Protein 7LFD (pdb70)

InterPro domains:
  IPR008405 Apolipoprotein L [PF05461] (88-386)
  IPR008405 Apolipoprotein L [PTHR14096] (65-396)

Secondary structure (DSSP, 8-state):
-HHHHHHHHHHHTPPP-/--EEEE---EEE-TT--EEEEEEEESS-GGGSEEEEEEE-TTS--EEEEEE-TTT--EEE-GGGTTTEEEEEEGGGTEEEEEE-S--GGG-EEEEEEEEEE-SS-EEEEEE---EEEEE-SSPPBPPEEEEE---GGGEETTEEEEEEEEEEEBSS--EEEEGGGTB-TTEEEPPPEE-TTS-EEEEEEEEEEGGGBTTB--EEEEEEGGGTEEEEEE------/---EEEE-SEEEEETT--EEEEEEESS--TT-EEEEEE-TTS--EEEEETTTEEPTT--TTEEEEEETTEEEEEESS--GGG-EEEEEEE-SSSS-PBP--EEEEEE---BPPEEEEEPPPHHHHTTTEEEEEEEEEEEBSS--EEEEEETTEEP-SSEEEEEPPPPTTT--EEEEEEEEEEHHHHHT--EEEEEEE-TT-SS-EEEEEETTT-

Organism: Homo sapiens (NCBI:txid9606)

Foldseek 3Di:
DVVVVVVVCVVVVHDDD/DWAWAKDAAAEAAAQAKDKIKTQIDDDQLQQWKKWKWWAAPPGDIDTAWIARSNPRDIDGDPVRPPQWDWGDDNVRSMIMIMGGRDDQVRFTKMKMFIWDDPPDDIDRPGIYPTYGYGYDPDAWDAWDKDWQAWEPVQDDVFKGKIWIKTDFTDDDDKDKDKPVPPDDPQKDWDDWDQDPVRGTITMIMGMDTPVCAPPDWIWMWMADVNVRDTDTDIHHHDYD/DKAKAKDDAEEEEAFFDKDKIKIFIPAFLPQQKWKWWAAPPDDTDTAAGSQFHGDPPHDPQWGWDDDGRMIMIMGNGDALLSFTKMWMWRRRDPPGDIHPIYGYAYDDDWFFWDKDKDWADPVVLVVFKTKIKIKTPFGPDPDKDKWKAFVHRTDDDFKDKDKDQQDSHRRGIMMMIIGMDTSVVVVVTFKIWMWMDDPNDPDIDIDIGTPVVD

Structure (mmCIF, N/CA/C/O backbone):
data_7LFD
#
_entry.id   7LFD
#
_cell.length_a   129.947
_cell.length_b   129.947
_cell.length_c   90.817
_cell.angle_alpha   90.000
_cell.angle_beta   90.000
_cell.angle_gamma   120.000
#
_symmetry.space_group_name_H-M   'P 31 2 1'
#
loop_
_entity.id
_entity.type
_entity.pdbx_description
1 polymer 'Apolipoprotein L1 BH3 like peptide'
2 polymer 'Fab 7D6 heavy chain'
3 polymer 'Fab 7D6 light chain'
4 non-polymer 'CITRATE ANION'
5 non-polymer ETHANOL
6 non-polymer GLYCEROL
7 non-polymer 'AMMONIUM ION'
8 water water
#
loop_
_atom_site.group_PDB
_atom_site.id
_atom_site.type_symbol
_atom_site.label_atom_id
_atom_site.label_alt_id
_atom_site.label_comp_id
_atom_site.label_asym_id
_atom_site.label_entity_id
_atom_site.label_seq_id
_atom_site.pdbx_PDB_ins_code
_atom_site.Cartn_x
_atom_site.Cartn_y
_atom_site.Cartn_z
_atom_site.occupancy
_atom_site.B_iso_or_equiv
_atom_site.auth_seq_id
_atom_site.auth_comp_id
_atom_site.auth_asym_id
_atom_site.auth_atom_id
_atom_site.pdbx_PDB_model_num
ATOM 1 N N . GLU A 1 1 ? 101.140 61.385 -20.482 1.00 79.95 152 GLU A N 1
ATOM 2 C CA . GLU A 1 1 ? 101.166 61.188 -19.037 1.00 77.73 152 GLU A CA 1
ATOM 3 C C . GLU A 1 1 ? 100.194 62.124 -18.323 1.00 76.68 152 GLU A C 1
ATOM 4 O O . GLU A 1 1 ? 99.951 61.984 -17.120 1.00 61.36 152 GLU A O 1
ATOM 10 N N . ASP A 1 2 ? 99.636 63.077 -19.068 1.00 84.27 153 ASP A N 1
ATOM 11 C CA . ASP A 1 2 ? 98.620 63.974 -18.521 1.00 87.24 153 ASP A CA 1
ATOM 12 C C . ASP A 1 2 ? 97.433 63.162 -18.013 1.00 70.81 153 ASP A C 1
ATOM 13 O O . ASP A 1 2 ? 96.699 63.593 -17.124 1.00 60.90 153 ASP A O 1
ATOM 18 N N . ASN A 1 3 ? 97.269 61.979 -18.593 1.00 66.51 154 ASN A N 1
ATOM 19 C CA . ASN A 1 3 ? 96.248 61.027 -18.188 1.00 62.47 154 ASN A CA 1
ATOM 20 C C . ASN A 1 3 ? 96.309 60.703 -16.697 1.00 55.12 154 ASN A C 1
ATOM 21 O O . ASN A 1 3 ? 95.354 60.934 -15.950 1.00 50.90 154 ASN A O 1
ATOM 26 N N . ILE A 1 4 ? 97.449 60.177 -16.267 1.00 48.51 155 ILE A N 1
ATOM 27 C CA . ILE A 1 4 ? 97.658 59.838 -14.866 1.00 41.29 155 ILE A CA 1
ATOM 28 C C . ILE A 1 4 ? 97.652 61.070 -13.954 1.00 41.22 155 ILE A C 1
ATOM 29 O O . ILE A 1 4 ? 97.080 61.045 -12.872 1.00 38.93 155 ILE A O 1
ATOM 34 N N . ARG A 1 5 ? 98.312 62.140 -14.382 1.00 42.87 156 ARG A N 1
ATOM 35 C CA . ARG A 1 5 ? 98.354 63.349 -13.573 1.00 47.26 156 ARG A CA 1
ATOM 36 C C . ARG A 1 5 ? 96.945 63.844 -13.260 1.00 38.59 156 ARG A C 1
ATOM 37 O O . ARG A 1 5 ? 96.644 64.183 -12.118 1.00 43.42 156 ARG A O 1
ATOM 45 N N . ARG A 1 6 ? 96.083 63.862 -14.271 1.00 39.02 157 ARG A N 1
ATOM 46 C CA . ARG A 1 6 ? 94.721 64.355 -14.103 1.00 45.58 157 ARG A CA 1
ATOM 47 C C . ARG A 1 6 ? 93.892 63.446 -13.200 1.00 42.36 157 ARG A C 1
ATOM 48 O O . ARG A 1 6 ? 93.043 63.918 -12.439 1.00 47.65 157 ARG A O 1
ATOM 56 N N . LEU A 1 7 ? 94.153 62.144 -13.282 1.00 45.08 158 LEU A N 1
ATOM 57 C CA . LEU A 1 7 ? 93.476 61.163 -12.440 1.00 48.65 158 LEU A CA 1
ATOM 58 C C . LEU A 1 7 ? 93.879 61.341 -10.985 1.00 53.38 158 LEU A C 1
ATOM 59 O O . LEU A 1 7 ? 93.025 61.405 -10.092 1.00 45.15 158 LEU A O 1
ATOM 64 N N 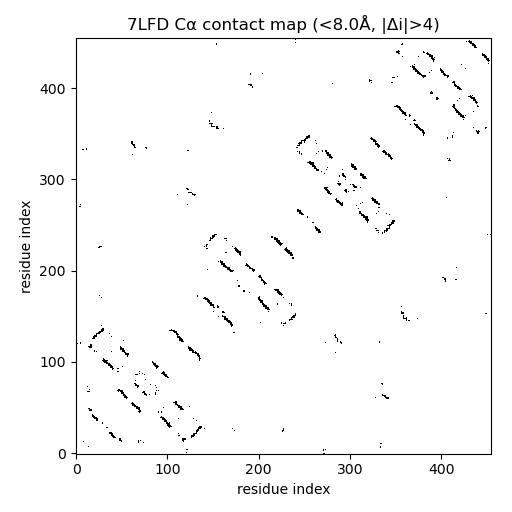. ARG A 1 8 ? 95.185 61.417 -10.748 1.00 38.14 159 ARG A N 1
ATOM 65 C CA . ARG A 1 8 ? 95.692 61.644 -9.394 1.00 51.03 159 ARG A CA 1
ATOM 66 C C . ARG A 1 8 ? 95.132 62.913 -8.758 1.00 44.37 159 ARG A C 1
ATOM 67 O O . ARG A 1 8 ? 94.781 62.921 -7.575 1.00 50.02 159 ARG A O 1
ATOM 75 N N . ALA A 1 9 ? 95.065 63.985 -9.542 1.00 43.48 160 ALA A N 1
ATOM 76 C CA . ALA A 1 9 ? 94.529 65.247 -9.048 1.00 43.18 160 ALA A CA 1
ATOM 77 C C . ALA A 1 9 ? 93.051 65.089 -8.739 1.00 37.42 160 ALA A C 1
ATOM 78 O O . ALA A 1 9 ? 92.567 65.573 -7.721 1.00 42.37 160 ALA A O 1
ATOM 80 N N . LEU A 1 10 ? 92.339 64.417 -9.635 1.00 47.73 161 LEU A N 1
ATOM 81 C CA . LEU A 1 10 ? 90.928 64.133 -9.426 1.00 52.36 161 LEU A CA 1
ATOM 82 C C . LEU A 1 10 ? 90.735 63.348 -8.129 1.00 50.75 161 LEU A C 1
ATOM 83 O O . LEU A 1 10 ? 89.900 63.692 -7.293 1.00 49.12 161 LEU A O 1
ATOM 88 N N . ALA A 1 11 ? 91.541 62.306 -7.962 1.00 54.65 162 ALA A N 1
ATOM 89 C CA . ALA A 1 11 ? 91.460 61.435 -6.794 1.00 54.33 162 ALA A CA 1
ATOM 90 C C . ALA A 1 11 ? 91.652 62.192 -5.484 1.00 60.21 162 ALA A C 1
ATOM 91 O O . ALA A 1 11 ? 91.084 61.825 -4.453 1.00 61.61 162 ALA A O 1
ATOM 93 N N . ASP A 1 12 ? 92.464 63.242 -5.531 1.00 42.26 163 ASP A N 1
ATOM 94 C CA . ASP A 1 12 ? 92.793 64.014 -4.339 1.00 37.39 163 ASP A CA 1
ATOM 95 C C . ASP A 1 12 ? 91.816 65.158 -4.032 1.00 55.21 163 ASP A C 1
ATOM 96 O O . ASP A 1 12 ? 91.847 65.707 -2.923 1.00 45.85 163 ASP A O 1
ATOM 101 N N . GLY A 1 13 ? 90.970 65.523 -5.001 1.00 36.83 164 GLY A N 1
ATOM 102 C CA . GLY A 1 13 ? 89.977 66.569 -4.788 1.00 39.44 164 GLY A CA 1
ATOM 103 C C . GLY A 1 13 ? 90.509 67.982 -5.007 1.00 46.13 164 GLY A C 1
ATOM 104 O O . GLY A 1 13 ? 89.885 68.972 -4.614 1.00 38.52 164 GLY A O 1
ATOM 105 N N . VAL A 1 14 ? 91.660 68.072 -5.658 1.00 34.93 165 VAL A N 1
ATOM 106 C CA . VAL A 1 14 ? 92.312 69.345 -5.947 1.00 40.53 165 VAL A CA 1
ATOM 107 C C . VAL A 1 14 ? 91.450 70.293 -6.780 1.00 41.33 165 VAL A C 1
ATOM 108 O O . VAL A 1 14 ? 90.797 69.880 -7.731 1.00 39.26 165 VAL A O 1
ATOM 112 N N . GLN A 1 15 ? 91.463 71.574 -6.435 1.00 48.00 166 GLN A N 1
ATOM 113 C CA . GLN A 1 15 ? 90.678 72.547 -7.185 1.00 45.32 166 GLN A CA 1
ATOM 114 C C . GLN A 1 15 ? 91.360 72.971 -8.479 1.00 50.91 166 GLN A C 1
ATOM 115 O O . GLN A 1 15 ? 92.476 73.502 -8.460 1.00 50.52 166 GLN A O 1
ATOM 121 N N . LYS A 1 16 ? 90.681 72.740 -9.601 1.00 51.60 167 LYS A N 1
ATOM 122 C CA . LYS A 1 16 ? 91.200 73.128 -10.912 1.00 46.88 167 LYS A CA 1
ATOM 123 C C . LYS A 1 16 ? 90.723 74.524 -11.275 1.00 51.52 167 LYS A C 1
ATOM 124 O O . LYS A 1 16 ? 89.545 74.839 -11.122 1.00 53.83 167 LYS A O 1
ATOM 130 N N . VAL A 1 17 ? 91.635 75.363 -11.752 1.00 49.92 168 VAL A N 1
ATOM 131 C CA . VAL A 1 17 ? 91.261 76.705 -12.174 1.00 64.91 168 VAL A CA 1
ATOM 132 C C . VAL A 1 17 ? 91.258 76.798 -13.701 1.00 84.97 168 VAL A C 1
ATOM 133 O O . VAL A 1 17 ? 92.226 76.410 -14.363 1.00 79.25 168 VAL A O 1
ATOM 138 N N . GLN B 2 1 ? 97.314 92.962 -6.103 1.00 69.73 1 GLN H N 1
ATOM 139 C CA . GLN B 2 1 ? 98.433 92.051 -5.870 1.00 71.17 1 GLN H CA 1
ATOM 140 C C . GLN B 2 1 ? 98.032 90.862 -5.002 1.00 60.90 1 GLN H C 1
ATOM 141 O O . GLN B 2 1 ? 97.350 91.024 -3.987 1.00 59.80 1 GLN H O 1
ATOM 147 N N . ILE B 2 2 ? 98.466 89.668 -5.398 1.00 54.83 2 ILE H N 1
ATOM 148 C CA . ILE B 2 2 ? 98.227 88.475 -4.594 1.00 51.89 2 ILE H CA 1
ATOM 149 C C . ILE B 2 2 ? 99.069 88.500 -3.329 1.00 47.39 2 ILE H C 1
ATOM 150 O O . ILE B 2 2 ? 100.285 88.673 -3.387 1.00 58.08 2 ILE H O 1
ATOM 155 N N . GLN B 2 3 ? 98.422 88.329 -2.184 1.00 48.63 3 GLN H N 1
ATOM 156 C CA . GLN B 2 3 ? 99.137 88.313 -0.917 1.00 48.56 3 GLN H CA 1
ATOM 157 C C . GLN B 2 3 ? 98.551 87.296 0.035 1.00 48.28 3 GLN H C 1
ATOM 158 O O . GLN B 2 3 ? 97.332 87.102 0.093 1.00 44.40 3 GLN H O 1
ATOM 164 N N . LEU B 2 4 ? 99.439 86.645 0.771 1.00 38.09 4 LEU H N 1
ATOM 165 C CA . LEU B 2 4 ? 99.052 85.792 1.879 1.00 44.92 4 LEU H CA 1
ATOM 166 C C . LEU B 2 4 ? 99.775 86.332 3.101 1.00 46.99 4 LEU H C 1
ATOM 167 O O . LEU B 2 4 ? 100.999 86.286 3.177 1.00 48.21 4 LEU H O 1
ATOM 172 N N . VAL B 2 5 ? 99.021 86.874 4.046 1.00 38.62 5 VAL H N 1
ATOM 173 C CA . VAL B 2 5 ? 99.628 87.462 5.223 1.00 38.25 5 VAL H CA 1
ATOM 174 C C . VAL B 2 5 ? 99.280 86.619 6.433 1.00 38.70 5 VAL H C 1
ATOM 175 O O . VAL B 2 5 ? 98.107 86.467 6.778 1.00 38.25 5 VAL H O 1
ATOM 179 N N . GLN B 2 6 ? 100.309 86.070 7.068 1.00 32.78 6 GLN H N 1
ATOM 180 C CA . GLN B 2 6 ? 100.133 85.231 8.243 1.00 37.55 6 GLN H CA 1
ATOM 181 C C . GLN B 2 6 ? 100.177 86.034 9.539 1.00 42.39 6 GLN H C 1
ATOM 182 O O . GLN B 2 6 ? 100.750 87.121 9.587 1.00 32.35 6 GLN H O 1
ATOM 188 N N . SER B 2 7 ? 99.569 85.481 10.583 1.00 35.69 7 SER H N 1
ATOM 189 C CA . SER B 2 7 ? 99.621 86.051 11.920 1.00 41.98 7 SER H CA 1
ATOM 190 C C . SER B 2 7 ? 101.049 86.002 12.463 1.00 40.05 7 SER H C 1
ATOM 191 O O . SER B 2 7 ? 101.886 85.250 11.971 1.00 31.25 7 SER H O 1
ATOM 194 N N . GLY B 2 8 ? 101.320 86.806 13.486 1.00 32.83 8 GLY H N 1
ATOM 195 C CA . GLY B 2 8 ? 102.678 86.976 13.968 1.00 30.57 8 GLY H CA 1
ATOM 196 C C . GLY B 2 8 ? 103.219 85.798 14.748 1.00 41.59 8 GLY H C 1
ATOM 197 O O . GLY B 2 8 ? 102.525 84.802 14.962 1.00 37.82 8 GLY H O 1
ATOM 198 N N . PRO B 2 9 ? 104.477 85.904 15.181 1.00 41.35 9 PRO H N 1
ATOM 199 C CA . PRO B 2 9 ? 105.122 84.829 15.935 1.00 41.26 9 PRO H CA 1
ATOM 200 C C . PRO B 2 9 ? 104.477 84.645 17.307 1.00 38.22 9 PRO H C 1
ATOM 201 O O . PRO B 2 9 ? 103.840 85.568 17.817 1.00 44.83 9 PRO H O 1
ATOM 205 N N . ASP B 2 10 ? 104.637 83.464 17.894 1.00 42.39 10 ASP H N 1
ATOM 206 C CA . ASP B 2 10 ? 103.978 83.163 19.156 1.00 47.58 10 ASP H CA 1
ATOM 207 C C . ASP B 2 10 ? 104.805 82.196 19.997 1.00 46.89 10 ASP H C 1
ATOM 208 O O . ASP B 2 10 ? 105.548 81.360 19.473 1.00 43.21 10 ASP H O 1
ATOM 213 N N . LEU B 2 11 ? 104.679 82.347 21.311 1.00 40.48 11 LEU H N 1
ATOM 214 C CA . LEU B 2 11 ? 105.297 81.454 22.276 1.00 36.97 11 LEU H CA 1
ATOM 215 C C . LEU B 2 11 ? 104.197 80.725 23.026 1.00 38.33 11 LEU H C 1
ATOM 216 O O . LEU B 2 11 ? 103.294 81.355 23.564 1.00 44.41 11 LEU H O 1
ATOM 221 N N . LYS B 2 12 ? 104.260 79.403 23.053 1.00 37.27 12 LYS H N 1
ATOM 222 C CA . LYS B 2 12 ? 103.239 78.625 23.729 1.00 34.40 12 LYS H CA 1
ATOM 223 C C . LYS B 2 12 ? 103.866 77.609 24.676 1.00 41.63 12 LYS H C 1
ATOM 224 O O . LYS B 2 12 ? 105.004 77.185 24.488 1.00 37.19 12 LYS H O 1
ATOM 230 N N . LYS B 2 13 ? 103.118 77.235 25.704 1.00 34.52 13 LYS H N 1
ATOM 231 C CA . LYS B 2 13 ? 103.549 76.188 26.609 1.00 39.62 13 LYS H CA 1
ATOM 232 C C . LYS B 2 13 ? 103.114 74.856 26.039 1.00 43.32 13 LYS H C 1
ATOM 233 O O . LYS B 2 13 ? 102.142 74.797 25.291 1.00 46.05 13 LYS H O 1
ATOM 239 N N . PRO B 2 14 ? 103.841 73.785 26.378 1.00 39.62 14 PRO H N 1
ATOM 240 C CA . PRO B 2 14 ? 103.436 72.438 25.965 1.00 43.96 14 PRO H CA 1
ATOM 241 C C . PRO B 2 14 ? 101.996 72.143 26.396 1.00 53.21 14 PRO H C 1
ATOM 242 O O . PRO B 2 14 ? 101.576 72.632 27.449 1.00 51.03 14 PRO H O 1
ATOM 246 N N . GLY B 2 15 ? 101.260 71.381 25.587 1.00 40.35 15 GLY H N 1
ATOM 247 C CA . GLY B 2 15 ? 99.897 70.995 25.912 1.00 39.46 15 GLY H CA 1
ATOM 248 C C . GLY B 2 15 ? 98.869 72.049 25.538 1.00 51.17 15 GLY H C 1
ATOM 249 O O . GLY B 2 15 ? 97.667 71.807 25.607 1.00 51.90 15 GLY H O 1
ATOM 250 N N . GLU B 2 16 ? 99.331 73.230 25.142 1.00 47.04 16 GLU H N 1
ATOM 251 C CA . GLU B 2 16 ? 98.402 74.288 24.766 1.00 42.04 16 GLU H CA 1
ATOM 252 C C . GLU B 2 16 ? 98.033 74.206 23.287 1.00 44.99 16 GLU H C 1
ATOM 253 O O . GLU B 2 16 ? 98.506 73.334 22.557 1.00 44.34 16 GLU H O 1
ATOM 259 N N . THR B 2 17 ? 97.188 75.133 22.855 1.00 46.31 17 THR H N 1
ATOM 260 C CA . THR B 2 17 ? 96.704 75.161 21.485 1.00 36.40 17 THR H CA 1
ATOM 261 C C . THR B 2 17 ? 97.073 76.474 20.810 1.00 43.23 17 THR H C 1
ATOM 262 O O . THR B 2 17 ? 97.009 77.535 21.429 1.00 39.38 17 THR H O 1
ATOM 266 N N . VAL B 2 18 ? 97.473 76.408 19.547 1.00 37.12 18 VAL H N 1
ATOM 267 C CA . VAL B 2 18 ? 97.731 77.634 18.812 1.00 42.79 18 VAL H CA 1
ATOM 268 C C . VAL B 2 18 ? 96.971 77.636 17.496 1.00 43.35 18 VAL H C 1
ATOM 269 O O . VAL B 2 18 ? 96.807 76.595 16.862 1.00 38.52 18 VAL H O 1
ATOM 273 N N . LYS B 2 19 ? 96.491 78.814 17.110 1.00 38.15 19 LYS H N 1
ATOM 274 C CA . LYS B 2 19 ? 95.799 78.991 15.844 1.00 34.60 19 LYS H CA 1
ATOM 275 C C . LYS B 2 19 ? 96.556 80.008 15.004 1.00 39.53 19 LYS H C 1
ATOM 276 O O . LYS B 2 19 ? 96.651 81.184 15.361 1.00 42.13 19 LYS H O 1
ATOM 282 N N . ILE B 2 20 ? 97.110 79.541 13.894 1.00 45.89 20 ILE H N 1
ATOM 283 C CA . ILE B 2 20 ? 97.838 80.402 12.976 1.00 38.59 20 ILE H CA 1
ATOM 284 C C . ILE B 2 20 ? 96.943 80.756 11.800 1.00 44.53 20 ILE H C 1
ATOM 285 O O . ILE B 2 20 ? 96.282 79.882 11.228 1.00 41.83 20 ILE H O 1
ATOM 290 N N . SER B 2 21 ? 96.906 82.036 11.443 1.00 43.43 21 SER H N 1
ATOM 291 C CA . SER B 2 21 ? 96.009 82.480 10.381 1.00 39.22 21 SER H CA 1
ATOM 292 C C . SER B 2 21 ? 96.768 82.867 9.123 1.00 45.97 21 SER H C 1
ATOM 293 O O . SER B 2 21 ? 97.933 83.260 9.167 1.00 47.78 21 SER H O 1
ATOM 296 N N . CYS B 2 22 ? 96.086 82.741 7.996 1.00 43.07 22 CYS H N 1
ATOM 297 C CA . CYS B 2 22 ? 96.644 83.092 6.707 1.00 36.82 22 CYS H CA 1
ATOM 298 C C . CYS B 2 22 ? 95.606 83.927 5.978 1.00 35.78 22 CYS H C 1
ATOM 299 O O . CYS B 2 22 ? 94.636 83.392 5.451 1.00 41.11 22 CYS H O 1
ATOM 302 N N . ARG B 2 23 ? 95.792 85.243 5.980 1.00 41.10 23 ARG H N 1
ATOM 303 C CA . ARG B 2 23 ? 94.822 86.146 5.380 1.00 44.49 23 ARG H CA 1
ATOM 304 C C . ARG B 2 23 ? 95.211 86.397 3.932 1.00 46.96 23 ARG H C 1
ATOM 305 O O . ARG B 2 23 ? 96.279 86.953 3.655 1.00 48.33 23 ARG H O 1
ATOM 313 N N . THR B 2 24 ? 94.363 85.974 3.000 1.00 41.55 24 THR H N 1
ATOM 314 C CA . THR B 2 24 ? 94.715 86.104 1.588 1.00 46.51 24 THR H CA 1
ATOM 315 C C . THR B 2 24 ? 93.981 87.254 0.924 1.00 44.00 24 THR H C 1
ATOM 316 O O . THR B 2 24 ? 92.920 87.682 1.384 1.00 47.33 24 THR H O 1
ATOM 320 N N . SER B 2 25 ? 94.552 87.751 -0.167 1.00 49.52 25 SER H N 1
ATOM 321 C CA . SER B 2 25 ? 93.911 88.807 -0.939 1.00 44.32 25 SER H CA 1
ATOM 322 C C . SER B 2 25 ? 94.440 88.846 -2.368 1.00 46.41 25 SER H C 1
ATOM 323 O O . SER B 2 25 ? 95.493 88.282 -2.673 1.00 45.47 25 SER H O 1
ATOM 326 N N . GLY B 2 26 ? 93.703 89.512 -3.248 1.00 52.09 26 GLY H N 1
ATOM 327 C CA . GLY B 2 26 ? 94.168 89.715 -4.606 1.00 59.30 26 GLY H CA 1
ATOM 328 C C . GLY B 2 26 ? 93.749 88.636 -5.584 1.00 58.63 26 GLY H C 1
ATOM 329 O O . GLY B 2 26 ? 94.144 88.670 -6.755 1.00 54.50 26 GLY H O 1
ATOM 330 N N . TYR B 2 27 ? 92.956 87.676 -5.112 1.00 42.50 27 TYR H N 1
ATOM 331 C CA . TYR B 2 27 ? 92.440 86.633 -5.991 1.00 41.89 27 TYR H CA 1
ATOM 332 C C . TYR B 2 27 ? 91.164 85.992 -5.431 1.00 47.67 27 TYR H C 1
ATOM 333 O O . TYR B 2 27 ? 90.795 86.225 -4.282 1.00 47.99 27 TYR H O 1
ATOM 342 N N . ALA B 2 28 ? 90.488 85.195 -6.256 1.00 51.66 28 ALA H N 1
ATOM 343 C CA . ALA B 2 28 ? 89.274 84.506 -5.827 1.00 50.97 28 ALA H CA 1
ATOM 344 C C . ALA B 2 28 ? 89.616 83.350 -4.894 1.00 53.15 28 ALA H C 1
ATOM 345 O O . ALA B 2 28 ? 89.931 82.249 -5.342 1.00 49.90 28 ALA H O 1
ATOM 347 N N . PHE B 2 29 ? 89.539 83.621 -3.596 1.00 48.51 29 PHE H N 1
ATOM 348 C CA . PHE B 2 29 ? 89.933 82.687 -2.546 1.00 51.10 29 PHE H CA 1
ATOM 349 C C . PHE B 2 29 ? 89.480 81.241 -2.750 1.00 52.52 29 PHE H C 1
ATOM 350 O O . PHE B 2 29 ? 90.248 80.312 -2.517 1.00 46.39 29 PHE H O 1
ATOM 358 N N . THR B 2 30 ? 88.237 81.056 -3.184 1.00 40.05 30 THR H N 1
ATOM 359 C CA . THR B 2 30 ? 87.639 79.724 -3.229 1.00 48.17 30 THR H CA 1
ATOM 360 C C . THR B 2 30 ? 87.895 78.992 -4.551 1.00 47.59 30 THR H C 1
ATOM 361 O O . THR B 2 30 ? 87.348 77.916 -4.781 1.00 43.02 30 THR H O 1
ATOM 365 N N . ASN B 2 31 ? 88.719 79.572 -5.420 1.00 44.16 31 ASN H N 1
ATOM 366 C CA . ASN B 2 31 ? 89.127 78.881 -6.641 1.00 50.60 31 ASN H CA 1
ATOM 367 C C . ASN B 2 31 ? 90.474 78.190 -6.498 1.00 44.78 31 ASN H C 1
ATOM 368 O O . ASN B 2 31 ? 90.888 77.446 -7.381 1.00 48.71 31 ASN H O 1
ATOM 373 N N . TYR B 2 32 ? 91.152 78.440 -5.381 1.00 42.14 32 TYR H N 1
ATOM 374 C CA . TYR B 2 32 ? 92.484 77.890 -5.145 1.00 36.59 32 TYR H CA 1
ATOM 375 C C . TYR B 2 32 ? 92.577 77.202 -3.792 1.00 42.60 32 TYR H C 1
ATOM 376 O O . TYR B 2 32 ? 91.994 77.659 -2.809 1.00 47.61 32 TYR H O 1
ATOM 385 N N . GLY B 2 33 ? 93.325 76.105 -3.739 1.00 51.72 33 GLY H N 1
ATOM 386 C CA . GLY B 2 33 ? 93.550 75.420 -2.484 1.00 31.69 33 GLY H CA 1
ATOM 387 C C . GLY B 2 33 ? 94.464 76.240 -1.595 1.00 41.19 33 GLY H C 1
ATOM 388 O O . GLY B 2 33 ? 95.025 77.255 -2.016 1.00 38.02 33 GLY H O 1
ATOM 389 N N . VAL B 2 34 ? 94.594 75.809 -0.347 1.00 39.91 34 VAL H N 1
ATOM 390 C CA . VAL B 2 34 ? 95.619 76.325 0.546 1.00 40.56 34 VAL H CA 1
ATOM 391 C C . VAL B 2 34 ? 96.324 75.150 1.185 1.00 35.57 34 VAL H C 1
ATOM 392 O O . VAL B 2 34 ? 95.666 74.238 1.686 1.00 41.45 34 VAL H O 1
ATOM 396 N N . ASN B 2 35 ? 97.652 75.140 1.172 1.00 33.72 35 ASN H N 1
ATOM 397 C CA . ASN B 2 35 ? 98.344 74.084 1.911 1.00 38.27 35 ASN H CA 1
ATOM 398 C C . ASN B 2 35 ? 99.433 74.645 2.818 1.00 27.78 35 ASN H C 1
ATOM 399 O O . ASN B 2 35 ? 99.872 75.780 2.642 1.00 33.64 35 ASN H O 1
ATOM 404 N N . TRP B 2 36 ? 99.797 73.869 3.838 1.00 31.38 36 TRP H N 1
ATOM 405 C CA . TRP B 2 36 ? 100.695 74.335 4.898 1.00 30.10 36 TRP H CA 1
ATOM 406 C C . TRP B 2 36 ? 101.983 73.545 4.916 1.00 32.56 36 TRP H C 1
ATOM 407 O O . TRP B 2 36 ? 101.978 72.326 4.726 1.00 32.34 36 TRP H O 1
ATOM 418 N N . VAL B 2 37 ? 103.077 74.254 5.162 1.00 28.96 37 VAL H N 1
ATOM 419 C CA . VAL B 2 37 ? 104.413 73.670 5.162 1.00 23.90 37 VAL H CA 1
ATOM 420 C C . VAL B 2 37 ? 105.130 74.031 6.456 1.00 31.59 37 VAL H C 1
ATOM 421 O O . VAL B 2 37 ? 105.100 75.183 6.910 1.00 32.03 37 VAL H O 1
ATOM 425 N N . LYS B 2 38 ? 105.764 73.037 7.056 1.00 27.53 38 LYS H N 1
ATOM 426 C CA . LYS B 2 38 ? 106.493 73.234 8.294 1.00 30.03 38 LYS H CA 1
ATOM 427 C C . LYS B 2 38 ? 107.981 73.248 8.032 1.00 40.52 38 LYS H C 1
ATOM 428 O O . LYS B 2 38 ? 108.495 72.423 7.279 1.00 38.85 38 LYS H O 1
ATOM 434 N N . GLN B 2 39 ? 108.677 74.198 8.638 1.00 34.37 39 GLN H N 1
ATOM 435 C CA . GLN B 2 39 ? 110.126 74.146 8.632 1.00 35.16 39 GLN H CA 1
ATOM 436 C C . GLN B 2 39 ? 110.711 74.305 10.031 1.00 31.87 39 GLN H C 1
ATOM 437 O O . GLN B 2 39 ? 110.748 75.403 10.572 1.00 36.12 39 GLN H O 1
ATOM 443 N N . ALA B 2 40 ? 111.157 73.198 10.611 1.00 35.89 40 ALA H N 1
ATOM 444 C CA . ALA B 2 40 ? 111.823 73.235 11.903 1.00 42.21 40 ALA H CA 1
ATOM 445 C C . ALA B 2 40 ? 113.232 73.769 11.696 1.00 58.91 40 ALA H C 1
ATOM 446 O O . ALA B 2 40 ? 113.766 73.683 10.591 1.00 40.85 40 ALA H O 1
ATOM 448 N N . PRO B 2 41 ? 113.830 74.344 12.752 1.00 76.78 41 PRO H N 1
ATOM 449 C CA . PRO B 2 41 ? 115.163 74.942 12.628 1.00 63.63 41 PRO H CA 1
ATOM 450 C C . PRO B 2 41 ? 116.200 73.910 12.192 1.00 61.12 41 PRO H C 1
ATOM 451 O O . PRO B 2 41 ? 116.239 72.798 12.730 1.00 54.05 41 PRO H O 1
ATOM 455 N N . GLY B 2 42 ? 117.012 74.274 11.204 1.00 59.69 42 GLY H N 1
ATOM 456 C CA . GLY B 2 42 ? 118.047 73.386 10.708 1.00 65.48 42 GLY H CA 1
ATOM 457 C C . GLY B 2 42 ? 117.504 72.130 10.054 1.00 69.67 42 GLY H C 1
ATOM 458 O O . GLY B 2 42 ? 118.200 71.118 9.956 1.00 73.49 42 GLY H O 1
ATOM 459 N N . LYS B 2 43 ? 116.253 72.189 9.612 1.00 63.80 43 LYS H N 1
ATOM 460 C CA . LYS B 2 43 ? 115.668 71.098 8.842 1.00 59.47 43 LYS H CA 1
ATOM 461 C C . LYS B 2 43 ? 115.014 71.636 7.567 1.00 55.57 43 LYS H C 1
ATOM 462 O O . LYS B 2 43 ? 114.876 72.853 7.386 1.00 53.14 43 LYS H O 1
ATOM 468 N N . GLY B 2 44 ? 114.631 70.734 6.673 1.00 38.50 44 GLY H N 1
ATOM 469 C CA . GLY B 2 44 ? 114.067 71.150 5.402 1.00 40.30 44 GLY H CA 1
ATOM 470 C C . GLY B 2 44 ? 112.600 71.520 5.498 1.00 38.82 44 GLY H C 1
ATOM 471 O O . GLY B 2 44 ? 112.057 71.704 6.585 1.00 47.38 44 GLY H O 1
ATOM 472 N N . LEU B 2 45 ? 111.963 71.636 4.343 1.00 44.06 45 LEU H N 1
ATOM 473 C CA . LEU B 2 45 ? 110.528 71.849 4.264 1.00 30.05 45 LEU H CA 1
ATOM 474 C C . LEU B 2 45 ? 109.790 70.528 4.449 1.00 34.28 45 LEU H C 1
ATOM 475 O O . LEU B 2 45 ? 110.183 69.499 3.898 1.00 39.24 45 LEU H O 1
ATOM 480 N N . LYS B 2 46 ? 108.710 70.558 5.215 1.00 27.29 46 LYS H N 1
ATOM 481 C CA . LYS B 2 46 ? 107.899 69.369 5.409 1.00 31.19 46 LYS H CA 1
ATOM 482 C C . LYS B 2 46 ? 106.450 69.725 5.072 1.00 35.72 46 LYS H C 1
ATOM 483 O O . LYS B 2 46 ? 105.884 70.645 5.662 1.00 35.91 46 LYS H O 1
ATOM 489 N N . TRP B 2 47 ? 105.868 69.023 4.100 1.00 29.63 47 TRP H N 1
ATOM 490 C CA . TRP B 2 47 ? 104.498 69.291 3.681 1.00 36.54 47 TRP H CA 1
ATOM 491 C C . TRP B 2 47 ? 103.571 68.782 4.764 1.00 37.38 47 TRP H C 1
ATOM 492 O O . TRP B 2 47 ? 103.712 67.650 5.203 1.00 32.40 47 TRP H O 1
ATOM 503 N N . MET B 2 48 ? 102.633 69.613 5.207 1.00 30.79 48 MET H N 1
ATOM 504 C CA . MET B 2 48 ? 101.766 69.220 6.315 1.00 26.29 48 MET H CA 1
ATOM 505 C C . MET B 2 48 ? 100.370 68.797 5.883 1.00 28.12 48 MET H C 1
ATOM 506 O O . MET B 2 48 ? 99.864 67.781 6.338 1.00 38.72 48 MET H O 1
ATOM 511 N N . GLY B 2 49 ? 99.731 69.594 5.038 1.00 31.58 49 GLY H N 1
ATOM 512 C CA . GLY B 2 49 ? 98.370 69.292 4.649 1.00 34.58 49 GLY H CA 1
ATOM 513 C C . GLY B 2 49 ? 97.741 70.332 3.749 1.00 41.88 49 GLY H C 1
ATOM 514 O O . GLY B 2 49 ? 98.341 71.365 3.454 1.00 35.22 49 GLY H O 1
ATOM 515 N N . TRP B 2 50 ? 96.516 70.050 3.324 1.00 32.09 50 TRP H N 1
ATOM 516 C CA . TRP B 2 50 ? 95.830 70.872 2.342 1.00 29.14 50 TRP H CA 1
ATOM 517 C C . TRP B 2 50 ? 94.349 70.972 2.680 1.00 32.53 50 TRP H C 1
ATOM 518 O O . TRP B 2 50 ? 93.783 70.067 3.290 1.00 34.40 50 TRP H O 1
ATOM 529 N N . ILE B 2 51 ? 93.734 72.088 2.307 1.00 32.41 51 ILE H N 1
ATOM 530 C CA . ILE B 2 51 ? 92.291 72.212 2.389 1.00 31.42 51 ILE H CA 1
ATOM 531 C C . ILE B 2 51 ? 91.737 72.717 1.055 1.00 49.33 51 ILE H C 1
ATOM 532 O O . ILE B 2 51 ? 92.325 73.596 0.410 1.00 42.94 51 ILE H O 1
ATOM 537 N N . ASN B 2 52 ? 90.623 72.127 0.636 1.00 34.99 52 ASN H N 1
ATOM 538 C CA . ASN B 2 52 ? 89.861 72.621 -0.502 1.00 43.17 52 ASN H CA 1
ATOM 539 C C . ASN B 2 52 ? 89.030 73.821 -0.046 1.00 39.79 52 ASN H C 1
ATOM 540 O O . ASN B 2 52 ? 88.150 73.679 0.790 1.00 39.64 52 ASN H O 1
ATOM 545 N N . THR B 2 53 ? 89.329 75.003 -0.573 1.00 38.35 53 THR H N 1
ATOM 546 C CA . THR B 2 53 ? 88.687 76.229 -0.100 1.00 46.25 53 THR H CA 1
ATOM 547 C C . THR B 2 53 ? 87.257 76.333 -0.598 1.00 43.75 53 THR H C 1
ATOM 548 O O . THR B 2 53 ? 86.545 77.273 -0.270 1.00 54.57 53 THR H O 1
ATOM 552 N N . ASN B 2 54 ? 86.852 75.371 -1.413 1.00 42.66 54 ASN H N 1
ATOM 553 C CA . ASN B 2 54 ? 85.501 75.339 -1.946 1.00 45.63 54 ASN H CA 1
ATOM 554 C C . ASN B 2 54 ? 84.647 74.331 -1.189 1.00 52.07 54 ASN H C 1
ATOM 555 O O . ASN B 2 54 ? 83.562 74.659 -0.725 1.00 50.59 54 ASN H O 1
ATOM 560 N N . THR B 2 55 ? 85.154 73.110 -1.049 1.00 52.55 55 THR H N 1
ATOM 561 C CA . THR B 2 55 ? 84.382 72.010 -0.474 1.00 43.32 55 THR H CA 1
ATOM 562 C C . THR B 2 55 ? 84.666 71.821 1.004 1.00 42.78 55 THR H C 1
ATOM 563 O O . THR B 2 55 ? 83.885 71.197 1.716 1.00 51.21 55 THR H O 1
ATOM 567 N N . GLY B 2 56 ? 85.807 72.331 1.453 1.00 44.48 56 GLY H N 1
ATOM 568 C CA . GLY B 2 56 ? 86.235 72.160 2.830 1.00 36.67 56 GLY H CA 1
ATOM 569 C C . GLY B 2 56 ? 86.941 70.841 3.110 1.00 37.84 56 GLY H C 1
ATOM 570 O O . GLY B 2 56 ? 87.388 70.596 4.231 1.00 51.90 56 GLY H O 1
ATOM 571 N N . GLN B 2 57 ? 87.030 69.978 2.102 1.00 41.34 57 GLN H N 1
ATOM 572 C CA . GLN B 2 57 ? 87.809 68.745 2.225 1.00 38.72 57 GLN H CA 1
ATOM 573 C C . GLN B 2 57 ? 89.249 69.038 2.656 1.00 48.31 57 GLN H C 1
ATOM 574 O O . GLN B 2 57 ? 89.872 69.983 2.156 1.00 39.29 57 GLN H O 1
ATOM 580 N N . THR B 2 58 ? 89.766 68.239 3.588 1.00 43.62 58 THR H N 1
ATOM 581 C CA . THR B 2 58 ? 91.157 68.365 4.040 1.00 42.13 58 THR H CA 1
ATOM 582 C C . THR B 2 58 ? 91.923 67.057 3.857 1.00 44.35 58 THR H C 1
ATOM 583 O O . THR B 2 58 ? 91.331 65.977 3.804 1.00 44.38 58 THR H O 1
ATOM 587 N N . THR B 2 59 ? 93.242 67.164 3.757 1.00 39.50 59 THR H N 1
ATOM 588 C CA . THR B 2 59 ? 94.119 66.002 3.688 1.00 41.96 59 THR H CA 1
ATOM 589 C C . THR B 2 59 ? 95.436 66.353 4.381 1.00 38.51 59 THR H C 1
ATOM 590 O O . THR B 2 59 ? 95.987 67.424 4.154 1.00 35.89 59 THR H O 1
ATOM 594 N N . TYR B 2 60 ? 95.929 65.450 5.224 1.00 40.40 60 TYR H N 1
ATOM 595 C CA . TYR B 2 60 ? 97.171 65.663 5.970 1.00 34.59 60 TYR H CA 1
ATOM 596 C C . TYR B 2 60 ? 98.216 64.592 5.693 1.00 41.16 60 TYR H C 1
ATOM 597 O O . TYR B 2 60 ? 97.881 63.438 5.441 1.00 37.66 60 TYR H O 1
ATOM 606 N N . ALA B 2 61 ? 99.485 64.971 5.755 1.00 37.46 61 ALA H N 1
ATOM 607 C CA . ALA B 2 61 ? 100.555 63.990 5.825 1.00 37.87 61 ALA H CA 1
ATOM 608 C C . ALA B 2 61 ? 100.369 63.166 7.101 1.00 43.08 61 ALA H C 1
ATOM 609 O O . ALA B 2 61 ? 99.822 63.666 8.082 1.00 50.29 61 ALA H O 1
ATOM 611 N N . GLU B 2 62 ? 100.820 61.915 7.085 1.00 46.41 62 GLU H N 1
ATOM 612 C CA . GLU B 2 62 ? 100.656 61.004 8.218 1.00 44.45 62 GLU H CA 1
ATOM 613 C C . GLU B 2 62 ? 101.087 61.614 9.546 1.00 47.70 62 GLU H C 1
ATOM 614 O O . GLU B 2 62 ? 100.381 61.493 10.552 1.00 48.20 62 GLU H O 1
ATOM 620 N N . GLU B 2 63 ? 102.245 62.268 9.545 1.00 47.33 63 GLU H N 1
ATOM 621 C CA . GLU B 2 63 ? 102.818 62.822 10.771 1.00 43.82 63 GLU H CA 1
ATOM 622 C C . GLU B 2 63 ? 101.900 63.840 11.456 1.00 52.67 63 GLU H C 1
ATOM 623 O O . GLU B 2 63 ? 101.944 64.002 12.675 1.00 64.52 63 GLU H O 1
ATOM 629 N N . PHE B 2 64 ? 101.055 64.508 10.676 1.00 51.45 64 PHE H N 1
ATOM 630 C CA . PHE B 2 64 ? 100.255 65.613 11.197 1.00 49.46 64 PHE H CA 1
ATOM 631 C C . PHE B 2 64 ? 98.762 65.338 11.310 1.00 51.52 64 PHE H C 1
ATOM 632 O O . PHE B 2 64 ? 97.981 66.274 11.457 1.00 65.71 64 PHE H O 1
ATOM 640 N N . ARG B 2 65 ? 98.356 64.076 11.248 1.00 63.15 65 ARG H N 1
ATOM 641 C CA . ARG B 2 65 ? 96.933 63.774 11.151 1.00 76.15 65 ARG H CA 1
ATOM 642 C C . ARG B 2 65 ? 96.199 63.990 12.472 1.00 73.86 65 ARG H C 1
ATOM 643 O O . ARG B 2 65 ? 95.014 64.330 12.480 1.00 95.00 65 ARG H O 1
ATOM 651 N N . GLY B 2 66 ? 96.905 63.816 13.584 1.00 48.96 66 GLY H N 1
ATOM 652 C CA . GLY B 2 66 ? 96.271 63.851 14.894 1.00 56.50 66 GLY H CA 1
ATOM 653 C C . GLY B 2 66 ? 95.940 65.209 15.497 1.00 60.78 66 GLY H C 1
ATOM 654 O O . GLY B 2 66 ? 94.779 65.502 15.773 1.00 71.83 66 GLY H O 1
ATOM 655 N N . ARG B 2 67 ? 96.961 66.031 15.717 1.00 59.39 67 ARG H N 1
ATOM 656 C CA . ARG B 2 67 ? 96.817 67.265 16.494 1.00 48.90 67 ARG H CA 1
ATOM 657 C C . ARG B 2 67 ? 96.650 68.513 15.636 1.00 48.34 67 ARG H C 1
ATOM 658 O O . ARG B 2 67 ? 96.662 69.636 16.153 1.00 46.34 67 ARG H O 1
ATOM 666 N N . PHE B 2 68 ? 96.501 68.315 14.330 1.00 40.24 68 PHE H N 1
ATOM 667 C CA . PHE B 2 68 ? 96.549 69.419 13.381 1.00 37.47 68 PHE H CA 1
ATOM 668 C C . PHE B 2 68 ? 95.256 69.551 12.598 1.00 39.97 68 PHE H C 1
ATOM 669 O O . PHE B 2 68 ? 94.735 68.570 12.074 1.00 49.23 68 PHE H O 1
ATOM 677 N N . ALA B 2 69 ? 94.752 70.775 12.505 1.00 40.40 69 ALA H N 1
ATOM 678 C CA . ALA B 2 69 ? 93.507 71.030 11.800 1.00 48.19 69 ALA H CA 1
ATOM 679 C C . ALA B 2 69 ? 93.591 72.287 10.946 1.00 42.83 69 ALA H C 1
ATOM 680 O O . ALA B 2 69 ? 93.907 73.375 11.438 1.00 41.16 69 ALA H O 1
ATOM 682 N N . ILE B 2 70 ? 93.298 72.124 9.661 1.00 33.18 70 ILE H N 1
ATOM 683 C CA . ILE B 2 70 ? 93.157 73.249 8.753 1.00 36.38 70 ILE H CA 1
ATOM 684 C C . ILE B 2 70 ? 91.689 73.608 8.603 1.00 37.22 70 ILE H C 1
ATOM 685 O O . ILE B 2 70 ? 90.851 72.736 8.363 1.00 46.20 70 ILE H O 1
ATOM 690 N N . SER B 2 71 ? 91.381 74.891 8.745 1.00 45.64 71 SER H N 1
ATOM 691 C CA . SER B 2 71 ? 90.003 75.361 8.666 1.00 43.09 71 SER H CA 1
ATOM 692 C C . SER B 2 71 ? 89.925 76.675 7.909 1.00 47.48 71 SER H C 1
ATOM 693 O O . SER B 2 71 ? 90.950 77.252 7.541 1.00 50.06 71 SER H O 1
ATOM 696 N N . LEU B 2 72 ? 88.701 77.151 7.702 1.00 53.72 72 LEU H N 1
ATOM 697 C CA . LEU B 2 72 ? 88.458 78.329 6.882 1.00 53.67 72 LEU H CA 1
ATOM 698 C C . LEU B 2 72 ? 87.571 79.356 7.560 1.00 52.66 72 LEU H C 1
ATOM 699 O O . LEU B 2 72 ? 86.753 79.032 8.419 1.00 63.49 72 LEU H O 1
ATOM 704 N N . GLU B 2 73 ? 87.753 80.603 7.157 1.00 57.11 73 GLU H N 1
ATOM 705 C CA . GLU B 2 73 ? 86.744 81.634 7.328 1.00 58.61 73 GLU H CA 1
ATOM 706 C C . GLU B 2 73 ? 86.595 82.248 5.946 1.00 55.97 73 GLU H C 1
ATOM 707 O O . GLU B 2 73 ? 87.328 83.168 5.575 1.00 60.10 73 GLU H O 1
ATOM 713 N N . THR B 2 74 ? 85.671 81.692 5.172 1.00 45.83 74 THR H N 1
ATOM 714 C CA . THR B 2 74 ? 85.559 81.995 3.750 1.00 56.18 74 THR H CA 1
ATOM 715 C C . THR B 2 74 ? 85.220 83.460 3.487 1.00 61.48 74 THR H C 1
ATOM 716 O O . THR B 2 74 ? 85.770 84.076 2.570 1.00 61.50 74 THR H O 1
ATOM 720 N N . SER B 2 75 ? 84.328 84.013 4.303 1.00 57.76 75 SER H N 1
ATOM 721 C CA . SER B 2 75 ? 83.909 85.404 4.161 1.00 59.51 75 SER H CA 1
ATOM 722 C C . SER B 2 75 ? 85.088 86.365 4.290 1.00 61.75 75 SER H C 1
ATOM 723 O O . SER B 2 75 ? 85.043 87.486 3.782 1.00 62.47 75 SER H O 1
ATOM 726 N N . ALA B 2 76 ? 86.145 85.919 4.961 1.00 52.45 76 ALA H N 1
ATOM 727 C CA . ALA B 2 76 ? 87.322 86.753 5.177 1.00 50.97 76 ALA H CA 1
ATOM 728 C C . ALA B 2 76 ? 88.530 86.290 4.358 1.00 52.70 76 ALA H C 1
ATOM 729 O O . ALA B 2 76 ? 89.655 86.736 4.601 1.00 53.60 76 ALA H O 1
ATOM 731 N N . SER B 2 77 ? 88.288 85.407 3.390 1.00 55.19 77 SER H N 1
ATOM 732 C CA . SER B 2 77 ? 89.347 84.814 2.569 1.00 50.95 77 SER H CA 1
ATOM 733 C C . SER B 2 77 ? 90.543 84.349 3.404 1.00 45.86 77 SER H C 1
ATOM 734 O O . SER B 2 77 ? 91.699 84.549 3.020 1.00 44.56 77 SER H O 1
ATOM 737 N N . THR B 2 78 ? 90.264 83.732 4.547 1.00 47.51 78 THR H N 1
ATOM 738 C CA . THR B 2 78 ? 91.324 83.354 5.477 1.00 44.86 78 THR H CA 1
ATOM 739 C C . THR B 2 78 ? 91.320 81.857 5.744 1.00 47.43 78 THR H C 1
ATOM 740 O O . THR B 2 78 ? 90.261 81.235 5.817 1.00 45.37 78 THR H O 1
ATOM 744 N N . ALA B 2 79 ? 92.509 81.282 5.888 1.00 38.56 79 ALA H N 1
ATOM 745 C CA . ALA B 2 79 ? 92.636 79.887 6.290 1.00 39.59 79 ALA H CA 1
ATOM 746 C C . ALA B 2 79 ? 93.398 79.820 7.600 1.00 46.40 79 ALA H C 1
ATOM 747 O O . ALA B 2 79 ? 94.226 80.690 7.889 1.00 43.88 79 ALA H O 1
ATOM 749 N N . PHE B 2 80 ? 93.117 78.795 8.398 1.00 36.09 80 PHE H N 1
ATOM 750 C CA . PHE B 2 80 ? 93.771 78.654 9.693 1.00 34.99 80 PHE H CA 1
ATOM 751 C C . PHE B 2 80 ? 94.458 77.318 9.836 1.00 37.86 80 PHE H C 1
ATOM 752 O O . PHE B 2 80 ? 93.970 76.300 9.336 1.00 42.90 80 PHE H O 1
ATOM 760 N N . LEU B 2 81 ? 95.595 77.332 10.525 1.00 31.93 81 LEU H N 1
ATOM 761 C CA . LEU B 2 81 ? 96.208 76.106 11.015 1.00 34.26 81 LEU H CA 1
ATOM 762 C C . LEU B 2 81 ? 96.089 76.097 12.526 1.00 38.06 81 LEU H C 1
ATOM 763 O O . LEU B 2 81 ? 96.572 77.015 13.197 1.00 37.84 81 LEU H O 1
ATOM 768 N N . THR B 2 82 ? 95.426 75.075 13.054 1.00 39.17 82 THR H N 1
ATOM 769 C CA . THR B 2 82 ? 95.269 74.924 14.491 1.00 40.00 82 THR H CA 1
ATOM 770 C C . THR B 2 82 ? 96.056 73.712 14.949 1.00 38.68 82 THR H C 1
ATOM 771 O O . THR B 2 82 ? 95.892 72.626 14.404 1.00 39.13 82 THR H O 1
ATOM 775 N N . ILE B 2 83 ? 96.931 73.905 15.930 1.00 42.69 83 ILE H N 1
ATOM 776 C CA . ILE B 2 83 ? 97.709 72.798 16.474 1.00 37.40 83 ILE H CA 1
ATOM 777 C C . ILE B 2 83 ? 97.346 72.590 17.932 1.00 45.10 83 ILE H C 1
ATOM 778 O O . ILE B 2 83 ? 97.489 73.503 18.747 1.00 43.30 83 ILE H O 1
ATOM 783 N N . SER B 2 84 ? 96.855 71.394 18.246 1.00 48.79 84 SER H N 1
ATOM 784 C CA . SER B 2 84 ? 96.423 71.056 19.599 1.00 43.95 84 SER H CA 1
ATOM 785 C C . SER B 2 84 ? 97.511 70.327 20.372 1.00 42.12 84 SER H C 1
ATOM 786 O O . SER B 2 84 ? 98.417 69.730 19.777 1.00 38.26 84 SER H O 1
ATOM 789 N N . ASN B 2 85 ? 97.397 70.361 21.699 1.00 46.94 85 ASN H N 1
ATOM 790 C CA . ASN B 2 85 ? 98.290 69.618 22.576 1.00 47.03 85 ASN H CA 1
ATOM 791 C C . ASN B 2 85 ? 99.751 69.788 22.156 1.00 48.12 85 ASN H C 1
ATOM 792 O O . ASN B 2 85 ? 100.437 68.818 21.837 1.00 48.49 85 ASN H O 1
ATOM 797 N N . LEU B 2 86 ? 100.214 71.036 22.149 1.00 44.09 86 LEU H N 1
ATOM 798 C CA . LEU B 2 86 ? 101.511 71.374 21.575 1.00 44.83 86 LEU H CA 1
ATOM 799 C C . LEU B 2 86 ? 102.669 70.638 22.238 1.00 44.99 86 LEU H C 1
ATOM 800 O O . LEU B 2 86 ? 102.677 70.420 23.443 1.00 48.53 86 LEU H O 1
ATOM 805 N N . LYS B 2 87 ? 103.643 70.255 21.428 1.00 44.87 87 LYS H N 1
ATOM 806 C CA . LYS B 2 87 ? 104.832 69.586 21.920 1.00 42.65 87 LYS H CA 1
ATOM 807 C C . LYS B 2 87 ? 106.033 70.429 21.552 1.00 40.14 87 LYS H C 1
ATOM 808 O O . LYS B 2 87 ? 105.923 71.319 20.715 1.00 51.12 87 LYS H O 1
ATOM 814 N N . ASN B 2 88 ? 107.176 70.161 22.174 1.00 55.45 88 ASN H N 1
ATOM 815 C CA . ASN B 2 88 ? 108.380 70.947 21.922 1.00 53.60 88 ASN H CA 1
ATOM 816 C C . ASN B 2 88 ? 108.820 70.825 20.473 1.00 43.62 88 ASN H C 1
ATOM 817 O O . ASN B 2 88 ? 109.377 71.757 19.903 1.00 49.61 88 ASN H O 1
ATOM 822 N N . GLU B 2 89 ? 108.520 69.676 19.878 1.00 46.12 89 GLU H N 1
ATOM 823 C CA . GLU B 2 89 ? 108.855 69.374 18.485 1.00 44.99 89 GLU H CA 1
ATOM 824 C C . GLU B 2 89 ? 108.078 70.222 17.471 1.00 38.91 89 GLU H C 1
ATOM 825 O O . GLU B 2 89 ? 108.457 70.3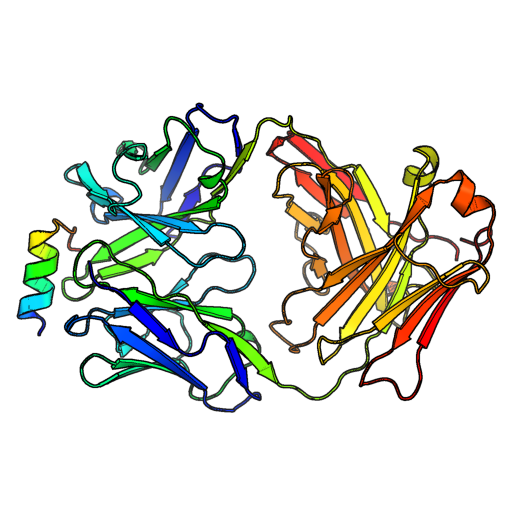02 16.306 1.00 40.18 89 GLU H O 1
ATOM 831 N N . ASP B 2 90 ? 106.990 70.843 17.916 1.00 39.55 90 ASP H N 1
ATOM 832 C CA . ASP B 2 90 ? 106.201 71.725 17.061 1.00 35.62 90 ASP H CA 1
ATOM 833 C C . ASP B 2 90 ? 106.843 73.108 16.874 1.00 40.19 90 ASP H C 1
ATOM 834 O O . ASP B 2 90 ? 106.342 73.921 16.091 1.00 37.92 90 ASP H O 1
ATOM 839 N N . SER B 2 91 ? 107.936 73.389 17.587 1.00 37.83 91 SER H N 1
ATOM 840 C CA . SER B 2 91 ? 108.631 74.673 17.401 1.00 39.83 91 SER H CA 1
ATOM 841 C C . SER B 2 91 ? 109.178 74.710 15.986 1.00 38.06 91 SER H C 1
ATOM 842 O O . SER B 2 91 ? 109.953 73.853 15.584 1.00 37.71 91 SER H O 1
ATOM 845 N N . ALA B 2 92 ? 108.744 75.693 15.219 1.00 35.83 92 ALA H N 1
ATOM 846 C CA . ALA B 2 92 ? 109.088 75.729 13.815 1.00 32.89 92 ALA H CA 1
ATOM 847 C C . ALA B 2 92 ? 108.503 76.963 13.190 1.00 33.72 92 ALA H C 1
ATOM 848 O O . ALA B 2 92 ? 107.733 77.688 13.822 1.00 39.89 92 ALA H O 1
ATOM 850 N N . THR B 2 93 ? 108.867 77.200 11.938 1.00 27.66 93 THR H N 1
ATOM 851 C CA . THR B 2 93 ? 108.221 78.236 11.164 1.00 31.94 93 THR H CA 1
ATOM 852 C C . THR B 2 93 ? 107.220 77.549 10.242 1.00 28.83 93 THR H C 1
ATOM 853 O O . THR B 2 93 ? 107.563 76.576 9.583 1.00 33.51 93 THR H O 1
ATOM 857 N N . TYR B 2 94 ? 105.977 78.022 10.245 1.00 31.31 94 TYR H N 1
ATOM 858 C CA . TYR B 2 94 ? 104.921 77.450 9.412 1.00 27.48 94 TYR H CA 1
ATOM 859 C C . TYR B 2 94 ? 104.563 78.398 8.279 1.00 31.76 94 TYR H C 1
ATOM 860 O O . TYR B 2 94 ? 104.360 79.595 8.509 1.00 31.65 94 TYR H O 1
ATOM 869 N N . PHE B 2 95 ? 104.494 77.870 7.058 1.00 30.44 95 PHE H N 1
ATOM 870 C CA . PHE B 2 95 ? 104.070 78.667 5.908 1.00 24.79 95 PHE H CA 1
ATOM 871 C C . PHE B 2 95 ? 102.734 78.171 5.415 1.00 30.30 95 PHE H C 1
ATOM 872 O O . PHE B 2 95 ? 102.488 76.970 5.428 1.00 31.70 95 PHE H O 1
ATOM 880 N N . CYS B 2 96 ? 101.868 79.083 4.979 1.00 30.47 96 CYS H N 1
ATOM 881 C CA . CYS B 2 96 ? 100.773 78.684 4.101 1.00 35.06 96 CYS H CA 1
ATOM 882 C C . CYS B 2 96 ? 101.127 79.103 2.677 1.00 40.99 96 CYS H C 1
ATOM 883 O O . CYS B 2 96 ? 101.798 80.118 2.454 1.00 32.62 96 CYS H O 1
ATOM 886 N N . ALA B 2 97 ? 100.691 78.307 1.711 1.00 36.49 97 ALA H N 1
ATOM 887 C CA . ALA B 2 97 ? 100.869 78.665 0.319 1.00 35.52 97 ALA H CA 1
ATOM 888 C C . ALA B 2 97 ? 99.586 78.418 -0.437 1.00 33.66 97 ALA H C 1
ATOM 889 O O . ALA B 2 97 ? 98.837 77.491 -0.119 1.00 36.89 97 ALA H O 1
ATOM 891 N N . ARG B 2 98 ? 99.332 79.245 -1.442 1.00 27.79 98 ARG H N 1
ATOM 892 C CA . ARG B 2 98 ? 98.237 78.980 -2.360 1.00 31.20 98 ARG H CA 1
ATOM 893 C C . ARG B 2 98 ? 98.549 77.761 -3.233 1.00 36.73 98 ARG H C 1
ATOM 894 O O . ARG B 2 98 ? 99.642 77.643 -3.789 1.00 37.46 98 ARG H O 1
ATOM 902 N N . LEU B 2 99 ? 97.589 76.852 -3.347 1.00 34.04 99 LEU H N 1
ATOM 903 C CA . LEU B 2 99 ? 97.759 75.684 -4.203 1.00 29.54 99 LEU H CA 1
ATOM 904 C C . LEU B 2 99 ? 96.996 75.877 -5.508 1.00 34.27 99 LEU H C 1
ATOM 905 O O . LEU B 2 99 ? 95.762 75.938 -5.519 1.00 32.55 99 LEU H O 1
ATOM 910 N N . ILE B 2 100 ? 97.726 75.986 -6.610 1.00 38.58 100 ILE H N 1
ATOM 911 C CA . ILE B 2 100 ? 97.086 76.169 -7.908 1.00 41.56 100 ILE H CA 1
ATOM 912 C C . ILE B 2 100 ? 97.161 74.901 -8.754 1.00 37.47 100 ILE H C 1
ATOM 913 O O . ILE B 2 100 ? 98.157 74.182 -8.743 1.00 41.83 100 ILE H O 1
ATOM 918 N N . TYR B 2 101 ? 96.089 74.624 -9.475 1.00 38.48 101 TYR H N 1
ATOM 919 C CA . TYR B 2 101 ? 96.052 73.479 -10.370 1.00 41.10 101 TYR H CA 1
ATOM 920 C C . TYR B 2 101 ? 95.456 73.928 -11.686 1.00 38.58 101 TYR H C 1
ATOM 921 O O . TYR B 2 101 ? 94.272 74.236 -11.755 1.00 43.57 101 TYR H O 1
ATOM 930 N N . ASP B 2 102 ? 96.285 73.987 -12.723 1.00 40.02 102 ASP H N 1
ATOM 931 C CA . ASP B 2 102 ? 95.869 74.590 -13.981 1.00 46.42 102 ASP H CA 1
ATOM 932 C C . ASP B 2 102 ? 95.346 73.566 -14.968 1.00 47.99 102 ASP H C 1
ATOM 933 O O . ASP B 2 102 ? 95.234 73.852 -16.156 1.00 51.82 102 ASP H O 1
ATOM 938 N N . GLY B 2 103 ? 95.046 72.367 -14.480 1.00 57.82 103 GLY H N 1
ATOM 939 C CA . GLY B 2 103 ? 94.561 71.297 -15.339 1.00 56.61 103 GLY H CA 1
ATOM 940 C C . GLY B 2 103 ? 95.657 70.349 -15.793 1.00 49.70 103 GLY H C 1
ATOM 941 O O . GLY B 2 103 ? 95.384 69.313 -16.393 1.00 55.93 103 GLY H O 1
ATOM 942 N N . ASP B 2 104 ? 96.902 70.709 -15.509 1.00 42.00 104 ASP H N 1
ATOM 943 C CA . ASP B 2 104 ? 98.036 69.863 -15.842 1.00 54.05 104 ASP H CA 1
ATOM 944 C C . ASP B 2 104 ? 98.946 69.648 -14.641 1.00 48.56 104 ASP H C 1
ATOM 945 O O . ASP B 2 104 ? 99.319 68.521 -14.329 1.00 44.22 104 ASP H O 1
ATOM 950 N N . TYR B 2 105 ? 99.290 70.735 -13.963 1.00 42.12 105 TYR H N 1
ATOM 951 C CA . TYR B 2 105 ? 100.272 70.682 -12.893 1.00 39.19 105 TYR H CA 1
ATOM 952 C C . TYR B 2 105 ? 99.801 71.400 -11.648 1.00 35.51 105 TYR H C 1
ATOM 953 O O . TYR B 2 105 ? 99.036 72.367 -11.710 1.00 41.11 105 TYR H O 1
ATOM 962 N N . ILE B 2 106 ? 100.282 70.911 -10.515 1.00 36.83 106 ILE H N 1
ATOM 963 C CA . ILE B 2 106 ? 99.863 71.383 -9.211 1.00 33.60 106 ILE H CA 1
ATOM 964 C C . ILE B 2 106 ? 101.065 71.958 -8.492 1.00 42.86 106 ILE H C 1
ATOM 965 O O . ILE B 2 106 ? 102.122 71.326 -8.466 1.00 38.03 106 ILE H O 1
ATOM 970 N N . SER B 2 107 ? 100.922 73.144 -7.909 1.00 31.76 107 SER H N 1
ATOM 971 C CA . SER B 2 107 ? 102.046 73.732 -7.200 1.00 41.17 107 SER H CA 1
ATOM 972 C C . SER B 2 107 ? 101.633 74.851 -6.253 1.00 38.57 107 SER H C 1
ATOM 973 O O . SER B 2 107 ? 100.531 75.389 -6.343 1.00 39.83 107 SER H O 1
ATOM 976 N N . SER B 2 108 ? 102.537 75.182 -5.337 1.00 35.28 108 SER H N 1
ATOM 977 C CA . SER B 2 108 ? 102.358 76.301 -4.430 1.00 33.00 108 SER H CA 1
ATOM 978 C C . SER B 2 108 ? 102.981 77.554 -5.036 1.00 35.60 108 SER H C 1
ATOM 979 O O . SER B 2 108 ? 104.186 77.767 -4.910 1.00 39.10 108 SER H O 1
ATOM 982 N N . ASP B 2 109 ? 102.173 78.382 -5.694 1.00 29.04 109 ASP H N 1
ATOM 983 C CA . ASP B 2 109 ? 102.742 79.481 -6.461 1.00 37.38 109 ASP H CA 1
ATOM 984 C C . ASP B 2 109 ? 102.904 80.768 -5.645 1.00 40.20 109 ASP H C 1
ATOM 985 O O . ASP B 2 109 ? 103.738 81.609 -5.972 1.00 42.91 109 ASP H O 1
ATOM 990 N N . PHE B 2 110 ? 102.121 80.922 -4.586 1.00 35.25 110 PHE H N 1
ATOM 991 C CA . PHE B 2 110 ? 102.253 82.096 -3.730 1.00 30.95 110 PHE H CA 1
ATOM 992 C C . PHE B 2 110 ? 102.260 81.696 -2.270 1.00 30.64 110 PHE H C 1
ATOM 993 O O . PHE B 2 110 ? 101.422 80.909 -1.835 1.00 37.18 110 PHE H O 1
ATOM 1001 N N . TRP B 2 111 ? 103.218 82.248 -1.526 1.00 33.47 111 TRP H N 1
ATOM 1002 C CA . TRP B 2 111 ? 103.488 81.857 -0.140 1.00 32.06 111 TRP H CA 1
ATOM 1003 C C . TRP B 2 111 ? 103.284 82.982 0.874 1.00 39.39 111 TRP H C 1
ATOM 1004 O O . TRP B 2 111 ? 103.594 84.136 0.599 1.00 38.45 111 TRP H O 1
ATOM 1015 N N . GLY B 2 112 ? 102.784 82.638 2.057 1.00 40.12 112 GLY H N 1
ATOM 1016 C CA . GLY B 2 112 ? 102.781 83.571 3.170 1.00 33.33 112 GLY H CA 1
ATOM 1017 C C . GLY B 2 112 ? 104.205 83.826 3.649 1.00 37.08 112 GLY H C 1
ATOM 1018 O O . GLY B 2 112 ? 105.148 83.169 3.192 1.00 33.45 112 GLY H O 1
ATOM 1019 N N . GLN B 2 113 ? 104.374 84.766 4.575 1.00 27.30 113 GLN H N 1
ATOM 1020 C CA . GLN B 2 113 ? 105.718 85.170 4.985 1.00 35.41 113 GLN H CA 1
ATOM 1021 C C . GLN B 2 113 ? 106.279 84.243 6.061 1.00 34.48 113 GLN H C 1
ATOM 1022 O O . GLN B 2 113 ? 107.459 84.316 6.396 1.00 37.83 113 GLN H O 1
ATOM 1028 N N . GLY B 2 114 ? 105.436 83.353 6.578 1.00 35.93 114 GLY H N 1
ATOM 1029 C CA . GLY B 2 114 ? 105.850 82.394 7.593 1.00 28.13 114 GLY H CA 1
ATOM 1030 C C . GLY B 2 114 ? 105.460 82.833 9.000 1.00 38.89 114 GLY H C 1
ATOM 1031 O O . GLY B 2 114 ? 105.374 84.029 9.294 1.00 38.48 114 GLY H O 1
ATOM 1032 N N . THR B 2 115 ? 105.206 81.866 9.872 1.00 34.18 115 THR H N 1
ATOM 1033 C CA . THR B 2 115 ? 104.898 82.159 11.265 1.00 27.86 115 THR H CA 1
ATOM 1034 C C . THR B 2 115 ? 105.765 81.308 12.168 1.00 31.98 115 THR H C 1
ATOM 1035 O O . THR B 2 115 ? 105.752 80.081 12.077 1.00 33.67 115 THR H O 1
ATOM 1039 N N . THR B 2 116 ? 106.526 81.962 13.033 1.00 31.90 116 THR H N 1
ATOM 1040 C CA . THR B 2 116 ? 107.454 81.247 13.890 1.00 29.95 116 THR H CA 1
ATOM 1041 C C . THR B 2 116 ? 106.839 80.958 15.250 1.00 28.88 116 THR H C 1
ATOM 1042 O O . THR B 2 116 ? 106.498 81.862 16.012 1.00 36.95 116 THR H O 1
ATOM 1046 N N . LEU B 2 117 ? 106.692 79.671 15.526 1.00 31.75 117 LEU H N 1
ATOM 1047 C CA . LEU B 2 117 ? 106.117 79.194 16.758 1.00 33.86 117 LEU H CA 1
ATOM 1048 C C . LEU B 2 117 ? 107.207 78.589 17.618 1.00 31.79 117 LEU H C 1
ATOM 1049 O O . LEU B 2 117 ? 107.996 77.779 17.145 1.00 30.46 117 LEU H O 1
ATOM 1054 N N . THR B 2 118 ? 107.251 78.994 18.880 1.00 32.48 118 THR H N 1
ATOM 1055 C CA . THR B 2 118 ? 108.112 78.349 19.858 1.00 32.80 118 THR H CA 1
ATOM 1056 C C . THR B 2 118 ? 107.265 77.699 20.934 1.00 33.86 118 THR H C 1
ATOM 1057 O O . THR B 2 118 ? 106.345 78.322 21.473 1.00 40.58 118 THR H O 1
ATOM 1061 N N . VAL B 2 119 ? 107.554 76.438 21.222 1.00 30.55 119 VAL H N 1
ATOM 1062 C CA . VAL B 2 119 ? 106.898 75.745 22.319 1.00 40.72 119 VAL H CA 1
ATOM 1063 C C . VAL B 2 119 ? 107.905 75.575 23.459 1.00 45.34 119 VAL H C 1
ATOM 1064 O O . VAL B 2 119 ? 108.972 74.970 23.294 1.00 42.28 119 VAL H O 1
ATOM 1068 N N . SER B 2 120 ? 107.584 76.164 24.606 1.00 31.07 120 SER H N 1
ATOM 1069 C CA . SER B 2 120 ? 108.520 76.175 25.717 1.00 35.20 120 SER H CA 1
ATOM 1070 C C . SER B 2 120 ? 107.848 76.450 27.049 1.00 46.50 120 SER H C 1
ATOM 1071 O O . SER B 2 120 ? 106.822 77.139 27.129 1.00 43.15 120 SER H O 1
ATOM 1074 N N . SER B 2 121 ? 108.452 75.899 28.094 1.00 43.10 121 SER H N 1
ATOM 1075 C CA . SER B 2 121 ? 108.032 76.141 29.465 1.00 38.50 121 SER H CA 1
ATOM 1076 C C . SER B 2 121 ? 108.473 77.525 29.944 1.00 38.94 121 SER H C 1
ATOM 1077 O O . SER B 2 121 ? 107.888 78.089 30.873 1.00 42.60 121 SER H O 1
ATOM 1080 N N . ALA B 2 122 ? 109.518 78.063 29.315 1.00 33.34 122 ALA H N 1
ATOM 1081 C CA . ALA B 2 122 ? 110.114 79.321 29.759 1.00 31.10 122 ALA H CA 1
ATOM 1082 C C . ALA B 2 122 ? 109.258 80.515 29.359 1.00 37.25 122 ALA H C 1
ATOM 1083 O O . ALA B 2 122 ? 108.575 80.491 28.342 1.00 37.65 122 ALA H O 1
ATOM 1085 N N . SER B 2 123 ? 109.302 81.563 30.167 1.00 46.96 123 SER H N 1
ATOM 1086 C CA . SER B 2 123 ? 108.544 82.765 29.872 1.00 57.10 123 SER H CA 1
ATOM 1087 C C . SER B 2 123 ? 109.340 83.657 28.927 1.00 47.46 123 SER H C 1
ATOM 1088 O O . SER B 2 123 ? 110.566 83.557 28.851 1.00 39.67 123 SER H O 1
ATOM 1091 N N . THR B 2 124 ? 108.646 84.529 28.203 1.00 41.44 124 THR H N 1
ATOM 1092 C CA . THR B 2 124 ? 109.308 85.384 27.224 1.00 36.36 124 THR H CA 1
ATOM 1093 C C . THR B 2 124 ? 110.202 86.409 27.909 1.00 34.83 124 THR H C 1
ATOM 1094 O O . THR B 2 124 ? 109.902 86.851 29.006 1.00 36.69 124 THR H O 1
ATOM 1098 N N . LYS B 2 125 ? 111.306 86.774 27.261 1.00 39.84 125 LYS H N 1
ATOM 1099 C CA . LYS B 2 125 ? 112.150 87.864 27.731 1.00 35.68 125 LYS H CA 1
ATOM 1100 C C . LYS B 2 125 ? 112.453 88.815 26.575 1.00 41.33 125 LYS H C 1
ATOM 1101 O O . LYS B 2 125 ? 112.888 88.382 25.513 1.00 33.35 125 LYS H O 1
ATOM 1107 N N . GLY B 2 126 ? 112.218 90.108 26.779 1.00 35.32 126 GLY H N 1
ATOM 1108 C CA . GLY B 2 126 ? 112.490 91.086 25.741 1.00 30.56 126 GLY H CA 1
ATOM 1109 C C . GLY B 2 126 ? 113.953 91.495 25.708 1.00 39.23 126 GLY H C 1
ATOM 1110 O O . GLY B 2 126 ? 114.626 91.488 26.734 1.00 37.99 126 GLY H O 1
ATOM 1111 N N . PRO B 2 127 ? 114.452 91.876 24.527 1.00 41.44 127 PRO H N 1
ATOM 1112 C CA . PRO B 2 127 ? 115.876 92.179 24.376 1.00 36.04 127 PRO H CA 1
ATOM 1113 C C . PRO B 2 127 ? 116.252 93.511 24.994 1.00 37.25 127 PRO H C 1
ATOM 1114 O O . PRO B 2 127 ? 115.410 94.394 25.135 1.00 38.13 127 PRO H O 1
ATOM 1118 N N . SER B 2 128 ? 117.511 93.647 25.375 1.00 40.10 128 SER H N 1
ATOM 1119 C CA . SER B 2 128 ? 118.065 94.959 25.633 1.00 43.49 128 SER H CA 1
ATOM 1120 C C . SER B 2 128 ? 118.787 95.369 24.360 1.00 42.22 128 SER H C 1
ATOM 1121 O O . SER B 2 128 ? 119.450 94.547 23.730 1.00 39.85 128 SER H O 1
ATOM 1124 N N . VAL B 2 129 ? 118.636 96.631 23.974 1.00 37.07 129 VAL H N 1
ATOM 1125 C CA . VAL B 2 129 ? 119.254 97.139 22.759 1.00 36.19 129 VAL H CA 1
ATOM 1126 C C . VAL B 2 129 ? 120.326 98.157 23.128 1.00 36.44 129 VAL H C 1
ATOM 1127 O O . VAL B 2 129 ? 120.054 99.143 23.818 1.00 42.59 129 VAL H O 1
ATOM 1131 N N . PHE B 2 130 ? 121.552 97.895 22.686 1.00 36.41 130 PHE H N 1
ATOM 1132 C CA . PHE B 2 130 ? 122.677 98.787 22.938 1.00 38.63 130 PHE H CA 1
ATOM 1133 C C . PHE B 2 130 ? 123.326 99.212 21.637 1.00 38.06 130 PHE H C 1
ATOM 1134 O O . PHE B 2 130 ? 123.432 98.428 20.699 1.00 37.48 130 PHE H O 1
ATOM 1142 N N . PRO B 2 131 ? 123.765 100.467 21.579 1.00 34.52 131 PRO H N 1
ATOM 1143 C CA . PRO B 2 131 ? 124.402 100.952 20.359 1.00 32.95 131 PRO H CA 1
ATOM 1144 C C . PRO B 2 131 ? 125.793 100.376 20.188 1.00 31.29 131 PRO H C 1
ATOM 1145 O O . PRO B 2 131 ? 126.500 100.178 21.172 1.00 39.90 131 PRO H O 1
ATOM 1149 N N . LEU B 2 132 ? 126.158 100.099 18.942 1.00 37.51 132 LEU H N 1
ATOM 1150 C CA . LEU B 2 132 ? 127.542 99.902 18.548 1.00 30.02 132 LEU H CA 1
ATOM 1151 C C . LEU B 2 132 ? 127.971 101.182 17.838 1.00 32.75 132 LEU H C 1
ATOM 1152 O O . LEU B 2 132 ? 127.731 101.366 16.642 1.00 35.93 132 LEU H O 1
ATOM 1157 N N . ALA B 2 133 ? 128.583 102.079 18.596 1.00 34.96 133 ALA H N 1
ATOM 1158 C CA . ALA B 2 133 ? 128.857 103.420 18.117 1.00 42.65 133 ALA H CA 1
ATOM 1159 C C . ALA B 2 133 ? 130.026 103.452 17.139 1.00 40.58 133 ALA H C 1
ATOM 1160 O O . ALA B 2 133 ? 131.048 102.800 17.357 1.00 40.92 133 ALA H O 1
ATOM 1162 N N . PRO B 2 134 ? 129.875 104.220 16.051 1.00 37.91 134 PRO H N 1
ATOM 1163 C CA . PRO B 2 134 ? 130.981 104.429 15.117 1.00 39.66 134 PRO H CA 1
ATOM 1164 C C . PRO B 2 134 ? 132.086 105.267 15.763 1.00 39.45 134 PRO H C 1
ATOM 1165 O O . PRO B 2 134 ? 131.808 106.174 16.545 1.00 43.19 134 PRO H O 1
ATOM 1169 N N . SER B 2 135 ? 133.332 104.944 15.447 1.00 38.40 135 SER H N 1
ATOM 1170 C CA . SER B 2 135 ? 134.468 105.677 15.983 1.00 35.18 135 SER H CA 1
ATOM 1171 C C . SER B 2 135 ? 135.637 105.540 15.030 1.00 37.55 135 SER H C 1
ATOM 1172 O O . SER B 2 135 ? 135.501 104.946 13.963 1.00 43.92 135 SER H O 1
ATOM 1175 N N . SER B 2 136 ? 136.794 106.063 15.421 1.00 36.26 136 SER H N 1
ATOM 1176 C CA . SER B 2 136 ? 137.989 105.917 14.599 1.00 40.07 136 SER H CA 1
ATOM 1177 C C . SER B 2 136 ? 138.316 104.432 14.417 1.00 46.41 136 SER H C 1
ATOM 1178 O O . SER B 2 136 ? 138.945 104.038 13.435 1.00 46.87 136 SER H O 1
ATOM 1181 N N . LYS B 2 137 ? 137.857 103.612 15.357 1.00 38.52 137 LYS H N 1
ATOM 1182 C CA . LYS B 2 137 ? 138.147 102.186 15.336 1.00 43.37 137 LYS H CA 1
ATOM 1183 C C . LYS B 2 137 ? 137.132 101.398 14.517 1.00 44.71 137 LYS H C 1
ATOM 1184 O O . LYS B 2 137 ? 137.265 100.187 14.370 1.00 42.03 137 LYS H O 1
ATOM 1190 N N . SER B 2 138 ? 136.120 102.078 13.982 1.00 34.93 138 SER H N 1
ATOM 1191 C CA . SER B 2 138 ? 135.191 101.418 13.065 1.00 35.08 138 SER H CA 1
ATOM 1192 C C . SER B 2 138 ? 135.110 102.169 11.735 1.00 38.74 138 SER H C 1
ATOM 1193 O O . SER B 2 138 ? 134.122 102.071 11.011 1.00 38.69 138 SER H O 1
ATOM 1196 N N . THR B 2 139 ? 136.167 102.910 11.424 1.00 40.15 139 THR H N 1
ATOM 1197 C CA . THR B 2 139 ? 136.232 103.719 10.216 1.00 50.39 139 THR H CA 1
ATOM 1198 C C . THR B 2 139 ? 137.321 103.225 9.267 1.00 54.74 139 THR H C 1
ATOM 1199 O O . THR B 2 139 ? 138.423 102.890 9.692 1.00 62.68 139 THR H O 1
ATOM 1203 N N . SER B 2 140 ? 137.007 103.177 7.981 1.00 53.40 140 SER H N 1
ATOM 1204 C CA . SER B 2 140 ? 138.015 102.882 6.969 1.00 50.34 140 SER H CA 1
ATOM 1205 C C . SER B 2 140 ? 137.903 103.874 5.824 1.00 49.94 140 SER H C 1
ATOM 1206 O O . SER B 2 140 ? 137.073 103.713 4.929 1.00 38.77 140 SER H O 1
ATOM 1209 N N . GLY B 2 141 ? 138.730 104.909 5.863 1.00 58.64 141 GLY H N 1
ATOM 1210 C CA . GLY B 2 141 ? 138.651 105.952 4.862 1.00 54.57 141 GLY H CA 1
ATOM 1211 C C . GLY B 2 141 ? 137.254 106.533 4.811 1.00 46.02 141 GLY H C 1
ATOM 1212 O O . GLY B 2 141 ? 136.793 107.141 5.773 1.00 63.63 141 GLY H O 1
ATOM 1213 N N . GLY B 2 142 ? 136.565 106.322 3.697 1.00 44.20 142 GLY H N 1
ATOM 1214 C CA . GLY B 2 142 ? 135.281 106.959 3.481 1.00 50.39 142 GLY H CA 1
ATOM 1215 C C . GLY B 2 142 ? 134.094 106.186 4.015 1.00 45.50 142 GLY H C 1
ATOM 1216 O O . GLY B 2 142 ? 132.955 106.624 3.882 1.00 58.45 142 GLY H O 1
ATOM 1217 N N . THR B 2 143 ? 134.350 105.032 4.616 1.00 47.43 143 THR H N 1
ATOM 1218 C CA . THR B 2 143 ? 133.265 104.232 5.172 1.00 49.57 143 THR H CA 1
ATOM 1219 C C . THR B 2 143 ? 133.440 104.037 6.675 1.00 46.06 143 THR H C 1
ATOM 1220 O O . THR B 2 143 ? 134.561 103.889 7.178 1.00 40.56 143 THR H O 1
ATOM 1224 N N . ALA B 2 144 ? 132.323 104.059 7.389 1.00 38.80 144 ALA H N 1
ATOM 1225 C CA . ALA B 2 144 ? 132.320 103.737 8.808 1.00 34.31 144 ALA H CA 1
ATOM 1226 C C . ALA B 2 144 ? 131.268 102.685 9.071 1.00 39.36 144 ALA H C 1
ATOM 1227 O O . ALA B 2 144 ? 130.231 102.660 8.406 1.00 40.81 144 ALA H O 1
ATOM 1229 N N . ALA B 2 145 ? 131.542 101.803 10.028 1.00 36.10 145 ALA H N 1
ATOM 1230 C CA . ALA B 2 145 ? 130.558 100.825 10.448 1.00 29.78 145 ALA H CA 1
ATOM 1231 C C . ALA B 2 145 ? 129.956 101.238 11.794 1.00 34.73 145 ALA H C 1
ATOM 1232 O O . ALA B 2 145 ? 130.616 101.851 12.639 1.00 35.23 145 ALA H O 1
ATOM 1234 N N . LEU B 2 146 ? 128.690 100.908 11.975 1.00 26.41 146 LEU H N 1
ATOM 1235 C CA . LEU B 2 146 ? 127.991 101.172 13.219 1.00 31.44 146 LEU H CA 1
ATOM 1236 C C . LEU B 2 146 ? 126.888 100.133 13.344 1.00 34.28 146 LEU H C 1
ATOM 1237 O O . LEU B 2 146 ? 126.567 99.451 12.374 1.00 32.79 146 LEU H O 1
ATOM 1242 N N . GLY B 2 147 ? 126.291 100.006 14.519 1.00 33.14 147 GLY H N 1
ATOM 1243 C CA . GLY B 2 147 ? 125.240 99.016 14.661 1.00 31.27 147 GLY H CA 1
ATOM 1244 C C . GLY B 2 147 ? 124.496 99.020 15.978 1.00 32.81 147 GLY H C 1
ATOM 1245 O O . GLY B 2 147 ? 124.578 99.959 16.784 1.00 31.67 147 GLY H O 1
ATOM 1246 N N . CYS B 2 148 ? 123.758 97.939 16.181 1.00 33.71 148 CYS H N 1
ATOM 1247 C CA . CYS B 2 148 ? 122.978 97.725 17.382 1.00 37.43 148 CYS H CA 1
ATOM 1248 C C . CYS B 2 148 ? 123.268 96.340 17.927 1.00 38.08 148 CYS H C 1
ATOM 1249 O O . CYS B 2 148 ? 123.317 95.369 17.175 1.00 34.88 148 CYS H O 1
ATOM 1252 N N . LEU B 2 149 ? 123.456 96.246 19.233 1.00 32.97 149 LEU H N 1
ATOM 1253 C CA . LEU B 2 149 ? 123.564 94.944 19.873 1.00 35.93 149 LEU H CA 1
ATOM 1254 C C . LEU B 2 149 ? 122.221 94.627 20.515 1.00 36.14 149 LEU H C 1
ATOM 1255 O O . LEU B 2 149 ? 121.721 95.393 21.342 1.00 34.39 149 LEU H O 1
ATOM 1260 N N . VAL B 2 150 ? 121.622 93.518 20.103 1.00 24.50 150 VAL H N 1
ATOM 1261 C CA . VAL B 2 150 ? 120.305 93.121 20.593 1.00 29.61 150 VAL H CA 1
ATOM 1262 C C . VAL B 2 150 ? 120.464 91.902 21.489 1.00 33.81 150 VAL H C 1
ATOM 1263 O O . VAL B 2 150 ? 120.583 90.774 21.015 1.00 27.61 150 VAL H O 1
ATOM 1267 N N . LYS B 2 151 ? 120.473 92.133 22.792 1.00 30.28 151 LYS H N 1
ATOM 1268 C CA . LYS B 2 151 ? 120.981 91.131 23.714 1.00 33.44 151 LYS H CA 1
ATOM 1269 C C . LYS B 2 151 ? 119.932 90.569 24.674 1.00 41.93 151 LYS H C 1
ATOM 1270 O O . LYS B 2 151 ? 119.079 91.302 25.190 1.00 36.21 151 LYS H O 1
ATOM 1276 N N . ASP B 2 152 ? 120.005 89.255 24.888 1.00 31.25 152 ASP H N 1
ATOM 1277 C CA . ASP B 2 152 ? 119.289 88.569 25.973 1.00 34.38 152 ASP H CA 1
ATOM 1278 C C . ASP B 2 152 ? 117.781 88.490 25.765 1.00 31.76 152 ASP H C 1
ATOM 1279 O O . ASP B 2 152 ? 117.022 89.035 26.560 1.00 36.28 152 ASP H O 1
ATOM 1284 N N . TYR B 2 153 ? 117.338 87.805 24.715 1.00 34.73 153 TYR H N 1
ATOM 1285 C CA . TYR B 2 153 ? 115.903 87.660 24.513 1.00 38.15 153 TYR H CA 1
ATOM 1286 C C . TYR B 2 153 ? 115.502 86.214 24.259 1.00 40.09 153 TYR H C 1
ATOM 1287 O O . TYR B 2 153 ? 116.334 85.360 23.917 1.00 30.81 153 TYR H O 1
ATOM 1296 N N . PHE B 2 154 ? 114.210 85.959 24.430 1.00 31.41 154 PHE H N 1
ATOM 1297 C CA . PHE B 2 154 ? 113.623 84.660 24.151 1.00 32.38 154 PHE H CA 1
ATOM 1298 C C . PHE B 2 154 ? 112.111 84.817 24.009 1.00 31.74 154 PHE H C 1
ATOM 1299 O O . PHE B 2 154 ? 111.488 85.519 24.797 1.00 33.76 154 PHE H O 1
ATOM 1307 N N . PRO B 2 155 ? 111.520 84.174 22.995 1.00 30.66 155 PRO H N 1
ATOM 1308 C CA . PRO B 2 155 ? 112.228 83.350 22.013 1.00 30.62 155 PRO H CA 1
ATOM 1309 C C . PRO B 2 155 ? 112.569 84.126 20.757 1.00 31.69 155 PRO H C 1
ATOM 1310 O O . PRO B 2 155 ? 112.467 85.354 20.732 1.00 30.07 155 PRO H O 1
ATOM 1314 N N . GLU B 2 156 ? 112.960 83.398 19.717 1.00 24.25 156 GLU H N 1
ATOM 1315 C CA . GLU B 2 156 ? 112.996 83.948 18.364 1.00 32.93 156 GLU H CA 1
ATOM 1316 C C . GLU B 2 156 ? 111.567 84.199 17.864 1.00 33.89 156 GLU H C 1
ATOM 1317 O O . GLU B 2 156 ? 110.625 83.587 18.359 1.00 35.67 156 GLU H O 1
ATOM 1323 N N . PRO B 2 157 ? 111.395 85.098 16.879 1.00 38.07 157 PRO H N 1
ATOM 1324 C CA . PRO B 2 157 ? 112.404 85.918 16.210 1.00 38.13 157 PRO H CA 1
ATOM 1325 C C . PRO B 2 157 ? 112.451 87.344 16.759 1.00 33.90 157 PRO H C 1
ATOM 1326 O O . PRO B 2 157 ? 111.602 87.747 17.549 1.00 32.32 157 PRO H O 1
ATOM 1330 N N . VAL B 2 158 ? 113.435 88.110 16.318 1.00 40.72 158 VAL H N 1
ATOM 1331 C CA . VAL B 2 158 ? 113.424 89.542 16.547 1.00 41.46 158 VAL H CA 1
ATOM 1332 C C . VAL B 2 158 ? 113.630 90.172 15.180 1.00 42.98 158 VAL H C 1
ATOM 1333 O O . VAL B 2 158 ? 114.389 89.644 14.369 1.00 42.71 158 VAL H O 1
ATOM 1337 N N . THR B 2 159 ? 112.924 91.260 14.892 1.00 38.71 159 THR H N 1
ATOM 1338 C CA . THR B 2 159 ? 113.137 91.938 13.622 1.00 29.85 159 THR H CA 1
ATOM 1339 C C . THR B 2 159 ? 113.934 93.203 13.880 1.00 35.93 159 THR H C 1
ATOM 1340 O O . THR B 2 159 ? 113.686 93.938 14.846 1.00 37.61 159 THR H O 1
ATOM 1344 N N . VAL B 2 160 ? 114.914 93.439 13.025 1.00 37.03 160 VAL H N 1
ATOM 1345 C CA . VAL B 2 160 ? 115.723 94.640 13.115 1.00 37.63 160 VAL H CA 1
ATOM 1346 C C . VAL B 2 160 ? 115.686 95.360 11.786 1.00 36.95 160 VAL H C 1
ATOM 1347 O O . VAL B 2 160 ? 115.860 94.739 10.742 1.00 47.45 160 VAL H O 1
ATOM 1351 N N . SER B 2 161 ? 115.445 96.663 11.825 1.00 37.34 161 SER H N 1
ATOM 1352 C CA . SER B 2 161 ? 115.510 97.480 10.626 1.00 36.49 161 SER H CA 1
ATOM 1353 C C . SER B 2 161 ? 116.217 98.789 10.949 1.00 41.64 161 SER H C 1
ATOM 1354 O O . SER B 2 161 ? 116.352 99.158 12.122 1.00 34.81 161 SER H O 1
ATOM 1357 N N . TRP B 2 162 ? 116.663 99.496 9.914 1.00 40.19 162 TRP H N 1
ATOM 1358 C CA . TRP B 2 162 ? 117.355 100.767 10.119 1.00 35.14 162 TRP H CA 1
ATOM 1359 C C . TRP B 2 162 ? 116.606 101.951 9.522 1.00 39.32 162 TRP H C 1
ATOM 1360 O O . TRP B 2 162 ? 116.198 101.920 8.361 1.00 42.99 162 TRP H O 1
ATOM 1371 N N . ASN B 2 163 ? 116.446 102.999 10.320 1.00 44.50 163 ASN H N 1
ATOM 1372 C CA . ASN B 2 163 ? 115.768 104.203 9.872 1.00 51.58 163 ASN H CA 1
ATOM 1373 C C . ASN B 2 163 ? 114.433 103.838 9.272 1.00 57.03 163 ASN H C 1
ATOM 1374 O O . ASN B 2 163 ? 114.083 104.277 8.177 1.00 59.90 163 ASN H O 1
ATOM 1379 N N . SER B 2 164 ? 113.719 102.989 10.002 1.00 54.64 164 SER H N 1
ATOM 1380 C CA . SER B 2 164 ? 112.385 102.533 9.634 1.00 49.06 164 SER H CA 1
ATOM 1381 C C . SER B 2 164 ? 112.340 101.958 8.228 1.00 53.45 164 SER H C 1
ATOM 1382 O O . SER B 2 164 ? 111.354 102.123 7.516 1.00 63.65 164 SER H O 1
ATOM 1385 N N . GLY B 2 165 ? 113.412 101.280 7.831 1.00 56.93 165 GLY H N 1
ATOM 1386 C CA . GLY B 2 165 ? 113.440 100.600 6.548 1.00 48.81 165 GLY H CA 1
ATOM 1387 C C . GLY B 2 165 ? 114.109 101.390 5.437 1.00 48.21 165 GLY H C 1
ATOM 1388 O O . GLY B 2 165 ? 114.477 100.826 4.405 1.00 56.56 165 GLY H O 1
ATOM 1389 N N . ALA B 2 166 ? 114.280 102.691 5.651 1.00 43.19 166 ALA H N 1
ATOM 1390 C CA . ALA B 2 166 ? 114.875 103.562 4.636 1.00 46.43 166 ALA H CA 1
ATOM 1391 C C . ALA B 2 166 ? 116.335 103.217 4.340 1.00 57.58 166 ALA H C 1
ATOM 1392 O O . ALA B 2 166 ? 116.870 103.597 3.297 1.00 56.41 166 ALA H O 1
ATOM 1394 N N . LEU B 2 167 ? 116.977 102.501 5.258 1.00 51.89 167 LEU H N 1
ATOM 1395 C CA . LEU B 2 167 ? 118.382 102.149 5.100 1.00 48.16 167 LEU H CA 1
ATOM 1396 C C . LEU B 2 167 ? 118.539 100.632 5.011 1.00 46.46 167 LEU H C 1
ATOM 1397 O O . LEU B 2 167 ? 118.253 99.908 5.961 1.00 43.74 167 LEU H O 1
ATOM 1402 N N . THR B 2 168 ? 118.980 100.152 3.856 1.00 47.29 168 THR H N 1
ATOM 1403 C CA . THR B 2 168 ? 119.034 98.714 3.616 1.00 48.96 168 THR H CA 1
ATOM 1404 C C . THR B 2 168 ? 120.379 98.296 3.058 1.00 47.29 168 THR H C 1
ATOM 1405 O O . THR B 2 168 ? 120.820 97.166 3.249 1.00 56.02 168 THR H O 1
ATOM 1409 N N . SER B 2 169 ? 121.031 99.213 2.361 1.00 48.15 169 SER H N 1
ATOM 1410 C CA . SER B 2 169 ? 122.305 98.896 1.751 1.00 52.50 169 SER H CA 1
ATOM 1411 C C . SER B 2 169 ? 123.408 98.907 2.797 1.00 55.06 169 SER H C 1
ATOM 1412 O O . SER B 2 169 ? 123.527 99.853 3.578 1.00 57.40 169 SER H O 1
ATOM 1415 N N . GLY B 2 170 ? 124.211 97.850 2.804 1.00 43.99 170 GLY H N 1
ATOM 1416 C CA . GLY B 2 170 ? 125.354 97.765 3.692 1.00 44.38 170 GLY H CA 1
ATOM 1417 C C . GLY B 2 170 ? 124.984 97.139 5.016 1.00 46.07 170 GLY H C 1
ATOM 1418 O O . GLY B 2 170 ? 125.829 96.981 5.898 1.00 47.80 170 GLY H O 1
ATOM 1419 N N . VAL B 2 171 ? 123.712 96.781 5.152 1.00 40.12 171 VAL H N 1
ATOM 1420 C CA . VAL B 2 171 ? 123.215 96.216 6.392 1.00 41.61 171 VAL H CA 1
ATOM 1421 C C . VAL B 2 171 ? 123.506 94.725 6.481 1.00 42.94 171 VAL H C 1
ATOM 1422 O O . VAL B 2 171 ? 123.214 93.974 5.560 1.00 50.48 171 VAL H O 1
ATOM 1426 N N . HIS B 2 172 ? 124.101 94.314 7.597 1.00 34.54 172 HIS H N 1
ATOM 1427 C CA . HIS B 2 172 ? 124.254 92.904 7.926 1.00 35.61 172 HIS H CA 1
ATOM 1428 C C . HIS B 2 172 ? 123.589 92.635 9.263 1.00 45.00 172 HIS H C 1
ATOM 1429 O O . HIS B 2 172 ? 124.051 93.125 10.290 1.00 36.37 172 HIS H O 1
ATOM 1436 N N . THR B 2 173 ? 122.502 91.874 9.264 1.00 44.54 173 THR H N 1
ATOM 1437 C CA . THR B 2 173 ? 121.931 91.433 10.529 1.00 29.67 173 THR H CA 1
ATOM 1438 C C . THR B 2 173 ? 122.329 89.984 10.734 1.00 33.79 173 THR H C 1
ATOM 1439 O O . THR B 2 173 ? 122.004 89.116 9.932 1.00 36.67 173 THR H O 1
ATOM 1443 N N . PHE B 2 174 ? 123.065 89.739 11.810 1.00 36.20 174 PHE H N 1
ATOM 1444 C CA . PHE B 2 174 ? 123.650 88.434 12.045 1.00 38.49 174 PHE H CA 1
ATOM 1445 C C . PHE B 2 174 ? 122.647 87.445 12.627 1.00 41.18 174 PHE H C 1
ATOM 1446 O O . PHE B 2 174 ? 121.704 87.838 13.304 1.00 35.51 174 PHE H O 1
ATOM 1454 N N . PRO B 2 175 ? 122.844 86.152 12.342 1.00 43.26 175 PRO H N 1
ATOM 1455 C CA . PRO B 2 175 ? 122.052 85.123 13.016 1.00 33.32 175 PRO H CA 1
ATOM 1456 C C . PRO B 2 175 ? 122.187 85.217 14.537 1.00 41.98 175 PRO H C 1
ATOM 1457 O O . PRO B 2 175 ? 123.273 85.459 15.078 1.00 40.22 175 PRO H O 1
ATOM 1461 N N . ALA B 2 176 ? 121.068 85.041 15.222 1.00 31.43 176 ALA H N 1
ATOM 1462 C CA . ALA B 2 176 ? 121.066 84.992 16.669 1.00 38.02 176 ALA H CA 1
ATOM 1463 C C . ALA B 2 176 ? 121.921 83.817 17.142 1.00 28.79 176 ALA H C 1
ATOM 1464 O O . ALA B 2 176 ? 121.952 82.774 16.496 1.00 37.27 176 ALA H O 1
ATOM 1466 N N . VAL B 2 177 ? 122.633 83.979 18.250 1.00 33.87 177 VAL H N 1
ATOM 1467 C CA . VAL B 2 177 ? 123.336 82.842 18.836 1.00 29.97 177 VAL H CA 1
ATOM 1468 C C . VAL B 2 177 ? 122.823 82.641 20.250 1.00 31.44 177 VAL H C 1
ATOM 1469 O O . VAL B 2 177 ? 122.460 83.613 20.908 1.00 34.90 177 VAL H O 1
ATOM 1473 N N . LEU B 2 178 ? 122.774 81.387 20.702 1.00 27.47 178 LEU H N 1
ATOM 1474 C CA . LEU B 2 178 ? 122.441 81.069 22.093 1.00 31.95 178 LEU H CA 1
ATOM 1475 C C . LEU B 2 178 ? 123.577 81.385 23.023 1.00 36.50 178 LEU H C 1
ATOM 1476 O O . LEU B 2 178 ? 124.711 80.987 22.783 1.00 37.50 178 LEU H O 1
ATOM 1481 N N . GLN B 2 179 ? 123.270 82.070 24.110 1.00 35.82 179 GLN H N 1
ATOM 1482 C CA . GLN B 2 179 ? 124.259 82.287 25.137 1.00 31.76 179 GLN H CA 1
ATOM 1483 C C . GLN B 2 179 ? 124.139 81.200 26.206 1.00 39.91 179 GLN H C 1
ATOM 1484 O O . GLN B 2 179 ? 123.195 80.414 26.195 1.00 39.39 179 GLN H O 1
ATOM 1490 N N . SER B 2 180 ? 125.104 81.157 27.119 1.00 45.83 180 SER H N 1
ATOM 1491 C CA . SER B 2 180 ? 125.095 80.197 28.218 1.00 48.70 180 SER H CA 1
ATOM 1492 C C . SER B 2 180 ? 123.815 80.310 29.040 1.00 46.95 180 SER H C 1
ATOM 1493 O O . SER B 2 180 ? 123.376 79.350 29.672 1.00 41.75 180 SER H O 1
ATOM 1496 N N . SER B 2 181 ? 123.226 81.499 29.030 1.00 39.34 181 SER H N 1
ATOM 1497 C CA . SER B 2 181 ? 122.036 81.774 29.820 1.00 38.46 181 SER H CA 1
ATOM 1498 C C . SER B 2 181 ? 120.765 81.161 29.219 1.00 30.47 181 SER H C 1
ATOM 1499 O O . SER B 2 181 ? 119.702 81.214 29.830 1.00 39.76 181 SER H O 1
ATOM 1502 N N . GLY B 2 182 ? 120.871 80.596 28.020 1.00 27.45 182 GLY H N 1
ATOM 1503 C CA . GLY B 2 182 ? 119.707 80.042 27.340 1.00 28.80 182 GLY H CA 1
ATOM 1504 C C . GLY B 2 182 ? 118.922 81.105 26.584 1.00 31.99 182 GLY H C 1
ATOM 1505 O O . GLY B 2 182 ? 117.842 80.848 26.060 1.00 36.39 182 GLY H O 1
ATOM 1506 N N . LEU B 2 183 ? 119.476 82.309 26.531 1.00 29.80 183 LEU H N 1
ATOM 1507 C CA . LEU B 2 183 ? 118.851 83.421 25.836 1.00 31.00 183 LEU H CA 1
ATOM 1508 C C . LEU B 2 183 ? 119.597 83.723 24.548 1.00 33.56 183 LEU H C 1
ATOM 1509 O O . LEU B 2 183 ? 120.796 83.464 24.440 1.00 36.84 183 LEU H O 1
ATOM 1514 N N . TYR B 2 184 ? 118.889 84.284 23.577 1.00 24.79 184 TYR H N 1
ATOM 1515 C CA . TYR B 2 184 ? 119.510 84.692 22.325 1.00 27.21 184 TYR H CA 1
ATOM 1516 C C . TYR B 2 184 ? 120.105 86.084 22.390 1.00 31.46 184 TYR H C 1
ATOM 1517 O O . TYR B 2 184 ? 119.701 86.935 23.185 1.00 34.85 184 TYR H O 1
ATOM 1526 N N . SER B 2 185 ? 121.050 86.310 21.501 1.00 28.26 185 SER H N 1
ATOM 1527 C CA . SER B 2 185 ? 121.625 87.623 21.303 1.00 37.08 185 SER H CA 1
ATOM 1528 C C . SER B 2 185 ? 122.040 87.737 19.839 1.00 34.26 185 SER H C 1
ATOM 1529 O O . SER B 2 185 ? 122.485 86.760 19.229 1.00 38.64 185 SER H O 1
ATOM 1532 N N . LEU B 2 186 ? 121.859 88.912 19.258 1.00 30.88 186 LEU H N 1
ATOM 1533 C CA . LEU B 2 186 ? 122.381 89.164 17.925 1.00 32.08 186 LEU H CA 1
ATOM 1534 C C . LEU B 2 186 ? 122.818 90.604 17.780 1.00 34.53 186 LEU H C 1
ATOM 1535 O O . LEU B 2 186 ? 122.499 91.441 18.613 1.00 33.71 186 LEU H O 1
ATOM 1540 N N . SER B 2 187 ? 123.543 90.892 16.708 1.00 35.30 187 SER H N 1
ATOM 1541 C CA . SER B 2 187 ? 123.866 92.269 16.378 1.00 34.76 187 SER H CA 1
ATOM 1542 C C . SER B 2 187 ? 123.504 92.559 14.928 1.00 31.84 187 SER H C 1
ATOM 1543 O O . SER B 2 187 ? 123.484 91.669 14.072 1.00 34.08 187 SER H O 1
ATOM 1546 N N . SER B 2 188 ? 123.197 93.813 14.662 1.00 26.63 188 SER H N 1
ATOM 1547 C CA . SER B 2 188 ? 122.972 94.267 13.305 1.00 30.85 188 SER H CA 1
ATOM 1548 C C . SER B 2 188 ? 123.924 95.416 13.046 1.00 33.77 188 SER H C 1
ATOM 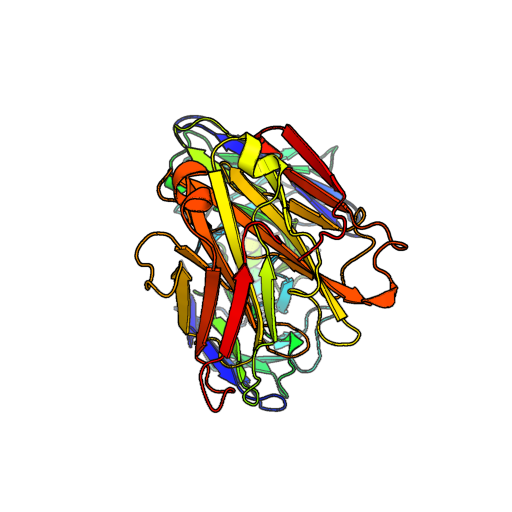1549 O O . SER B 2 188 ? 124.001 96.353 13.844 1.00 34.87 188 SER H O 1
ATOM 1552 N N . VAL B 2 189 ? 124.663 95.342 11.947 1.00 31.77 189 VAL H N 1
ATOM 1553 C CA . VAL B 2 189 ? 125.609 96.403 11.608 1.00 33.72 189 VAL H CA 1
ATOM 1554 C C . VAL B 2 189 ? 125.349 96.934 10.222 1.00 32.28 189 VAL H C 1
ATOM 1555 O O . VAL B 2 189 ? 124.804 96.245 9.362 1.00 41.70 189 VAL H O 1
ATOM 1559 N N . VAL B 2 190 ? 125.745 98.176 10.011 1.00 35.08 190 VAL H N 1
ATOM 1560 C CA . VAL B 2 190 ? 125.600 98.797 8.720 1.00 33.74 190 VAL H CA 1
ATOM 1561 C C . VAL B 2 190 ? 126.839 99.638 8.454 1.00 42.95 190 VAL H C 1
ATOM 1562 O O . VAL B 2 190 ? 127.379 100.272 9.363 1.00 43.40 190 VAL H O 1
ATOM 1566 N N . THR B 2 191 ? 127.315 99.606 7.214 1.00 47.39 191 THR H N 1
ATOM 1567 C CA . THR B 2 191 ? 128.417 100.463 6.807 1.00 36.13 191 THR H CA 1
ATOM 1568 C C . THR B 2 191 ? 127.830 101.672 6.091 1.00 37.01 191 THR H C 1
ATOM 1569 O O . THR B 2 191 ? 126.922 101.551 5.274 1.00 37.15 191 THR H O 1
ATOM 1573 N N . VAL B 2 192 ? 128.315 102.851 6.446 1.00 43.38 192 VAL H N 1
ATOM 1574 C CA . VAL B 2 192 ? 127.790 104.076 5.878 1.00 44.03 192 VAL H CA 1
ATOM 1575 C C . VAL B 2 192 ? 128.953 104.984 5.551 1.00 39.81 192 VAL H C 1
ATOM 1576 O O . VAL B 2 192 ? 130.085 104.697 5.945 1.00 46.07 192 VAL H O 1
ATOM 1580 N N . PRO B 2 193 ? 128.682 106.070 4.815 1.00 37.97 193 PRO H N 1
ATOM 1581 C CA . PRO B 2 193 ? 129.686 107.094 4.521 1.00 37.11 193 PRO H CA 1
ATOM 1582 C C . PRO B 2 193 ? 130.160 107.778 5.787 1.00 40.74 193 PRO H C 1
ATOM 1583 O O . PRO B 2 193 ? 129.336 108.222 6.581 1.00 46.24 193 PRO H O 1
ATOM 1587 N N . SER B 2 194 ? 131.473 107.858 5.968 1.00 45.99 194 SER H N 1
ATOM 1588 C CA . SER B 2 194 ? 132.057 108.500 7.139 1.00 42.11 194 SER H CA 1
ATOM 1589 C C . SER B 2 194 ? 131.669 109.967 7.219 1.00 40.48 194 SER H C 1
ATOM 1590 O O . SER B 2 194 ? 131.554 110.530 8.305 1.00 50.24 194 SER H O 1
ATOM 1593 N N . SER B 2 195 ? 131.483 110.588 6.061 1.00 50.95 195 SER H N 1
ATOM 1594 C CA . SER B 2 195 ? 131.151 112.007 6.009 1.00 45.66 195 SER H CA 1
ATOM 1595 C C . SER B 2 195 ? 129.706 112.250 6.437 1.00 52.01 195 SER H C 1
ATOM 1596 O O . SER B 2 195 ? 129.292 113.387 6.615 1.00 48.41 195 SER H O 1
ATOM 1599 N N . SER B 2 196 ? 128.936 111.181 6.607 1.00 50.20 196 SER H N 1
ATOM 1600 C CA . SER B 2 196 ? 127.551 111.335 7.028 1.00 51.95 196 SER H CA 1
ATOM 1601 C C . SER B 2 196 ? 127.432 111.349 8.554 1.00 57.00 196 SER H C 1
ATOM 1602 O O . SER B 2 196 ? 126.393 111.715 9.102 1.00 62.29 196 SER H O 1
ATOM 1605 N N . LEU B 2 197 ? 128.500 110.942 9.234 1.00 45.43 197 LEU H N 1
ATOM 1606 C CA . LEU B 2 197 ? 128.482 110.814 10.686 1.00 43.31 197 LEU H CA 1
ATOM 1607 C C . LEU B 2 197 ? 128.329 112.167 11.368 1.00 52.12 197 LEU H C 1
ATOM 1608 O O . LEU B 2 197 ? 129.140 113.070 11.165 1.00 54.49 197 LEU H O 1
ATOM 1613 N N . GLY B 2 198 ? 127.282 112.300 12.177 1.00 46.42 198 GLY H N 1
ATOM 1614 C CA . GLY B 2 198 ? 126.974 113.556 12.837 1.00 44.02 198 GLY H CA 1
ATOM 1615 C C . GLY B 2 198 ? 125.984 114.390 12.046 1.00 48.05 198 GLY H C 1
ATOM 1616 O O . GLY B 2 198 ? 125.608 115.481 12.463 1.00 56.84 198 GLY H O 1
ATOM 1617 N N . THR B 2 199 ? 125.566 113.883 10.894 1.00 47.68 199 THR H N 1
ATOM 1618 C CA . THR B 2 199 ? 124.624 114.602 10.039 1.00 50.94 199 THR H CA 1
ATOM 1619 C C . THR B 2 199 ? 123.432 113.704 9.725 1.00 54.12 199 THR H C 1
ATOM 1620 O O . THR B 2 199 ? 122.276 114.076 9.921 1.00 62.22 199 THR H O 1
ATOM 1624 N N . GLN B 2 200 ? 123.724 112.510 9.236 1.00 45.86 200 GLN H N 1
ATOM 1625 C CA . GLN B 2 200 ? 122.688 111.522 9.008 1.00 50.59 200 GLN H CA 1
ATOM 1626 C C . GLN B 2 200 ? 122.337 110.859 10.329 1.00 53.60 200 GLN H C 1
ATOM 1627 O O . GLN B 2 200 ? 123.213 110.316 11.005 1.00 54.24 200 GLN H O 1
ATOM 1633 N N . THR B 2 201 ? 121.067 110.910 10.713 1.00 54.89 201 THR H N 1
ATOM 1634 C CA . THR B 2 201 ? 120.639 110.178 11.898 1.00 50.20 201 THR H CA 1
ATOM 1635 C C . THR B 2 201 ? 120.507 108.687 11.584 1.00 39.20 201 THR H C 1
ATOM 1636 O O . THR B 2 201 ? 119.952 108.301 10.556 1.00 51.33 201 THR H O 1
ATOM 1640 N N . TYR B 2 202 ? 121.044 107.850 12.463 1.00 39.50 202 TYR H N 1
ATOM 1641 C CA . TYR B 2 202 ? 120.913 106.408 12.301 1.00 41.94 202 TYR H CA 1
ATOM 1642 C C . TYR B 2 202 ? 120.203 105.813 13.511 1.00 43.36 202 TYR H C 1
ATOM 1643 O O . TYR B 2 202 ? 120.625 105.995 14.652 1.00 46.13 202 TYR H O 1
ATOM 1652 N N . ILE B 2 203 ? 119.110 105.111 13.244 1.00 40.55 203 ILE H N 1
ATOM 1653 C CA . ILE B 2 203 ? 118.288 104.505 14.276 1.00 35.87 203 ILE H CA 1
ATOM 1654 C C . ILE B 2 203 ? 117.994 103.076 13.893 1.00 37.27 203 ILE H C 1
ATOM 1655 O O . ILE B 2 203 ? 117.504 102.831 12.794 1.00 41.38 203 ILE H O 1
ATOM 1660 N N . CYS B 2 204 ? 118.286 102.123 14.773 1.00 41.25 204 CYS H N 1
ATOM 1661 C CA . CYS B 2 204 ? 117.851 100.758 14.486 1.00 48.47 204 CYS H CA 1
ATOM 1662 C C . CYS B 2 204 ? 116.507 100.524 15.151 1.00 41.28 204 CYS H C 1
ATOM 1663 O O . CYS B 2 204 ? 116.286 100.914 16.293 1.00 40.18 204 CYS H O 1
ATOM 1666 N N . ASN B 2 205 ? 115.594 99.919 14.413 1.00 36.35 205 ASN H N 1
ATOM 1667 C CA . ASN B 2 205 ? 114.268 99.665 14.944 1.00 39.64 205 ASN H CA 1
ATOM 1668 C C . ASN B 2 205 ? 114.154 98.203 15.281 1.00 44.62 205 ASN H C 1
ATOM 1669 O O . ASN B 2 205 ? 114.214 97.339 14.403 1.00 44.64 205 ASN H O 1
ATOM 1674 N N . VAL B 2 206 ? 114.012 97.916 16.562 1.00 36.36 206 VAL H N 1
ATOM 1675 C CA . VAL B 2 206 ? 114.012 96.533 16.985 1.00 39.83 206 VAL H CA 1
ATOM 1676 C C . VAL B 2 206 ? 112.643 96.159 17.488 1.00 34.35 206 VAL H C 1
ATOM 1677 O O . VAL B 2 206 ? 112.052 96.889 18.277 1.00 38.51 206 VAL H O 1
ATOM 1681 N N . ASN B 2 207 ? 112.135 95.030 17.012 1.00 38.16 207 ASN H N 1
ATOM 1682 C CA . ASN B 2 207 ? 110.808 94.581 17.399 1.00 37.66 207 ASN H CA 1
ATOM 1683 C C . ASN B 2 207 ? 110.850 93.139 17.861 1.00 40.10 207 ASN H C 1
ATOM 1684 O O . ASN B 2 207 ? 111.257 92.254 17.110 1.00 37.90 207 ASN H O 1
ATOM 1689 N N . HIS B 2 208 ? 110.447 92.914 19.109 1.00 37.11 208 HIS H N 1
ATOM 1690 C CA . HIS B 2 208 ? 110.319 91.566 19.641 1.00 31.92 208 HIS H CA 1
ATOM 1691 C C . HIS B 2 208 ? 108.864 91.349 20.003 1.00 36.27 208 HIS H C 1
ATOM 1692 O O . HIS B 2 208 ? 108.404 91.742 21.076 1.00 40.57 208 HIS H O 1
ATOM 1699 N N . LYS B 2 209 ? 108.129 90.742 19.088 1.00 36.52 209 LYS H N 1
ATOM 1700 C CA . LYS B 2 209 ? 106.688 90.691 19.235 1.00 33.03 209 LYS H CA 1
ATOM 1701 C C . LYS B 2 209 ? 106.248 89.762 20.360 1.00 41.85 209 LYS H C 1
ATOM 1702 O O . LYS B 2 209 ? 105.293 90.081 21.068 1.00 43.93 209 LYS H O 1
ATOM 1708 N N . PRO B 2 210 ? 106.952 88.626 20.554 1.00 38.81 210 PRO H N 1
ATOM 1709 C CA . PRO B 2 210 ? 106.532 87.728 21.641 1.00 36.49 210 PRO H CA 1
ATOM 1710 C C . PRO B 2 210 ? 106.520 88.396 23.014 1.00 36.39 210 PRO H C 1
ATOM 1711 O O . PRO B 2 210 ? 105.708 88.029 23.860 1.00 44.49 210 PRO H O 1
ATOM 1715 N N . SER B 2 211 ? 107.389 89.376 23.234 1.00 34.80 211 SER H N 1
ATOM 1716 C CA . SER B 2 211 ? 107.376 90.105 24.501 1.00 32.65 211 SER H CA 1
ATOM 1717 C C . SER B 2 211 ? 106.756 91.493 24.368 1.00 40.69 211 SER H C 1
ATOM 1718 O O . SER B 2 211 ? 106.753 92.271 25.327 1.00 34.91 211 SER H O 1
ATOM 1721 N N . ASN B 2 212 ? 106.267 91.815 23.174 1.00 40.79 212 ASN H N 1
ATOM 1722 C CA . ASN B 2 212 ? 105.785 93.164 22.885 1.00 44.58 212 ASN H CA 1
ATOM 1723 C C . ASN B 2 212 ? 106.827 94.224 23.187 1.00 44.08 212 ASN H C 1
ATOM 1724 O O . ASN B 2 212 ? 106.523 95.247 23.799 1.00 58.32 212 ASN H O 1
ATOM 1729 N N . THR B 2 213 ? 108.061 93.970 22.772 1.00 45.93 213 THR H N 1
ATOM 1730 C CA . THR B 2 213 ? 109.139 94.920 23.000 1.00 46.73 213 THR H CA 1
ATOM 1731 C C . THR B 2 213 ? 109.516 95.589 21.689 1.00 46.81 213 THR H C 1
ATOM 1732 O O . THR B 2 213 ? 109.947 94.928 20.748 1.00 43.80 213 THR H O 1
ATOM 1736 N N . LYS B 2 214 ? 109.304 96.899 21.636 1.00 48.19 214 LYS H N 1
ATOM 1737 C CA . LYS B 2 214 ? 109.677 97.730 20.498 1.00 51.15 214 LYS H CA 1
ATOM 1738 C C . LYS B 2 214 ? 110.698 98.762 20.956 1.00 47.17 214 LYS H C 1
ATOM 1739 O O . LYS B 2 214 ? 110.426 99.532 21.877 1.00 50.15 214 LYS H O 1
ATOM 1745 N N . VAL B 2 215 ? 111.870 98.782 20.331 1.00 43.77 215 VAL H N 1
ATOM 1746 C CA . VAL B 2 215 ? 112.862 99.801 20.661 1.00 41.06 215 VAL H CA 1
ATOM 1747 C C . VAL B 2 215 ? 113.421 100.472 19.414 1.00 43.92 215 VAL H C 1
ATOM 1748 O O . VAL B 2 215 ? 113.776 99.803 18.444 1.00 48.78 215 VAL H O 1
ATOM 1752 N N . ASP B 2 216 ? 113.490 101.797 19.454 1.00 43.71 216 ASP H N 1
ATOM 1753 C CA . ASP B 2 216 ? 114.183 102.568 18.433 1.00 53.68 216 ASP H CA 1
ATOM 1754 C C . ASP B 2 216 ? 115.426 103.216 19.043 1.00 53.62 216 ASP H C 1
ATOM 1755 O O . ASP B 2 216 ? 115.334 104.221 19.742 1.00 60.85 216 ASP H O 1
ATOM 1760 N N . LYS B 2 217 ? 116.589 102.632 18.780 1.00 42.08 217 LYS H N 1
ATOM 1761 C CA . LYS B 2 217 ? 117.835 103.115 19.368 1.00 44.46 217 LYS H CA 1
ATOM 1762 C C . LYS B 2 217 ? 118.616 103.989 18.382 1.00 40.80 217 LYS H C 1
ATOM 1763 O O . LYS B 2 217 ? 118.997 103.538 17.302 1.00 44.24 217 LYS H O 1
ATOM 1769 N N . LYS B 2 218 ? 118.829 105.246 18.758 1.00 42.38 218 LYS H N 1
ATOM 1770 C CA . LYS B 2 218 ? 119.667 106.150 17.980 1.00 46.50 218 LYS H CA 1
ATOM 1771 C C . LYS B 2 218 ? 121.133 105.847 18.258 1.00 41.06 218 LYS H C 1
ATOM 1772 O O . LYS B 2 218 ? 121.568 105.803 19.410 1.00 49.38 218 LYS H O 1
ATOM 1778 N N . VAL B 2 219 ? 121.887 105.625 17.191 1.00 39.29 219 VAL H N 1
ATOM 1779 C CA . VAL B 2 219 ? 123.289 105.264 17.308 1.00 35.91 219 VAL H CA 1
ATOM 1780 C C . VAL B 2 219 ? 124.145 106.456 16.901 1.00 43.45 219 VAL H C 1
ATOM 1781 O O . VAL B 2 219 ? 124.078 106.915 15.761 1.00 41.43 219 VAL H O 1
ATOM 1785 N N . GLU B 2 220 ? 124.937 106.958 17.844 1.00 40.80 220 GLU H N 1
ATOM 1786 C CA . GLU B 2 220 ? 125.749 108.146 17.614 1.00 46.10 220 GLU H CA 1
ATOM 1787 C C . GLU B 2 220 ? 127.225 107.862 17.805 1.00 45.45 220 GLU H C 1
ATOM 1788 O O . GLU B 2 220 ? 127.596 106.915 18.486 1.00 40.78 220 GLU H O 1
ATOM 1794 N N . PRO B 2 221 ? 128.076 108.697 17.202 1.00 47.03 221 PRO H N 1
ATOM 1795 C CA . PRO B 2 221 ? 129.530 108.526 17.279 1.00 47.99 221 PRO H CA 1
ATOM 1796 C C . PRO B 2 221 ? 130.091 108.613 18.698 1.00 42.37 221 PRO H C 1
ATOM 1797 O O . PRO B 2 221 ? 129.529 109.289 19.560 1.00 45.02 221 PRO H O 1
ATOM 1801 N N . LYS B 2 222 ? 131.208 107.924 18.915 1.00 53.96 222 LYS H N 1
ATOM 1802 C CA . LYS B 2 222 ? 131.871 107.868 20.211 1.00 72.57 222 LYS H CA 1
ATOM 1803 C C . LYS B 2 222 ? 133.349 108.226 20.045 1.00 98.24 222 LYS H C 1
ATOM 1804 O O . LYS B 2 222 ? 133.916 108.046 18.963 1.00 96.15 222 LYS H O 1
ATOM 1810 N N . SER B 2 223 ? 133.971 108.731 21.110 1.00 108.55 223 SER H N 1
ATOM 1811 C CA . SER B 2 223 ? 135.407 109.026 21.097 1.00 102.85 223 SER H CA 1
ATOM 1812 C C . SER B 2 223 ? 136.224 107.759 21.374 1.00 94.02 223 SER H C 1
ATOM 1813 O O . SER B 2 223 ? 136.047 107.123 22.412 1.00 89.23 223 SER H O 1
ATOM 1816 N N . CYS B 2 224 ? 137.109 107.394 20.445 1.00 87.65 224 CYS H N 1
ATOM 1817 C CA . CYS B 2 224 ? 137.921 106.182 20.590 1.00 92.39 224 CYS H CA 1
ATOM 1818 C C . CYS B 2 224 ? 139.334 106.347 20.047 1.00 95.17 224 CYS H C 1
ATOM 1819 O O . CYS B 2 224 ? 140.264 105.670 20.497 1.00 93.07 224 CYS H O 1
ATOM 1822 N N . ASP C 3 1 ? 103.638 56.508 0.600 1.00 81.26 1 ASP L N 1
ATOM 1823 C CA . ASP C 3 1 ? 103.977 57.875 0.219 1.00 80.39 1 ASP L CA 1
ATOM 1824 C C . ASP C 3 1 ? 105.242 57.912 -0.621 1.00 76.18 1 ASP L C 1
ATOM 1825 O O . ASP C 3 1 ? 106.163 57.122 -0.415 1.00 88.79 1 ASP L O 1
ATOM 1830 N N . ILE C 3 2 ? 105.281 58.841 -1.566 1.00 67.30 2 ILE L N 1
ATOM 1831 C CA . ILE C 3 2 ? 106.452 59.035 -2.405 1.00 51.72 2 ILE L CA 1
ATOM 1832 C C . ILE C 3 2 ? 107.581 59.657 -1.589 1.00 47.89 2 ILE L C 1
ATOM 1833 O O . ILE C 3 2 ? 107.364 60.619 -0.851 1.00 46.43 2 ILE L O 1
ATOM 1838 N N . GLN C 3 3 ? 108.780 59.093 -1.697 1.00 43.44 3 GLN L N 1
ATOM 1839 C CA . GLN C 3 3 ? 109.945 59.670 -1.032 1.00 42.74 3 GLN L CA 1
ATOM 1840 C C . GLN C 3 3 ? 110.844 60.321 -2.079 1.00 51.44 3 GLN L C 1
ATOM 1841 O O . GLN C 3 3 ? 111.193 59.696 -3.085 1.00 52.23 3 GLN L O 1
ATOM 1847 N N . MET C 3 4 ? 111.203 61.579 -1.846 1.00 41.59 4 MET L N 1
ATOM 1848 C CA . MET C 3 4 ? 112.068 62.308 -2.767 1.00 40.39 4 MET L CA 1
ATOM 1849 C C . MET C 3 4 ? 113.504 62.356 -2.252 1.00 45.56 4 MET L C 1
ATOM 1850 O O . MET C 3 4 ? 113.753 62.765 -1.116 1.00 41.85 4 MET L O 1
ATOM 1855 N N . THR C 3 5 ? 114.446 61.941 -3.094 1.00 42.30 5 THR L N 1
ATOM 1856 C CA . THR C 3 5 ? 115.859 61.948 -2.727 1.00 44.43 5 THR L CA 1
ATOM 1857 C C . THR C 3 5 ? 116.637 62.971 -3.535 1.00 35.53 5 THR L C 1
ATOM 1858 O O . THR C 3 5 ? 116.880 62.796 -4.725 1.00 52.09 5 THR L O 1
ATOM 1862 N N . GLN C 3 6 ? 117.039 64.037 -2.869 1.00 40.01 6 GLN L N 1
ATOM 1863 C CA . GLN C 3 6 ? 117.711 65.132 -3.529 1.00 36.45 6 GLN L CA 1
ATOM 1864 C C . GLN C 3 6 ? 119.228 64.996 -3.389 1.00 47.47 6 GLN L C 1
ATOM 1865 O O . GLN C 3 6 ? 119.729 64.509 -2.375 1.00 44.29 6 GLN L O 1
ATOM 1871 N N . SER C 3 7 ? 119.959 65.419 -4.412 1.00 47.45 7 SER L N 1
ATOM 1872 C CA . SER C 3 7 ? 121.412 65.282 -4.410 1.00 43.95 7 SER L CA 1
ATOM 1873 C C . SER C 3 7 ? 122.087 66.404 -5.203 1.00 43.44 7 SER L C 1
ATOM 1874 O O . SER C 3 7 ? 121.630 66.760 -6.290 1.00 46.49 7 SER L O 1
ATOM 1877 N N . PRO C 3 8 ? 123.177 66.976 -4.667 1.00 48.02 8 PRO L N 1
ATOM 1878 C CA . PRO C 3 8 ? 123.822 66.692 -3.384 1.00 37.20 8 PRO L CA 1
ATOM 1879 C C . PRO C 3 8 ? 123.265 67.566 -2.273 1.00 42.91 8 PRO L C 1
ATOM 1880 O O . PRO C 3 8 ? 122.399 68.394 -2.538 1.00 47.03 8 PRO L O 1
ATOM 1884 N N . ASP C 3 9 ? 123.770 67.414 -1.055 1.00 47.44 9 ASP L N 1
ATOM 1885 C CA . ASP C 3 9 ? 123.282 68.223 0.058 1.00 42.97 9 ASP L CA 1
ATOM 1886 C C . ASP C 3 9 ? 123.740 69.669 -0.065 1.00 48.51 9 ASP L C 1
ATOM 1887 O O . ASP C 3 9 ? 122.985 70.605 0.224 1.00 42.56 9 ASP L O 1
ATOM 1892 N N . SER C 3 10 ? 124.982 69.858 -0.485 1.00 38.89 10 SER L N 1
ATOM 1893 C CA . SER C 3 10 ? 125.487 71.207 -0.682 1.00 44.86 10 SER L CA 1
ATOM 1894 C C . SER C 3 10 ? 126.390 71.239 -1.894 1.00 42.54 10 SER L C 1
ATOM 1895 O O . SER C 3 10 ? 126.969 70.230 -2.296 1.00 44.35 10 SER L O 1
ATOM 1898 N N . LEU C 3 11 ? 126.498 72.419 -2.478 1.00 41.47 11 LEU L N 1
ATOM 1899 C CA . LEU C 3 11 ? 127.054 72.556 -3.805 1.00 44.38 11 LEU L CA 1
ATOM 1900 C C . LEU C 3 11 ? 127.699 73.924 -3.915 1.00 40.39 11 LEU L C 1
ATOM 1901 O O . LEU C 3 11 ? 127.114 74.927 -3.514 1.00 36.36 11 LEU L O 1
ATOM 1906 N N . SER C 3 12 ? 128.901 73.958 -4.459 1.00 41.92 12 SER L N 1
ATOM 1907 C CA . SER C 3 12 ? 129.653 75.191 -4.593 1.00 44.58 12 SER L CA 1
ATOM 1908 C C . SER C 3 12 ? 130.134 75.320 -6.039 1.00 46.98 12 SER L C 1
ATOM 1909 O O . SER C 3 12 ? 130.637 74.354 -6.597 1.00 43.01 12 SER L O 1
ATOM 1912 N N . ALA C 3 13 ? 129.968 76.490 -6.653 1.00 42.51 13 ALA L N 1
ATOM 1913 C CA . ALA C 3 13 ? 130.439 76.693 -8.027 1.00 40.24 13 ALA L CA 1
ATOM 1914 C C . ALA C 3 13 ? 130.829 78.150 -8.323 1.00 37.67 13 ALA L C 1
ATOM 1915 O O . ALA C 3 13 ? 130.294 79.077 -7.724 1.00 47.76 13 ALA L O 1
ATOM 1917 N N . SER C 3 14 ? 131.764 78.341 -9.250 1.00 32.17 14 SER L N 1
ATOM 1918 C CA . SER C 3 14 ? 132.181 79.683 -9.660 1.00 44.82 14 SER L CA 1
ATOM 1919 C C . SER C 3 14 ? 131.097 80.378 -10.476 1.00 42.18 14 SER L C 1
ATOM 1920 O O . SER C 3 14 ? 130.279 79.723 -11.119 1.00 43.66 14 SER L O 1
ATOM 1923 N N . VAL C 3 15 ? 131.104 81.706 -10.460 1.00 47.01 15 VAL L N 1
ATOM 1924 C CA . VAL C 3 15 ? 130.181 82.477 -11.285 1.00 40.29 15 VAL L CA 1
ATOM 1925 C C . VAL C 3 15 ? 130.360 82.147 -12.765 1.00 44.04 15 VAL L C 1
ATOM 1926 O O . VAL C 3 15 ? 131.478 81.965 -13.238 1.00 46.43 15 VAL L O 1
ATOM 1930 N N . GLY C 3 16 ? 129.250 82.064 -13.491 1.00 47.74 16 GLY L N 1
ATOM 1931 C CA . GLY C 3 16 ? 129.294 81.749 -14.908 1.00 44.01 16 GLY L CA 1
ATOM 1932 C C . GLY C 3 16 ? 129.245 80.260 -15.205 1.00 46.35 16 GLY L C 1
ATOM 1933 O O . GLY C 3 16 ? 128.912 79.852 -16.313 1.00 49.06 16 GLY L O 1
ATOM 1934 N N . GLU C 3 17 ? 129.579 79.453 -14.206 1.00 43.49 17 GLU L N 1
ATOM 1935 C CA . GLU C 3 17 ? 129.610 77.998 -14.325 1.00 43.85 17 GLU L CA 1
ATOM 1936 C C . GLU C 3 17 ? 128.187 77.410 -14.357 1.00 44.42 17 GLU L C 1
ATOM 1937 O O . GLU C 3 17 ? 127.258 77.993 -13.791 1.00 51.73 17 GLU L O 1
ATOM 1943 N N . THR C 3 18 ? 128.010 76.274 -15.027 1.00 41.25 18 THR L N 1
ATOM 1944 C CA . THR C 3 18 ? 126.720 75.577 -15.016 1.00 50.24 18 THR L CA 1
ATOM 1945 C C . THR C 3 18 ? 126.643 74.621 -13.831 1.00 50.81 18 THR L C 1
ATOM 1946 O O . THR C 3 18 ? 127.608 73.923 -13.524 1.00 54.13 18 THR L O 1
ATOM 1950 N N . VAL C 3 19 ? 125.483 74.597 -13.182 1.00 40.72 19 VAL L N 1
ATOM 1951 C CA . VAL C 3 19 ? 125.254 73.805 -11.980 1.00 43.85 19 VAL L CA 1
ATOM 1952 C C . VAL C 3 19 ? 124.094 72.833 -12.184 1.00 42.13 19 VAL L C 1
ATOM 1953 O O . VAL C 3 19 ? 123.110 73.184 -12.833 1.00 43.47 19 VAL L O 1
ATOM 1957 N N . THR C 3 20 ? 124.193 71.628 -11.627 1.00 39.69 20 THR L N 1
ATOM 1958 C CA . THR C 3 20 ? 123.085 70.674 -11.711 1.00 38.24 20 THR L CA 1
ATOM 1959 C C . THR C 3 20 ? 122.721 70.010 -10.382 1.00 46.36 20 THR L C 1
ATOM 1960 O O . THR C 3 20 ? 123.558 69.398 -9.720 1.00 51.85 20 THR L O 1
ATOM 1964 N N . ILE C 3 21 ? 121.449 70.137 -10.019 1.00 43.04 21 ILE L N 1
ATOM 1965 C CA . ILE C 3 21 ? 120.880 69.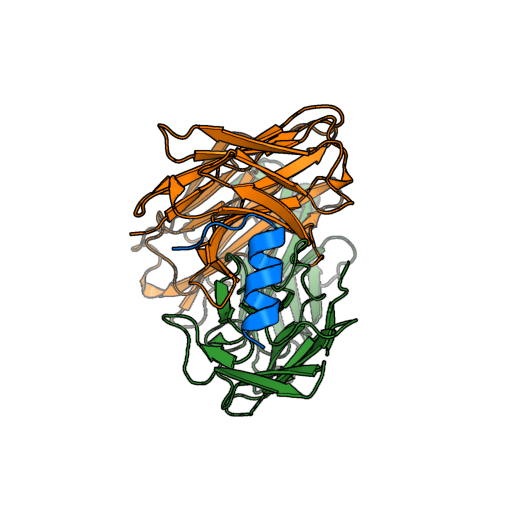509 -8.834 1.00 37.13 21 ILE L CA 1
ATOM 1966 C C . ILE C 3 21 ? 119.898 68.442 -9.281 1.00 41.97 21 ILE L C 1
ATOM 1967 O O . ILE C 3 21 ? 119.119 68.670 -10.202 1.00 48.83 21 ILE L O 1
ATOM 1972 N N . THR C 3 22 ? 119.920 67.282 -8.635 1.00 46.07 22 THR L N 1
ATOM 1973 C CA . THR C 3 22 ? 119.036 66.194 -9.036 1.00 43.23 22 THR L CA 1
ATOM 1974 C C . THR C 3 22 ? 118.119 65.722 -7.918 1.00 35.32 22 THR L C 1
ATOM 1975 O O . THR C 3 22 ? 118.404 65.896 -6.734 1.00 45.67 22 THR L O 1
ATOM 1979 N N . CYS C 3 23 ? 117.020 65.105 -8.326 1.00 39.83 23 CYS L N 1
ATOM 1980 C CA . CYS C 3 23 ? 116.006 64.575 -7.430 1.00 35.93 23 CYS L CA 1
ATOM 1981 C C . CYS C 3 23 ? 115.607 63.215 -7.957 1.00 42.65 23 CYS L C 1
ATOM 1982 O O . CYS C 3 23 ? 115.362 63.066 -9.154 1.00 51.35 23 CYS L O 1
ATOM 1985 N N . GLY C 3 24 ? 115.552 62.223 -7.078 1.00 47.72 24 GLY L N 1
ATOM 1986 C CA . GLY C 3 24 ? 115.080 60.904 -7.462 1.00 43.98 24 GLY L CA 1
ATOM 1987 C C . GLY C 3 24 ? 113.787 60.587 -6.738 1.00 48.63 24 GLY L C 1
ATOM 1988 O O . GLY C 3 24 ? 113.722 60.641 -5.512 1.00 52.85 24 GLY L O 1
ATOM 1989 N N . ALA C 3 25 ? 112.746 60.279 -7.499 1.00 45.27 25 ALA L N 1
ATOM 1990 C CA . ALA C 3 25 ? 111.480 59.843 -6.925 1.00 48.32 25 ALA L CA 1
ATOM 1991 C C . ALA C 3 25 ? 111.495 58.330 -6.643 1.00 51.10 25 ALA L C 1
ATOM 1992 O O . ALA C 3 25 ? 111.997 57.554 -7.452 1.00 49.51 25 ALA L O 1
ATOM 1994 N N . SER C 3 26 ? 110.943 57.926 -5.495 1.00 57.47 26 SER L N 1
ATOM 1995 C CA . SER C 3 26 ? 110.885 56.516 -5.097 1.00 45.72 26 SER L CA 1
ATOM 1996 C C . SER C 3 26 ? 110.030 55.694 -6.052 1.00 49.90 26 SER L C 1
ATOM 1997 O O . SER C 3 26 ? 110.155 54.473 -6.127 1.00 51.02 26 SER L O 1
ATOM 2000 N N . GLU C 3 27 ? 109.150 56.380 -6.771 1.00 60.33 27 GLU L N 1
ATOM 2001 C CA . GLU C 3 27 ? 108.343 55.754 -7.805 1.00 53.96 27 GLU L CA 1
ATOM 2002 C C . GLU C 3 27 ? 108.156 56.747 -8.947 1.00 44.95 27 GLU L C 1
ATOM 2003 O O . GLU C 3 27 ? 108.472 57.925 -8.809 1.00 52.70 27 GLU L O 1
ATOM 2009 N N . ASN C 3 28 ? 107.651 56.274 -10.077 1.00 44.72 28 ASN L N 1
ATOM 2010 C CA . ASN C 3 28 ? 107.347 57.153 -11.197 1.00 52.06 28 ASN L CA 1
ATOM 2011 C C . ASN C 3 28 ? 106.303 58.189 -10.780 1.00 46.64 28 ASN L C 1
ATOM 2012 O O . ASN C 3 28 ? 105.223 57.828 -10.318 1.00 48.33 28 ASN L O 1
ATOM 2017 N N . ILE C 3 29 ? 106.636 59.473 -10.903 1.00 46.45 29 ILE L N 1
ATOM 2018 C CA . ILE C 3 29 ? 105.662 60.523 -10.599 1.00 39.37 29 ILE L CA 1
ATOM 2019 C C . ILE C 3 29 ? 105.250 61.318 -11.845 1.00 41.21 29 ILE L C 1
ATOM 2020 O O . ILE C 3 29 ? 104.728 62.424 -11.745 1.00 42.66 29 ILE L O 1
ATOM 2025 N N . TYR C 3 30 ? 105.491 60.745 -13.018 1.00 40.23 30 TYR L N 1
ATOM 2026 C CA . TYR C 3 30 ? 104.848 61.205 -14.247 1.00 42.86 30 TYR L CA 1
ATOM 2027 C C . TYR C 3 30 ? 105.034 62.683 -14.563 1.00 45.45 30 TYR L C 1
ATOM 2028 O O . TYR C 3 30 ? 104.122 63.338 -15.071 1.00 45.97 30 TYR L O 1
ATOM 2037 N N . GLY C 3 31 ? 106.222 63.200 -14.275 1.00 44.60 31 GLY L N 1
ATOM 2038 C CA . GLY C 3 31 ? 106.544 64.572 -14.614 1.00 36.42 31 GLY L CA 1
ATOM 2039 C C . GLY C 3 31 ? 105.920 65.619 -13.707 1.00 39.46 31 GLY L C 1
ATOM 2040 O O . GLY C 3 31 ? 106.082 66.811 -13.943 1.00 45.61 31 GLY L O 1
ATOM 2041 N N . ALA C 3 32 ? 105.211 65.190 -12.667 1.00 41.30 32 ALA L N 1
ATOM 2042 C CA . ALA C 3 32 ? 104.605 66.141 -11.737 1.00 38.29 32 ALA L CA 1
ATOM 2043 C C . ALA C 3 32 ? 105.576 66.465 -10.609 1.00 41.29 32 ALA L C 1
ATOM 2044 O O . ALA C 3 32 ? 105.497 65.913 -9.512 1.00 40.47 32 ALA L O 1
ATOM 2046 N N . LEU C 3 33 ? 106.490 67.380 -10.889 1.00 37.73 33 LEU L N 1
ATOM 2047 C CA . LEU C 3 33 ? 107.569 67.689 -9.971 1.00 38.08 33 LEU L CA 1
ATOM 2048 C C . LEU C 3 33 ? 107.792 69.199 -9.984 1.00 49.09 33 LEU L C 1
ATOM 2049 O O . LEU C 3 33 ? 107.864 69.804 -11.051 1.00 42.04 33 LEU L O 1
ATOM 2054 N N . ASN C 3 34 ? 107.859 69.803 -8.800 1.00 29.00 34 ASN L N 1
ATOM 2055 C CA . ASN C 3 34 ? 108.160 71.224 -8.660 1.00 37.63 34 ASN L CA 1
ATOM 2056 C C . ASN C 3 34 ? 109.549 71.442 -8.069 1.00 37.25 34 ASN L C 1
ATOM 2057 O O . ASN C 3 34 ? 110.065 70.594 -7.338 1.00 37.95 34 ASN L O 1
ATOM 2062 N N . TRP C 3 35 ? 110.158 72.574 -8.398 1.00 34.70 35 TRP L N 1
ATOM 2063 C CA . TRP C 3 35 ? 111.359 73.024 -7.704 1.00 28.38 35 TRP L CA 1
ATOM 2064 C C . TRP C 3 35 ? 111.056 74.356 -7.066 1.00 26.23 35 TRP L C 1
ATOM 2065 O O . TRP C 3 35 ? 110.443 75.216 -7.701 1.00 41.05 35 TRP L O 1
ATOM 2076 N N . TYR C 3 36 ? 111.475 74.524 -5.814 1.00 32.86 36 TYR L N 1
ATOM 2077 C CA . TYR C 3 36 ? 111.359 75.797 -5.115 1.00 24.83 36 TYR L CA 1
ATOM 2078 C C . TYR C 3 36 ? 112.739 76.320 -4.749 1.00 43.90 36 TYR L C 1
ATOM 2079 O O . TYR C 3 36 ? 113.624 75.553 -4.368 1.00 34.96 36 TYR L O 1
ATOM 2088 N N . GLN C 3 37 ? 112.909 77.630 -4.853 1.00 32.13 37 GLN L N 1
ATOM 2089 C CA . GLN C 3 37 ? 114.123 78.286 -4.406 1.00 39.14 37 GLN L CA 1
ATOM 2090 C C . GLN C 3 37 ? 113.857 79.006 -3.094 1.00 34.61 37 GLN L C 1
ATOM 2091 O O . GLN C 3 37 ? 112.870 79.715 -2.966 1.00 32.31 37 GLN L O 1
ATOM 2097 N N . ARG C 3 38 ? 114.725 78.809 -2.111 1.00 37.48 38 ARG L N 1
ATOM 2098 C CA A ARG C 3 38 ? 114.579 79.453 -0.807 0.58 32.33 38 ARG L CA 1
ATOM 2099 C CA B ARG C 3 38 ? 114.559 79.478 -0.829 0.42 31.89 38 ARG L CA 1
ATOM 2100 C C . ARG C 3 38 ? 115.786 80.313 -0.476 1.00 32.94 38 ARG L C 1
ATOM 2101 O O . ARG C 3 38 ? 116.819 79.790 -0.054 1.00 39.11 38 ARG L O 1
ATOM 2116 N N . LYS C 3 39 ? 115.665 81.619 -0.677 1.00 34.82 39 LYS L N 1
ATOM 2117 C CA . LYS C 3 39 ? 116.747 82.533 -0.345 1.00 40.53 39 LYS L CA 1
ATOM 2118 C C . LYS C 3 39 ? 116.715 82.809 1.148 1.00 44.92 39 LYS L C 1
ATOM 2119 O O . LYS C 3 39 ? 115.652 82.741 1.770 1.00 42.11 39 LYS L O 1
ATOM 2125 N N . GLN C 3 40 ? 117.879 83.088 1.728 1.00 49.31 40 GLN L N 1
ATOM 2126 C CA . GLN C 3 40 ? 117.981 83.285 3.174 1.00 60.08 40 GLN L CA 1
ATOM 2127 C C . GLN C 3 40 ? 117.025 84.367 3.673 1.00 46.27 40 GLN L C 1
ATOM 2128 O O . GLN C 3 40 ? 116.963 85.468 3.114 1.00 43.91 40 GLN L O 1
ATOM 2134 N N . GLY C 3 41 ? 116.268 84.032 4.714 1.00 50.60 41 GLY L N 1
ATOM 2135 C CA . GLY C 3 41 ? 115.326 84.963 5.306 1.00 65.44 41 GLY L CA 1
ATOM 2136 C C . GLY C 3 41 ? 114.085 85.261 4.480 1.00 71.93 41 GLY L C 1
ATOM 2137 O O . GLY C 3 41 ? 113.335 86.183 4.803 1.00 77.69 41 GLY L O 1
ATOM 2138 N N . LYS C 3 42 ? 113.857 84.493 3.417 1.00 57.10 42 LYS L N 1
ATOM 2139 C CA . LYS C 3 42 ? 112.663 84.693 2.603 1.00 33.23 42 LYS L CA 1
ATOM 2140 C C . LYS C 3 42 ? 111.817 83.422 2.509 1.00 40.44 42 LYS L C 1
ATOM 2141 O O . LYS C 3 42 ? 112.250 82.338 2.910 1.00 41.38 42 LYS L O 1
ATOM 2147 N N . SER C 3 43 ? 110.597 83.560 2.000 1.00 36.73 43 SER L N 1
ATOM 2148 C CA . SER C 3 43 ? 109.735 82.399 1.786 1.00 30.57 43 SER L CA 1
ATOM 2149 C C . SER C 3 43 ? 110.182 81.605 0.558 1.00 34.60 43 SER L C 1
ATOM 2150 O O . SER C 3 43 ? 110.723 82.174 -0.390 1.00 32.83 43 SER L O 1
ATOM 2153 N N . PRO C 3 44 ? 109.959 80.287 0.569 1.00 34.09 44 PRO L N 1
ATOM 2154 C CA . PRO C 3 44 ? 110.198 79.526 -0.662 1.00 33.62 44 PRO L CA 1
ATOM 2155 C C . PRO C 3 44 ? 109.483 80.193 -1.836 1.00 35.91 44 PRO L C 1
ATOM 2156 O O . PRO C 3 44 ? 108.444 80.824 -1.653 1.00 30.24 44 PRO L O 1
ATOM 2160 N N . GLN C 3 45 ? 110.051 80.080 -3.023 1.00 28.71 45 GLN L N 1
ATOM 2161 C CA . GLN C 3 45 ? 109.433 80.630 -4.214 1.00 38.02 45 GLN L CA 1
ATOM 2162 C C . GLN C 3 45 ? 109.349 79.531 -5.268 1.00 35.14 45 GLN L C 1
ATOM 2163 O O . GLN C 3 45 ? 110.296 78.769 -5.430 1.00 38.98 45 GLN L O 1
ATOM 2169 N N . LEU C 3 46 ? 108.224 79.432 -5.969 1.00 38.18 46 LEU L N 1
ATOM 2170 C CA . LEU C 3 46 ? 108.108 78.450 -7.042 1.00 32.65 46 LEU L CA 1
ATOM 2171 C C . LEU C 3 46 ? 109.121 78.764 -8.125 1.00 33.75 46 LEU L C 1
ATOM 2172 O O . LEU C 3 46 ? 109.207 79.896 -8.597 1.00 33.30 46 LEU L O 1
ATOM 2177 N N . LEU C 3 47 ? 109.885 77.755 -8.521 1.00 27.48 47 LEU L N 1
ATOM 2178 C CA . LEU C 3 47 ? 110.940 77.948 -9.504 1.00 34.53 47 LEU L CA 1
ATOM 2179 C C . LEU C 3 47 ? 110.611 77.195 -10.789 1.00 39.74 47 LEU L C 1
ATOM 2180 O O . LEU C 3 47 ? 110.576 77.775 -11.872 1.00 41.55 47 LEU L O 1
ATOM 2185 N N . ILE C 3 48 ? 110.353 75.899 -10.655 1.00 38.18 48 ILE L N 1
ATOM 2186 C CA . ILE C 3 48 ? 109.975 75.061 -11.788 1.00 33.84 48 ILE L CA 1
ATOM 2187 C C . ILE C 3 48 ? 108.710 74.293 -11.442 1.00 33.16 48 ILE L C 1
ATOM 2188 O O . ILE C 3 48 ? 108.590 73.797 -10.333 1.00 39.59 48 ILE L O 1
ATOM 2193 N N . TYR C 3 49 ? 107.764 74.213 -12.374 1.00 37.56 49 TYR L N 1
ATOM 2194 C CA . TYR C 3 49 ? 106.610 73.341 -12.195 1.00 40.72 49 TYR L CA 1
ATOM 2195 C C . TYR C 3 49 ? 106.513 72.372 -13.363 1.00 42.59 49 TYR L C 1
ATOM 2196 O O . TYR C 3 49 ? 107.048 72.634 -14.444 1.00 33.78 49 TYR L O 1
ATOM 2205 N N . GLY C 3 50 ? 105.842 71.247 -13.138 1.00 32.21 50 GLY L N 1
ATOM 2206 C CA . GLY C 3 50 ? 105.755 70.205 -14.148 1.00 38.08 50 GLY L CA 1
ATOM 2207 C C . GLY C 3 50 ? 107.120 69.771 -14.660 1.00 36.68 50 GLY L C 1
ATOM 2208 O O . GLY C 3 50 ? 107.296 69.530 -15.850 1.00 42.18 50 GLY L O 1
ATOM 2209 N N . ALA C 3 51 ? 108.096 69.705 -13.760 1.00 35.27 51 ALA L N 1
ATOM 2210 C CA . ALA C 3 51 ? 109.415 69.152 -14.072 1.00 37.16 51 ALA L CA 1
ATOM 2211 C C . ALA C 3 51 ? 110.288 70.050 -14.941 1.00 36.60 51 ALA L C 1
ATOM 2212 O O . ALA C 3 51 ? 111.492 70.130 -14.717 1.00 39.39 51 ALA L O 1
ATOM 2214 N N . THR C 3 52 ? 109.690 70.694 -15.943 1.00 34.17 52 THR L N 1
ATOM 2215 C CA . THR C 3 52 ? 110.453 71.395 -16.976 1.00 48.54 52 THR L CA 1
ATOM 2216 C C . THR C 3 52 ? 109.977 72.829 -17.254 1.00 45.93 52 THR L C 1
ATOM 2217 O O . THR C 3 52 ? 110.550 73.514 -18.097 1.00 42.41 52 THR L O 1
ATOM 2221 N N . ASN C 3 53 ? 108.938 73.282 -16.560 1.00 39.51 53 ASN L N 1
ATOM 2222 C CA . ASN C 3 53 ? 108.353 74.587 -16.860 1.00 43.88 53 ASN L CA 1
ATOM 2223 C C . ASN C 3 53 ? 108.800 75.698 -15.913 1.00 40.07 53 ASN L C 1
ATOM 2224 O O . ASN C 3 53 ? 108.659 75.593 -14.691 1.00 39.59 53 ASN L O 1
ATOM 2229 N N . LEU C 3 54 ? 109.339 76.766 -16.494 1.00 39.80 54 LEU L N 1
ATOM 2230 C CA . LEU C 3 54 ? 109.824 77.905 -15.721 1.00 39.34 54 LEU L CA 1
ATOM 2231 C C . LEU C 3 54 ? 108.673 78.716 -15.138 1.00 40.03 54 LEU L C 1
ATOM 2232 O O . LEU C 3 54 ? 107.790 79.166 -15.868 1.00 49.81 54 LEU L O 1
ATOM 2237 N N . ALA C 3 55 ? 108.693 78.913 -13.825 1.00 41.89 55 ALA L N 1
ATOM 2238 C CA . ALA C 3 55 ? 107.643 79.681 -13.161 1.00 41.98 55 ALA L CA 1
ATOM 2239 C C . ALA C 3 55 ? 107.745 81.161 -13.501 1.00 42.85 55 ALA L C 1
ATOM 2240 O O . ALA C 3 55 ? 108.811 81.650 -13.871 1.00 51.34 55 ALA L O 1
ATOM 2242 N N . ASP C 3 56 ? 106.635 81.872 -13.354 1.00 54.51 56 ASP L N 1
ATOM 2243 C CA . ASP C 3 56 ? 106.575 83.284 -13.717 1.00 63.04 56 ASP L CA 1
ATOM 2244 C C . ASP C 3 56 ? 107.576 84.128 -12.940 1.00 50.90 56 ASP L C 1
ATOM 2245 O O . ASP C 3 56 ? 107.703 83.995 -11.724 1.00 62.20 56 ASP L O 1
ATOM 2250 N N . GLY C 3 57 ? 108.297 84.984 -13.658 1.00 66.34 57 GLY L N 1
ATOM 2251 C CA . GLY C 3 57 ? 109.224 85.921 -13.048 1.00 55.67 57 GLY L CA 1
ATOM 2252 C C . GLY C 3 57 ? 110.507 85.317 -12.506 1.00 56.16 57 GLY L C 1
ATOM 2253 O O . GLY C 3 57 ? 111.168 85.921 -11.666 1.00 66.60 57 GLY L O 1
ATOM 2254 N N . MET C 3 58 ? 110.862 84.125 -12.972 1.00 54.05 58 MET L N 1
ATOM 2255 C CA . MET C 3 58 ? 112.122 83.515 -12.572 1.00 45.42 58 MET L CA 1
ATOM 2256 C C . MET C 3 58 ? 113.073 83.497 -13.768 1.00 52.79 58 MET L C 1
ATOM 2257 O O . MET C 3 58 ? 112.632 83.481 -14.919 1.00 54.31 58 MET L O 1
ATOM 2262 N N . SER C 3 59 ? 114.375 83.508 -13.494 1.00 50.90 59 SER L N 1
ATOM 2263 C CA . SER C 3 59 ? 115.381 83.653 -14.549 1.00 41.86 59 SER L CA 1
ATOM 2264 C C . SER C 3 59 ? 115.391 82.489 -15.528 1.00 38.78 59 SER L C 1
ATOM 2265 O O . SER C 3 59 ? 115.340 81.325 -15.138 1.00 48.23 59 SER L O 1
ATOM 2268 N N . SER C 3 60 ? 115.466 82.826 -16.807 1.00 41.49 60 SER L N 1
ATOM 2269 C CA . SER C 3 60 ? 115.603 81.848 -17.875 1.00 43.11 60 SER L CA 1
ATOM 2270 C C . SER C 3 60 ? 116.901 81.042 -17.798 1.00 46.81 60 SER L C 1
ATOM 2271 O O . SER C 3 60 ? 117.111 80.140 -18.605 1.00 47.17 60 SER L O 1
ATOM 2274 N N . ARG C 3 61 ? 117.780 81.377 -16.854 1.00 46.77 61 ARG L N 1
ATOM 2275 C CA . ARG C 3 61 ? 119.013 80.614 -16.654 1.00 38.86 61 ARG L CA 1
ATOM 2276 C C . ARG C 3 61 ? 118.706 79.291 -15.963 1.00 42.32 61 ARG L C 1
ATOM 2277 O O . ARG C 3 61 ? 119.541 78.384 -15.916 1.00 40.50 61 ARG L O 1
ATOM 2285 N N . PHE C 3 62 ? 117.504 79.203 -15.406 1.00 40.01 62 PHE L N 1
ATOM 2286 C CA . PHE C 3 62 ? 117.030 77.984 -14.772 1.00 40.92 62 PHE L CA 1
ATOM 2287 C C . PHE C 3 62 ? 116.217 77.153 -15.752 1.00 44.04 62 PHE L C 1
ATOM 2288 O O . PHE C 3 62 ? 115.362 77.679 -16.460 1.00 53.32 62 PHE L O 1
ATOM 2296 N N . SER C 3 63 ? 116.496 75.856 -15.790 1.00 36.17 63 SER L N 1
ATOM 2297 C CA . SER C 3 63 ? 115.712 74.912 -16.569 1.00 37.63 63 SER L CA 1
ATOM 2298 C C . SER C 3 63 ? 115.620 73.581 -15.828 1.00 48.34 63 SER L C 1
ATOM 2299 O O . SER C 3 63 ? 116.365 73.334 -14.874 1.00 43.66 63 SER L O 1
ATOM 2302 N N . GLY C 3 64 ? 114.708 72.724 -16.269 1.00 49.06 64 GLY L N 1
ATOM 2303 C CA . GLY C 3 64 ? 114.532 71.426 -15.644 1.00 42.11 64 GLY L CA 1
ATOM 2304 C C . GLY C 3 64 ? 114.462 70.328 -16.683 1.00 49.41 64 GLY L C 1
ATOM 2305 O O . GLY C 3 64 ? 114.029 70.551 -17.812 1.00 58.70 64 GLY L O 1
ATOM 2306 N N . SER C 3 65 ? 114.896 69.135 -16.308 1.00 45.25 65 SER L N 1
ATOM 2307 C CA . SER C 3 65 ? 114.791 67.996 -17.202 1.00 42.38 65 SER L CA 1
ATOM 2308 C C . SER C 3 65 ? 114.402 66.755 -16.422 1.00 44.39 65 SER L C 1
ATOM 2309 O O . SER C 3 65 ? 114.420 66.754 -15.194 1.00 47.88 65 SER L O 1
ATOM 2312 N N . ARG C 3 66 ? 114.048 65.698 -17.141 1.00 52.96 66 ARG L N 1
ATOM 2313 C CA . ARG C 3 66 ? 113.693 64.437 -16.510 1.00 48.35 66 ARG L CA 1
ATOM 2314 C C . ARG C 3 66 ? 114.273 63.248 -17.262 1.00 51.13 66 ARG L C 1
ATOM 2315 O O . ARG C 3 66 ? 114.327 63.240 -18.488 1.00 54.51 66 ARG L O 1
ATOM 2323 N N . SER C 3 67 ? 114.714 62.249 -16.510 1.00 59.30 67 SER L N 1
ATOM 2324 C CA . SER C 3 67 ? 115.171 60.990 -17.080 1.00 56.97 67 SER L CA 1
ATOM 2325 C C . SER C 3 67 ? 114.637 59.852 -16.217 1.00 57.96 67 SER L C 1
ATOM 2326 O O . SER C 3 67 ? 115.178 59.560 -15.149 1.00 61.57 67 SER L O 1
ATOM 2329 N N . GLY C 3 68 ? 113.562 59.223 -16.674 1.00 53.75 68 GLY L N 1
ATOM 2330 C CA . GLY C 3 68 ? 112.912 58.193 -15.891 1.00 43.63 68 GLY L CA 1
ATOM 2331 C C . GLY C 3 68 ? 112.377 58.761 -14.592 1.00 51.81 68 GLY L C 1
ATOM 2332 O O . GLY C 3 68 ? 111.444 59.572 -14.592 1.00 58.22 68 GLY L O 1
ATOM 2333 N N . ARG C 3 69 ? 112.968 58.342 -13.479 1.00 43.84 69 ARG L N 1
ATOM 2334 C CA . ARG C 3 69 ? 112.542 58.830 -12.174 1.00 44.52 69 ARG L CA 1
ATOM 2335 C C . ARG C 3 69 ? 113.551 59.832 -11.618 1.00 51.22 69 ARG L C 1
ATOM 2336 O O . ARG C 3 69 ? 113.500 60.181 -10.438 1.00 54.08 69 ARG L O 1
ATOM 2344 N N . GLN C 3 70 ? 114.457 60.295 -12.481 1.00 45.97 70 GLN L N 1
ATOM 2345 C CA . GLN C 3 70 ? 115.465 61.287 -12.105 1.00 50.18 70 GLN L CA 1
ATOM 2346 C C . GLN C 3 70 ? 115.128 62.669 -12.647 1.00 48.60 70 GLN L C 1
ATOM 2347 O O . GLN C 3 70 ? 115.024 62.863 -13.856 1.00 54.86 70 GLN L O 1
ATOM 2353 N N . TYR C 3 71 ? 114.967 63.632 -11.749 1.00 38.67 71 TYR L N 1
ATOM 2354 C CA . TYR C 3 71 ? 114.652 64.990 -12.160 1.00 42.78 71 TYR L CA 1
ATOM 2355 C C . TYR C 3 71 ? 115.816 65.924 -11.871 1.00 44.25 71 TYR L C 1
ATOM 2356 O O . TYR C 3 71 ? 116.448 65.841 -10.822 1.00 50.87 71 TYR L O 1
ATOM 2365 N N . SER C 3 72 ? 116.095 66.812 -12.818 1.00 44.79 72 SER L N 1
ATOM 2366 C CA . SER C 3 72 ? 117.257 67.684 -12.734 1.00 39.51 72 SER L CA 1
ATOM 2367 C C . SER C 3 72 ? 116.883 69.157 -12.805 1.00 40.40 72 SER L C 1
ATOM 2368 O O . SER C 3 72 ? 116.077 69.567 -13.648 1.00 41.52 72 SER L O 1
ATOM 2371 N N . LEU C 3 73 ? 117.482 69.943 -11.912 1.00 32.80 73 LEU L N 1
ATOM 2372 C CA . LEU C 3 73 ? 117.419 71.392 -11.984 1.00 41.42 73 LEU L CA 1
ATOM 2373 C C . LEU C 3 73 ? 118.760 71.884 -12.470 1.00 41.17 73 LEU L C 1
ATOM 2374 O O . LEU C 3 73 ? 119.791 71.518 -11.917 1.00 46.43 73 LEU L O 1
ATOM 2379 N N . LYS C 3 74 ? 118.750 72.706 -13.508 1.00 37.75 74 LYS L N 1
ATOM 2380 C CA . LYS C 3 74 ? 119.992 73.155 -14.106 1.00 32.31 74 LYS L CA 1
ATOM 2381 C C . LYS C 3 74 ? 120.046 74.678 -14.144 1.00 41.22 74 LYS L C 1
ATOM 2382 O O . LYS C 3 74 ? 119.043 75.339 -14.422 1.00 47.74 74 LYS L O 1
ATOM 2388 N N . ILE C 3 75 ? 121.213 75.226 -13.822 1.00 41.28 75 ILE L N 1
ATOM 2389 C CA . ILE C 3 75 ? 121.469 76.653 -13.976 1.00 36.29 75 ILE L CA 1
ATOM 2390 C C . ILE C 3 75 ? 122.543 76.820 -15.040 1.00 44.83 75 ILE L C 1
ATOM 2391 O O . ILE C 3 75 ? 123.679 76.378 -14.862 1.00 46.30 75 ILE L O 1
ATOM 2396 N N . SER C 3 76 ? 122.173 77.440 -16.154 1.00 39.80 76 SER L N 1
ATOM 2397 C CA . SER C 3 76 ? 123.049 77.483 -17.317 1.00 48.46 76 SER L CA 1
ATOM 2398 C C . SER C 3 76 ? 124.317 78.286 -17.031 1.00 57.15 76 SER L C 1
ATOM 2399 O O . SER C 3 76 ? 125.377 78.002 -17.577 1.00 63.46 76 SER L O 1
ATOM 2402 N N . SER C 3 77 ? 124.195 79.283 -16.162 1.00 38.35 77 SER L N 1
ATOM 2403 C CA . SER C 3 77 ? 125.293 80.184 -15.854 1.00 46.88 77 SER L CA 1
ATOM 2404 C C . SER C 3 77 ? 125.047 80.784 -14.477 1.00 45.25 77 SER L C 1
ATOM 2405 O O . SER C 3 77 ? 124.146 81.595 -14.303 1.00 53.90 77 SER L O 1
ATOM 2408 N N . LEU C 3 78 ? 125.832 80.358 -13.496 1.00 37.07 78 LEU L N 1
ATOM 2409 C CA . LEU C 3 78 ? 125.604 80.748 -12.114 1.00 38.39 78 LEU L CA 1
ATOM 2410 C C . LEU C 3 78 ? 125.855 82.237 -11.883 1.00 48.01 78 LEU L C 1
ATOM 2411 O O . LEU C 3 78 ? 126.851 82.787 -12.349 1.00 46.15 78 LEU L O 1
ATOM 2416 N N . HIS C 3 79 ? 124.933 82.880 -11.173 1.00 42.42 79 HIS L N 1
ATOM 2417 C CA . HIS C 3 79 ? 125.110 84.262 -10.737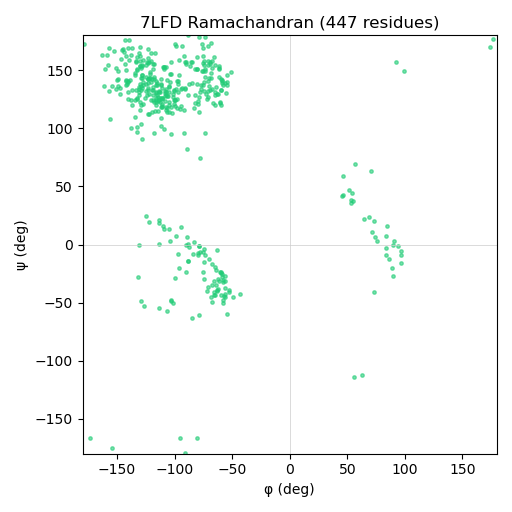 1.00 38.41 79 HIS L CA 1
ATOM 2418 C C . HIS C 3 79 ? 125.107 84.289 -9.226 1.00 42.35 79 HIS L C 1
ATOM 2419 O O . HIS C 3 79 ? 124.533 83.402 -8.586 1.00 35.86 79 HIS L O 1
ATOM 2426 N N . PRO C 3 80 ? 125.743 85.310 -8.643 1.00 40.85 80 PRO L N 1
ATOM 2427 C CA . PRO C 3 80 ? 125.860 85.394 -7.185 1.00 32.41 80 PRO L CA 1
ATOM 2428 C C . PRO C 3 80 ? 124.514 85.366 -6.460 1.00 35.59 80 PRO L C 1
ATOM 2429 O O . PRO C 3 80 ? 124.456 84.857 -5.340 1.00 44.84 80 PRO L O 1
ATOM 2433 N N . ASP C 3 81 ? 123.456 85.888 -7.077 1.00 35.37 81 ASP L N 1
ATOM 2434 C CA . ASP C 3 81 ? 122.153 85.959 -6.405 1.00 45.32 81 ASP L CA 1
ATOM 2435 C C . ASP C 3 81 ? 121.426 84.613 -6.433 1.00 42.40 81 ASP L C 1
ATOM 2436 O O . ASP C 3 81 ? 120.326 84.480 -5.895 1.00 48.50 81 ASP L O 1
ATOM 2441 N N . ASP C 3 82 ? 122.045 83.618 -7.057 1.00 35.44 82 ASP L N 1
ATOM 2442 C CA . ASP C 3 82 ? 121.473 82.279 -7.095 1.00 29.74 82 ASP L CA 1
ATOM 2443 C C . ASP C 3 82 ? 121.729 81.512 -5.804 1.00 30.75 82 ASP L C 1
ATOM 2444 O O . ASP C 3 82 ? 121.205 80.415 -5.630 1.00 34.22 82 ASP L O 1
ATOM 2449 N N . VAL C 3 83 ? 122.530 82.069 -4.897 1.00 28.35 83 VAL L N 1
ATOM 2450 C CA . VAL C 3 83 ? 122.811 81.372 -3.641 1.00 31.48 83 VAL L CA 1
ATOM 2451 C C . VAL C 3 83 ? 121.521 81.235 -2.825 1.00 32.60 83 VAL L C 1
ATOM 2452 O O . VAL C 3 83 ? 120.804 82.212 -2.581 1.00 32.76 83 VAL L O 1
ATOM 2456 N N . ALA C 3 84 ? 121.247 80.006 -2.398 1.00 28.72 84 ALA L N 1
ATOM 2457 C CA . ALA C 3 84 ? 119.947 79.658 -1.864 1.00 26.40 84 ALA L CA 1
ATOM 2458 C C . ALA C 3 84 ? 119.887 78.172 -1.601 1.00 29.81 84 ALA L C 1
ATOM 2459 O O . ALA C 3 84 ? 120.781 77.430 -1.998 1.00 40.45 84 ALA L O 1
ATOM 2461 N N . THR C 3 85 ? 118.833 77.744 -0.917 1.00 31.81 85 THR L N 1
ATOM 2462 C CA . THR C 3 85 ? 118.525 76.332 -0.761 1.00 28.09 85 THR L CA 1
ATOM 2463 C C . THR C 3 85 ? 117.422 75.998 -1.761 1.00 33.41 85 THR L C 1
ATOM 2464 O O . THR C 3 85 ? 116.444 76.734 -1.860 1.00 31.93 85 THR L O 1
ATOM 2468 N N . TYR C 3 86 ? 117.600 74.915 -2.516 1.00 26.32 86 TYR L N 1
ATOM 2469 C CA . TYR C 3 86 ? 116.640 74.495 -3.533 1.00 30.07 86 TYR L CA 1
ATOM 2470 C C . TYR C 3 86 ? 115.948 73.209 -3.104 1.00 36.85 86 TYR L C 1
ATOM 2471 O O . TYR C 3 86 ? 116.590 72.277 -2.623 1.00 39.15 86 TYR L O 1
ATOM 2480 N N . TYR C 3 87 ? 114.634 73.173 -3.266 1.00 27.96 87 TYR L N 1
ATOM 2481 C CA . TYR C 3 87 ? 113.848 72.010 -2.875 1.00 32.54 87 TYR L CA 1
ATOM 2482 C C . TYR C 3 87 ? 113.062 71.468 -4.056 1.00 39.77 87 TYR L C 1
ATOM 2483 O O . TYR C 3 87 ? 112.424 72.229 -4.787 1.00 30.91 87 TYR L O 1
ATOM 2492 N N . CYS C 3 88 ? 113.111 70.158 -4.261 1.00 34.31 88 CYS L N 1
ATOM 2493 C CA . CYS C 3 88 ? 112.195 69.550 -5.217 1.00 34.54 88 CYS L CA 1
ATOM 2494 C C . CYS C 3 88 ? 110.954 69.108 -4.460 1.00 28.06 88 CYS L C 1
ATOM 2495 O O . CYS C 3 88 ? 110.981 68.995 -3.241 1.00 33.18 88 CYS L O 1
ATOM 2498 N N . GLN C 3 89 ? 109.865 68.867 -5.174 1.00 32.00 89 GLN L N 1
ATOM 2499 C CA . GLN C 3 89 ? 108.641 68.439 -4.519 1.00 31.58 89 GLN L CA 1
ATOM 2500 C C . GLN C 3 89 ? 107.822 67.504 -5.400 1.00 35.97 89 GLN L C 1
ATOM 2501 O O . GLN C 3 89 ? 107.561 67.798 -6.567 1.00 37.42 89 GLN L O 1
ATOM 2507 N N . ASN C 3 90 ? 107.433 66.367 -4.835 1.00 33.58 90 ASN L N 1
ATOM 2508 C CA . ASN C 3 90 ? 106.425 65.523 -5.455 1.00 32.98 90 ASN L CA 1
ATOM 2509 C C . ASN C 3 90 ? 105.132 66.305 -5.601 1.00 33.09 90 ASN L C 1
ATOM 2510 O O . ASN C 3 90 ? 104.566 66.759 -4.610 1.00 37.04 90 ASN L O 1
ATOM 2515 N N . ALA C 3 91 ? 104.649 66.470 -6.827 1.00 36.21 91 ALA L N 1
ATOM 2516 C CA . ALA C 3 91 ? 103.401 67.207 -7.012 1.00 37.44 91 ALA L CA 1
ATOM 2517 C C . ALA C 3 91 ? 102.326 66.390 -7.727 1.00 42.68 91 ALA L C 1
ATOM 2518 O O . ALA C 3 91 ? 101.368 66.960 -8.255 1.00 41.34 91 ALA L O 1
ATOM 2520 N N . LEU C 3 92 ? 102.475 65.063 -7.725 1.00 37.05 92 LEU L N 1
ATOM 2521 C CA . LEU C 3 92 ? 101.523 64.175 -8.391 1.00 34.20 92 LEU L CA 1
ATOM 2522 C C . LEU C 3 92 ? 100.333 63.861 -7.490 1.00 32.80 92 LEU L C 1
ATOM 2523 O O . LEU C 3 92 ? 99.183 64.197 -7.801 1.00 37.61 92 LEU L O 1
ATOM 2528 N N . SER C 3 93 ? 100.619 63.202 -6.375 1.00 43.39 93 SER L N 1
ATOM 2529 C CA . SER C 3 93 ? 99.593 62.822 -5.411 1.00 40.64 93 SER L CA 1
ATOM 2530 C C . SER C 3 93 ? 99.980 63.275 -4.004 1.00 47.43 93 SER L C 1
ATOM 2531 O O . SER C 3 93 ? 101.169 63.282 -3.652 1.00 38.70 93 SER L O 1
ATOM 2534 N N . MET C 3 94 ? 98.983 63.651 -3.203 1.00 35.26 94 MET L N 1
ATOM 2535 C CA . MET C 3 94 ? 99.228 64.047 -1.817 1.00 42.06 94 MET L CA 1
ATOM 2536 C C . MET C 3 94 ? 99.632 62.814 -1.025 1.00 38.44 94 MET L C 1
ATOM 2537 O O . MET C 3 94 ? 99.111 61.729 -1.277 1.00 41.18 94 MET L O 1
ATOM 2542 N N . PRO C 3 95 ? 100.567 62.969 -0.068 1.00 41.16 95 PRO L N 1
ATOM 2543 C CA . PRO C 3 95 ? 101.224 64.224 0.329 1.00 32.75 95 PRO L CA 1
ATOM 2544 C C . PRO C 3 95 ? 102.314 64.690 -0.634 1.00 40.29 95 PRO L C 1
ATOM 2545 O O . PRO C 3 95 ? 103.133 63.888 -1.087 1.00 32.94 95 PRO L O 1
ATOM 2549 N N . TYR C 3 96 ? 102.333 65.988 -0.921 1.00 32.64 96 TYR L N 1
ATOM 2550 C CA . TYR C 3 96 ? 103.310 66.562 -1.833 1.00 28.39 96 TYR L CA 1
ATOM 2551 C C . TYR C 3 96 ? 104.654 66.729 -1.124 1.00 31.35 96 TYR L C 1
ATOM 2552 O O . TYR C 3 96 ? 105.059 67.834 -0.779 1.00 35.51 96 TYR L O 1
ATOM 2561 N N . THR C 3 97 ? 105.341 65.612 -0.926 1.00 30.99 97 THR L N 1
ATOM 2562 C CA . THR C 3 97 ? 106.543 65.574 -0.110 1.00 39.19 97 THR L CA 1
ATOM 2563 C C . THR C 3 97 ? 107.728 66.277 -0.783 1.00 39.90 97 THR L C 1
ATOM 2564 O O . THR C 3 97 ? 107.912 66.188 -1.996 1.00 38.59 97 THR L O 1
ATOM 2568 N N . PHE C 3 98 ? 108.514 66.988 0.019 1.00 39.18 98 PHE L N 1
ATOM 2569 C CA . PHE C 3 98 ? 109.720 67.666 -0.453 1.00 36.53 98 PHE L CA 1
ATOM 2570 C C . PHE C 3 98 ? 110.961 66.786 -0.367 1.00 28.05 98 PHE L C 1
ATOM 2571 O O . PHE C 3 98 ? 111.017 65.868 0.441 1.00 37.71 98 PHE L O 1
ATOM 2579 N N . GLY C 3 99 ? 111.961 67.083 -1.191 1.00 29.42 99 GLY L N 1
ATOM 2580 C CA . GLY C 3 99 ? 113.282 66.511 -1.007 1.00 33.07 99 GLY L CA 1
ATOM 2581 C C . GLY C 3 99 ? 113.991 67.203 0.149 1.00 41.44 99 GLY L C 1
ATOM 2582 O O . GLY C 3 99 ? 113.501 68.201 0.687 1.00 36.96 99 GLY L O 1
ATOM 2583 N N . GLY C 3 100 ? 115.152 66.682 0.530 1.00 36.61 100 GLY L N 1
ATOM 2584 C CA . GLY C 3 100 ? 115.861 67.196 1.687 1.00 25.64 100 GLY L CA 1
ATOM 2585 C C . GLY C 3 100 ? 116.452 68.584 1.487 1.00 33.46 100 GLY L C 1
ATOM 2586 O O . GLY C 3 100 ? 116.871 69.231 2.445 1.00 36.96 100 GLY L O 1
ATOM 2587 N N . GLY C 3 101 ? 116.484 69.050 0.243 1.00 32.29 101 GLY L N 1
ATOM 2588 C CA . GLY C 3 101 ? 117.029 70.362 -0.052 1.00 34.29 101 GLY L CA 1
ATOM 2589 C C . GLY C 3 101 ? 118.507 70.352 -0.409 1.00 30.70 101 GLY L C 1
ATOM 2590 O O . GLY C 3 101 ? 119.257 69.441 -0.049 1.00 37.45 101 GLY L O 1
ATOM 2591 N N . THR C 3 102 ? 118.929 71.388 -1.119 1.00 34.41 102 THR L N 1
ATOM 2592 C CA . THR C 3 102 ? 120.312 71.513 -1.570 1.00 34.82 102 THR L CA 1
ATOM 2593 C C . THR C 3 102 ? 120.778 72.939 -1.357 1.00 39.99 102 THR L C 1
ATOM 2594 O O . THR C 3 102 ? 120.174 73.868 -1.895 1.00 43.46 102 THR L O 1
ATOM 2598 N N . ASN C 3 103 ? 121.829 73.119 -0.561 1.00 32.32 103 ASN L N 1
ATOM 2599 C CA . ASN C 3 103 ? 122.407 74.450 -0.360 1.00 40.25 103 ASN L CA 1
ATOM 2600 C C . ASN C 3 103 ? 123.363 74.790 -1.496 1.00 39.55 103 ASN L C 1
ATOM 2601 O O . ASN C 3 103 ? 124.359 74.095 -1.698 1.00 44.09 103 ASN L O 1
ATOM 2606 N N . LEU C 3 104 ? 123.050 75.841 -2.248 1.00 29.10 104 LEU L N 1
ATOM 2607 C CA . LEU C 3 104 ? 123.944 76.304 -3.304 1.00 33.14 104 LEU L CA 1
ATOM 2608 C C . LEU C 3 104 ? 124.737 77.514 -2.838 1.00 37.02 104 LEU L C 1
ATOM 2609 O O . LEU C 3 104 ? 124.159 78.515 -2.410 1.00 32.75 104 LEU L O 1
ATOM 2614 N N . GLU C 3 105 ? 126.062 77.418 -2.917 1.00 35.01 105 GLU L N 1
ATOM 2615 C CA . GLU C 3 105 ? 126.936 78.545 -2.607 1.00 46.47 105 GLU L CA 1
ATOM 2616 C C . GLU C 3 105 ? 127.840 78.881 -3.793 1.00 48.92 105 GLU L C 1
ATOM 2617 O O . GLU C 3 105 ? 128.044 78.062 -4.688 1.00 36.72 105 GLU L O 1
ATOM 2623 N N . THR C 3 106 ? 128.375 80.096 -3.787 1.00 33.12 106 THR L N 1
ATOM 2624 C CA . THR C 3 106 ? 129.260 80.560 -4.839 1.00 37.22 106 THR L CA 1
ATOM 2625 C C . THR C 3 106 ? 130.723 80.412 -4.444 1.00 40.87 106 THR L C 1
ATOM 2626 O O . THR C 3 106 ? 131.084 80.658 -3.297 1.00 40.47 106 THR L O 1
ATOM 2630 N N . LYS C 3 107 ? 131.559 80.006 -5.394 1.00 37.13 107 LYS L N 1
ATOM 2631 C CA . LYS C 3 107 ? 133.001 80.127 -5.234 1.00 39.82 107 LYS L CA 1
ATOM 2632 C C . LYS C 3 107 ? 133.423 81.471 -5.806 1.00 36.81 107 LYS L C 1
ATOM 2633 O O . LYS C 3 107 ? 132.980 81.848 -6.891 1.00 39.71 107 LYS L O 1
ATOM 2639 N N . ARG C 3 108 ? 134.274 82.193 -5.086 1.00 34.01 108 ARG L N 1
ATOM 2640 C CA . ARG C 3 108 ? 134.853 83.432 -5.607 1.00 29.09 108 ARG L CA 1
ATOM 2641 C C . ARG C 3 108 ? 136.290 83.547 -5.141 1.00 38.17 108 ARG L C 1
ATOM 2642 O O . ARG C 3 108 ? 136.765 82.706 -4.388 1.00 41.91 108 ARG L O 1
ATOM 2650 N N . THR C 3 109 ? 136.984 84.586 -5.593 1.00 39.57 109 THR L N 1
ATOM 2651 C CA . THR C 3 109 ? 138.364 84.785 -5.199 1.00 32.35 109 THR L CA 1
ATOM 2652 C C . THR C 3 109 ? 138.459 85.156 -3.728 1.00 34.22 109 THR L C 1
ATOM 2653 O O . THR C 3 109 ? 137.515 85.682 -3.139 1.00 36.81 109 THR L O 1
ATOM 2657 N N . VAL C 3 110 ? 139.608 84.866 -3.133 1.00 30.32 110 VAL L N 1
ATOM 2658 C CA . VAL C 3 110 ? 139.868 85.237 -1.759 1.00 29.67 110 VAL L CA 1
ATOM 2659 C C . VAL C 3 110 ? 139.656 86.741 -1.561 1.00 29.31 110 VAL L C 1
ATOM 2660 O O . VAL C 3 110 ? 140.007 87.553 -2.416 1.00 30.16 110 VAL L O 1
ATOM 2664 N N . ALA C 3 111 ? 139.065 87.105 -0.431 1.00 32.83 111 ALA L N 1
ATOM 2665 C CA . ALA C 3 111 ? 138.845 88.507 -0.106 1.00 34.59 111 ALA L CA 1
ATOM 2666 C C . ALA C 3 111 ? 139.110 88.734 1.383 1.00 33.50 111 ALA L C 1
ATOM 2667 O O . ALA C 3 111 ? 138.548 88.045 2.236 1.00 35.41 111 ALA L O 1
ATOM 2669 N N . ALA C 3 112 ? 139.991 89.684 1.682 1.00 36.34 112 ALA L N 1
ATOM 2670 C CA . ALA C 3 112 ? 140.371 89.994 3.052 1.00 36.91 112 ALA L CA 1
ATOM 2671 C C . ALA C 3 112 ? 139.250 90.751 3.752 1.00 30.27 112 ALA L C 1
ATOM 2672 O O . ALA C 3 112 ? 138.626 91.621 3.159 1.00 36.50 112 ALA L O 1
ATOM 2674 N N . PRO C 3 113 ? 139.004 90.426 5.025 1.00 36.02 113 PRO L N 1
ATOM 2675 C CA . PRO C 3 113 ? 137.970 91.120 5.788 1.00 29.44 113 PRO L CA 1
ATOM 2676 C C . PRO C 3 113 ? 138.427 92.512 6.162 1.00 30.83 113 PRO L C 1
ATOM 2677 O O . PRO C 3 113 ? 139.625 92.716 6.352 1.00 35.25 113 PRO L O 1
ATOM 2681 N N . SER C 3 114 ? 137.489 93.446 6.270 1.00 35.40 114 SER L N 1
ATOM 2682 C CA . SER C 3 114 ? 137.746 94.718 6.934 1.00 28.07 114 SER L CA 1
ATOM 2683 C C . SER C 3 114 ? 137.440 94.509 8.408 1.00 36.27 114 SER L C 1
ATOM 2684 O O . SER C 3 114 ? 136.367 94.014 8.747 1.00 37.12 114 SER L O 1
ATOM 2687 N N . VAL C 3 115 ? 138.365 94.874 9.287 1.00 32.08 115 VAL L N 1
ATOM 2688 C CA . VAL C 3 115 ? 138.152 94.599 10.702 1.00 31.81 115 VAL L CA 1
ATOM 2689 C C . VAL C 3 115 ? 137.819 95.878 11.471 1.00 34.40 115 VAL L C 1
ATOM 2690 O O . VAL C 3 115 ? 138.527 96.880 11.383 1.00 36.32 115 VAL L O 1
ATOM 2694 N N . PHE C 3 116 ? 136.718 95.833 12.208 1.00 28.10 116 PHE L N 1
ATOM 2695 C CA . PHE C 3 116 ? 136.289 96.960 13.016 1.00 33.58 116 PHE L CA 1
ATOM 2696 C C . PHE C 3 116 ? 136.030 96.496 14.437 1.00 36.60 116 PHE L C 1
ATOM 2697 O O . PHE C 3 116 ? 135.709 95.331 14.668 1.00 39.25 116 PHE L O 1
ATOM 2705 N N . ILE C 3 117 ? 136.154 97.398 15.399 1.00 34.69 117 ILE L N 1
ATOM 2706 C CA . ILE C 3 117 ? 135.852 97.012 16.766 1.00 33.17 117 ILE L CA 1
ATOM 2707 C C . ILE C 3 117 ? 134.978 98.054 17.479 1.00 41.04 117 ILE L C 1
ATOM 2708 O O . ILE C 3 117 ? 135.081 99.267 17.227 1.00 29.38 117 ILE L O 1
ATOM 2713 N N . PHE C 3 118 ? 134.101 97.567 18.354 1.00 37.34 118 PHE L N 1
ATOM 2714 C CA . PHE C 3 118 ? 133.226 98.435 19.130 1.00 34.33 118 PHE L CA 1
ATOM 2715 C C . PHE C 3 118 ? 133.345 98.168 20.619 1.00 35.49 118 PHE L C 1
ATOM 2716 O O . PHE C 3 118 ? 133.170 97.035 21.074 1.00 43.09 118 PHE L O 1
ATOM 2724 N N . PRO C 3 119 ? 133.625 99.217 21.392 1.00 37.49 119 PRO L N 1
ATOM 2725 C CA . PRO C 3 119 ? 133.638 99.070 22.843 1.00 33.37 119 PRO L CA 1
ATOM 2726 C C . PRO C 3 119 ? 132.208 99.005 23.352 1.00 32.75 119 PRO L C 1
ATOM 2727 O O . PRO C 3 119 ? 131.300 99.394 22.625 1.00 39.24 119 PRO L O 1
ATOM 2731 N N . PRO C 3 120 ? 132.007 98.523 24.581 1.00 34.41 120 PRO L N 1
ATOM 2732 C CA . PRO C 3 120 ? 130.642 98.421 25.108 1.00 43.47 120 PRO L CA 1
ATOM 2733 C C . PRO C 3 120 ? 130.045 99.812 25.249 1.00 47.76 120 PRO L C 1
ATOM 2734 O O . PRO C 3 120 ? 130.807 100.767 25.365 1.00 34.24 120 PRO L O 1
ATOM 2738 N N . SER C 3 121 ? 128.724 99.938 25.209 1.00 44.35 121 SER L N 1
ATOM 2739 C CA . SER C 3 121 ? 128.108 101.247 25.402 1.00 44.97 121 SER L CA 1
ATOM 2740 C C . SER C 3 121 ? 128.027 101.608 26.882 1.00 45.26 121 SER L C 1
ATOM 2741 O O . SER C 3 121 ? 128.127 100.746 27.763 1.00 50.71 121 SER L O 1
ATOM 2744 N N . ASP C 3 122 ? 127.848 102.894 27.151 1.00 60.73 122 ASP L N 1
ATOM 2745 C CA . ASP C 3 122 ? 127.661 103.353 28.517 1.00 51.71 122 ASP L CA 1
ATOM 2746 C C . ASP C 3 122 ? 126.393 102.744 29.088 1.00 51.28 122 ASP L C 1
ATOM 2747 O O . ASP C 3 122 ? 126.354 102.361 30.253 1.00 48.88 122 ASP L O 1
ATOM 2752 N N . GLU C 3 123 ? 125.363 102.640 28.252 1.00 45.61 123 GLU L N 1
ATOM 2753 C CA . GLU C 3 123 ? 124.073 102.134 28.695 1.00 47.98 123 GLU L CA 1
ATOM 2754 C C . GLU C 3 123 ? 124.237 100.714 29.219 1.00 54.24 123 GLU L C 1
ATOM 2755 O O . GLU C 3 123 ? 123.695 100.370 30.267 1.00 57.39 123 GLU L O 1
ATOM 2761 N N . GLN C 3 124 ? 125.004 99.895 28.505 1.00 46.13 124 GLN L N 1
ATOM 2762 C CA . GLN C 3 124 ? 125.216 98.525 28.946 1.00 43.35 124 GLN L CA 1
ATOM 2763 C C . GLN C 3 124 ? 126.042 98.469 30.227 1.00 43.40 124 GLN L C 1
ATOM 2764 O O . GLN C 3 124 ? 125.715 97.729 31.152 1.00 41.64 124 GLN L O 1
ATOM 2770 N N . LEU C 3 125 ? 127.121 99.243 30.267 1.00 41.32 125 LEU L N 1
ATOM 2771 C CA . LEU C 3 125 ? 128.008 99.266 31.425 1.00 47.76 125 LEU L CA 1
ATOM 2772 C C . LEU C 3 125 ? 127.246 99.604 32.707 1.00 56.40 125 LEU L C 1
ATOM 2773 O O . LEU C 3 125 ? 127.530 99.042 33.767 1.00 54.33 125 LEU L O 1
ATOM 2778 N N . LYS C 3 126 ? 126.271 100.506 32.600 1.00 47.79 126 LYS L N 1
ATOM 2779 C CA . LYS C 3 126 ? 125.413 100.858 33.733 1.00 55.81 126 LYS L CA 1
ATOM 2780 C C . LYS C 3 126 ? 124.647 99.646 34.247 1.00 53.37 126 LYS L C 1
ATOM 2781 O O . LYS C 3 126 ? 124.231 99.610 35.402 1.00 64.54 126 LYS L O 1
ATOM 2787 N N . SER C 3 127 ? 124.456 98.654 33.386 1.00 50.58 127 SER L N 1
ATOM 2788 C CA . SER C 3 127 ? 123.701 97.467 33.762 1.00 49.11 127 SER L CA 1
ATOM 2789 C C . SER C 3 127 ? 124.612 96.393 34.350 1.00 57.21 127 SER L C 1
ATOM 2790 O O . SER C 3 127 ? 124.148 95.313 34.715 1.00 58.62 127 SER L O 1
ATOM 2793 N N . GLY C 3 128 ? 125.909 96.682 34.427 1.00 53.03 128 GLY L N 1
ATOM 2794 C CA . GLY C 3 128 ? 126.856 95.759 35.032 1.00 47.51 128 GLY L CA 1
ATOM 2795 C C . GLY C 3 128 ? 127.626 94.850 34.087 1.00 52.36 128 GLY L C 1
ATOM 2796 O O . GLY C 3 128 ? 128.513 94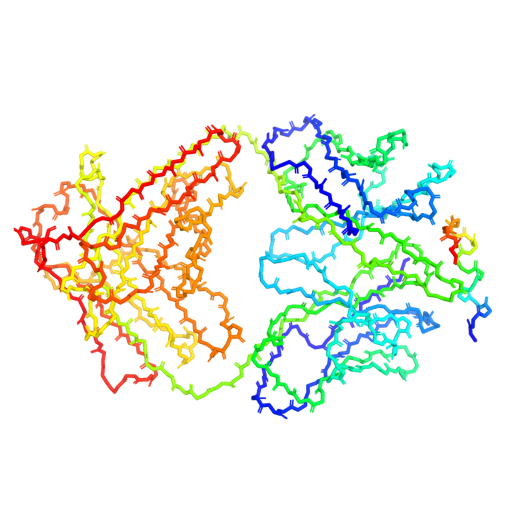.114 34.518 1.00 53.35 128 GLY L O 1
ATOM 2797 N N . THR C 3 129 ? 127.301 94.894 32.800 1.00 54.25 129 THR L N 1
ATOM 2798 C CA . THR C 3 129 ? 127.977 94.040 31.827 1.00 46.34 129 THR L CA 1
ATOM 2799 C C . THR C 3 129 ? 128.717 94.835 30.759 1.00 47.06 129 THR L C 1
ATOM 2800 O O . THR C 3 129 ? 128.381 95.982 30.474 1.00 56.13 129 THR L O 1
ATOM 2804 N N . ALA C 3 130 ? 129.727 94.211 30.171 1.00 38.87 130 ALA L N 1
ATOM 2805 C CA . ALA C 3 130 ? 130.477 94.824 29.087 1.00 41.29 130 ALA L CA 1
ATOM 2806 C C . ALA C 3 130 ? 130.586 93.872 27.905 1.00 39.00 130 ALA L C 1
ATOM 2807 O O . ALA C 3 130 ? 131.198 92.811 28.016 1.00 43.73 130 ALA L O 1
ATOM 2809 N N . SER C 3 131 ? 129.988 94.249 26.780 1.00 36.39 131 SER L N 1
ATOM 2810 C CA . SER C 3 131 ? 130.121 93.473 25.553 1.00 31.99 131 SER L CA 1
ATOM 2811 C C . SER C 3 131 ? 130.999 94.219 24.560 1.00 35.72 131 SER L C 1
ATOM 2812 O O . SER C 3 131 ? 130.717 95.363 24.207 1.00 36.16 131 SER L O 1
ATOM 2815 N N . VAL C 3 132 ? 132.070 93.564 24.123 1.00 33.62 132 VAL L N 1
ATOM 2816 C CA . VAL C 3 132 ? 132.962 94.122 23.113 1.00 32.30 132 VAL L CA 1
ATOM 2817 C C . VAL C 3 132 ? 132.751 93.392 21.810 1.00 38.55 132 VAL L C 1
ATOM 2818 O O . VAL C 3 132 ? 132.667 92.158 21.780 1.00 36.55 132 VAL L O 1
ATOM 2822 N N . VAL C 3 133 ? 132.642 94.149 20.728 1.00 35.97 133 VAL L N 1
ATOM 2823 C CA . VAL C 3 133 ? 132.295 93.540 19.459 1.00 26.66 133 VAL L CA 1
ATOM 2824 C C . VAL C 3 133 ? 133.330 93.797 18.370 1.00 29.33 133 VAL L C 1
ATOM 2825 O O . VAL C 3 133 ? 133.748 94.929 18.121 1.00 33.67 133 VAL L O 1
ATOM 2829 N N . CYS C 3 134 ? 133.737 92.707 17.738 1.00 28.83 134 CYS L N 1
ATOM 2830 C CA . CYS C 3 134 ? 134.685 92.719 16.642 1.00 31.99 134 CYS L CA 1
ATOM 2831 C C . CYS C 3 134 ? 133.928 92.331 15.391 1.00 33.57 134 CYS L C 1
ATOM 2832 O O . CYS C 3 134 ? 133.246 91.307 15.362 1.00 38.95 134 CYS L O 1
ATOM 2835 N N . LEU C 3 135 ? 134.023 93.160 14.365 1.00 31.24 135 LEU L N 1
ATOM 2836 C CA . LEU C 3 135 ? 133.288 92.924 13.135 1.00 34.60 135 LEU L CA 1
ATOM 2837 C C . LEU C 3 135 ? 134.256 92.675 11.995 1.00 30.83 135 LEU L C 1
ATOM 2838 O O . LEU C 3 135 ? 135.146 93.495 11.751 1.00 34.19 135 LEU L O 1
ATOM 2843 N N . LEU C 3 136 ? 134.090 91.533 11.326 1.00 28.94 136 LEU L N 1
ATOM 2844 C CA . LEU C 3 136 ? 134.845 91.196 10.115 1.00 33.44 136 LEU L CA 1
ATOM 2845 C C . LEU C 3 136 ? 133.912 91.322 8.939 1.00 31.07 136 LEU L C 1
ATOM 2846 O O . LEU C 3 136 ? 132.959 90.554 8.826 1.00 32.52 136 LEU L O 1
ATOM 2851 N N . ASN C 3 137 ? 134.179 92.282 8.063 1.00 33.57 137 ASN L N 1
ATOM 2852 C CA . ASN C 3 137 ? 133.253 92.579 6.975 1.00 35.39 137 ASN L CA 1
ATOM 2853 C C . ASN C 3 137 ? 133.728 92.135 5.591 1.00 42.94 137 ASN L C 1
ATOM 2854 O O . ASN C 3 137 ? 134.875 92.391 5.208 1.00 35.45 137 ASN L O 1
ATOM 2859 N N . ASN C 3 138 ? 132.835 91.455 4.868 1.00 39.15 138 ASN L N 1
ATOM 2860 C CA . ASN C 3 138 ? 133.003 91.147 3.444 1.00 44.10 138 ASN L CA 1
ATOM 2861 C C . ASN C 3 138 ? 134.267 90.381 3.080 1.00 40.48 138 ASN L C 1
ATOM 2862 O O . ASN C 3 138 ? 135.153 90.908 2.409 1.00 36.37 138 ASN L O 1
ATOM 2867 N N . PHE C 3 139 ? 134.342 89.124 3.488 1.00 28.17 139 PHE L N 1
ATOM 2868 C CA . PHE C 3 139 ? 135.539 88.350 3.229 1.00 36.46 139 PHE L CA 1
ATOM 2869 C C . PHE C 3 139 ? 135.177 87.008 2.623 1.00 32.21 139 PHE L C 1
ATOM 2870 O O . PHE C 3 139 ? 134.020 86.593 2.650 1.00 32.91 139 PHE L O 1
ATOM 2878 N N . TYR C 3 140 ? 136.180 86.354 2.051 1.00 33.24 140 TYR L N 1
ATOM 2879 C CA . TYR C 3 140 ? 136.028 85.032 1.465 1.00 27.42 140 TYR L CA 1
ATOM 2880 C C . TYR C 3 140 ? 137.388 84.360 1.511 1.00 29.47 140 TYR L C 1
ATOM 2881 O O . TYR C 3 140 ? 138.386 85.007 1.204 1.00 38.59 140 TYR L O 1
ATOM 2890 N N . PRO C 3 141 ? 137.447 83.070 1.892 1.00 32.15 141 PRO L N 1
ATOM 2891 C CA . PRO C 3 141 ? 136.353 82.167 2.257 1.00 31.03 141 PRO L CA 1
ATOM 2892 C C . PRO C 3 141 ? 135.841 82.390 3.679 1.00 41.72 141 PRO L C 1
ATOM 2893 O O . PRO C 3 141 ? 136.376 83.245 4.405 1.00 36.41 141 PRO L O 1
ATOM 2897 N N . ARG C 3 142 ? 134.822 81.614 4.059 1.00 37.09 142 ARG L N 1
ATOM 2898 C CA . ARG C 3 142 ? 134.126 81.783 5.334 1.00 42.46 142 ARG L CA 1
ATOM 2899 C C . ARG C 3 142 ? 135.037 81.529 6.530 1.00 34.24 142 ARG L C 1
ATOM 2900 O O . ARG C 3 142 ? 134.910 82.168 7.573 1.00 40.48 142 ARG L O 1
ATOM 2908 N N . GLU C 3 143 ? 135.960 80.594 6.377 1.00 33.44 143 GLU L N 1
ATOM 2909 C CA . GLU C 3 143 ? 136.839 80.212 7.478 1.00 39.24 143 GLU L CA 1
ATOM 2910 C C . GLU C 3 143 ? 137.670 81.397 7.953 1.00 39.73 143 GLU L C 1
ATOM 2911 O O . GLU C 3 143 ? 138.400 82.016 7.182 1.00 44.53 143 GLU L O 1
ATOM 2917 N N . ALA C 3 144 ? 137.551 81.712 9.232 1.00 40.07 144 ALA L N 1
ATOM 2918 C CA . ALA C 3 144 ? 138.333 82.792 9.816 1.00 38.85 144 ALA L CA 1
ATOM 2919 C C . ALA C 3 144 ? 138.582 82.487 11.278 1.00 47.60 144 ALA L C 1
ATOM 2920 O O . ALA C 3 144 ? 137.712 81.949 11.959 1.00 58.72 144 ALA L O 1
ATOM 2922 N N . LYS C 3 145 ? 139.776 82.812 11.755 1.00 39.63 145 LYS L N 1
ATOM 2923 C CA . LYS C 3 145 ? 140.071 82.689 13.175 1.00 38.90 145 LYS L CA 1
ATOM 2924 C C . LYS C 3 145 ? 140.093 84.066 13.824 1.00 42.92 145 LYS L C 1
ATOM 2925 O O . LYS C 3 145 ? 140.852 84.952 13.418 1.00 41.95 145 LYS L O 1
ATOM 2931 N N . VAL C 3 146 ? 139.255 84.235 14.837 1.00 47.50 146 VAL L N 1
ATOM 2932 C CA . VAL C 3 146 ? 139.219 85.466 15.605 1.00 41.20 146 VAL L CA 1
ATOM 2933 C C . VAL C 3 146 ? 139.622 85.209 17.045 1.00 43.87 146 VAL L C 1
ATOM 2934 O O . VAL C 3 146 ? 139.005 84.399 17.728 1.00 39.35 146 VAL L O 1
ATOM 2938 N N . GLN C 3 147 ? 140.653 85.904 17.513 1.00 48.90 147 GLN L N 1
ATOM 2939 C CA . GLN C 3 147 ? 141.062 85.755 18.901 1.00 39.65 147 GLN L CA 1
ATOM 2940 C C . GLN C 3 147 ? 141.065 87.073 19.664 1.00 41.66 147 GLN L C 1
ATOM 2941 O O . GLN C 3 147 ? 141.481 88.112 19.158 1.00 49.96 147 GLN L O 1
ATOM 2947 N N . TRP C 3 148 ? 140.596 87.010 20.901 1.00 41.94 148 TRP L N 1
ATOM 2948 C CA . TRP C 3 148 ? 140.588 88.164 21.778 1.00 36.75 148 TRP L CA 1
ATOM 2949 C C . TRP C 3 148 ? 141.782 88.182 22.726 1.00 44.26 148 TRP L C 1
ATOM 2950 O O . TRP C 3 148 ? 142.190 87.149 23.255 1.00 49.02 148 TRP L O 1
ATOM 2961 N N . LYS C 3 149 ? 142.332 89.370 22.941 1.00 42.09 149 LYS L N 1
ATOM 2962 C CA . LYS C 3 149 ? 143.415 89.548 23.887 1.00 44.01 149 LYS L CA 1
ATOM 2963 C C . LYS C 3 149 ? 143.121 90.765 24.741 1.00 53.17 149 LYS L C 1
ATOM 2964 O O . LYS C 3 149 ? 142.882 91.854 24.223 1.00 52.52 149 LYS L O 1
ATOM 2970 N N . VAL C 3 150 ? 143.118 90.564 26.052 1.00 47.79 150 VAL L N 1
ATOM 2971 C CA . VAL C 3 150 ? 142.933 91.653 26.996 1.00 49.04 150 VAL L CA 1
ATOM 2972 C C . VAL C 3 150 ? 144.240 91.893 27.734 1.00 41.94 150 VAL L C 1
ATOM 2973 O O . VAL C 3 150 ? 144.736 91.007 28.433 1.00 60.85 150 VAL L O 1
ATOM 2977 N N . ASP C 3 151 ? 144.787 93.095 27.577 1.00 48.43 151 ASP L N 1
ATOM 2978 C CA . ASP C 3 151 ? 146.146 93.411 28.029 1.00 59.12 151 ASP L CA 1
ATOM 2979 C C . ASP C 3 151 ? 147.102 92.303 27.597 1.00 64.23 151 ASP L C 1
ATOM 2980 O O . ASP C 3 151 ? 147.957 91.855 28.365 1.00 58.48 151 ASP L O 1
ATOM 2985 N N . ASN C 3 152 ? 146.907 91.866 26.355 1.00 54.58 152 ASN L N 1
ATOM 2986 C CA . ASN C 3 152 ? 147.772 90.915 25.677 1.00 58.91 152 ASN L CA 1
ATOM 2987 C C . ASN C 3 152 ? 147.598 89.494 26.195 1.00 63.62 152 ASN L C 1
ATOM 2988 O O . ASN C 3 152 ? 148.334 88.592 25.798 1.00 61.17 152 ASN L O 1
ATOM 2993 N N . ALA C 3 153 ? 146.617 89.292 27.070 1.00 59.02 153 ALA L N 1
ATOM 2994 C CA . ALA C 3 153 ? 146.308 87.951 27.560 1.00 51.00 153 ALA L CA 1
ATOM 2995 C C . ALA C 3 153 ? 145.193 87.328 26.733 1.00 56.61 153 ALA L C 1
ATOM 2996 O O . ALA C 3 153 ? 144.072 87.848 26.675 1.00 46.22 153 ALA L O 1
ATOM 2998 N N . LEU C 3 154 ? 145.508 86.207 26.097 1.00 51.50 154 LEU L N 1
ATOM 2999 C CA . LEU C 3 154 ? 144.569 85.547 25.208 1.00 50.87 154 LEU L CA 1
ATOM 3000 C C . LEU C 3 154 ? 143.348 85.040 25.973 1.00 52.44 154 LEU L C 1
ATOM 3001 O O . LEU C 3 154 ? 143.474 84.403 27.020 1.00 56.00 154 LEU L O 1
ATOM 3006 N N . GLN C 3 155 ? 142.169 85.348 25.441 1.00 47.28 155 GLN L N 1
ATOM 3007 C CA . GLN C 3 155 ? 140.905 84.969 26.056 1.00 43.01 155 GLN L CA 1
ATOM 3008 C C . GLN C 3 155 ? 140.419 83.618 25.565 1.00 55.95 155 GLN L C 1
ATOM 3009 O O . GLN C 3 155 ? 140.776 83.167 24.477 1.00 60.75 155 GLN L O 1
ATOM 3015 N N . SER C 3 156 ? 139.580 82.989 26.376 1.00 70.41 156 SER L N 1
ATOM 3016 C CA . SER C 3 156 ? 139.048 81.670 26.080 1.00 62.58 156 SER L CA 1
ATOM 3017 C C . SER C 3 156 ? 137.750 81.478 26.842 1.00 52.45 156 SER L C 1
ATOM 3018 O O . SER C 3 156 ? 137.677 81.772 28.033 1.00 51.50 156 SER L O 1
ATOM 3021 N N . GLY C 3 157 ? 136.722 81.005 26.147 1.00 47.36 157 GLY L N 1
ATOM 3022 C CA . GLY C 3 157 ? 135.453 80.708 26.783 1.00 45.69 157 GLY L CA 1
ATOM 3023 C C . GLY C 3 157 ? 134.472 81.866 26.926 1.00 62.47 157 GLY L C 1
ATOM 3024 O O . GLY C 3 157 ? 133.301 81.641 27.233 1.00 61.54 157 GLY L O 1
ATOM 3025 N N . ASN C 3 158 ? 134.926 83.099 26.703 1.00 56.48 158 ASN L N 1
ATOM 3026 C CA . ASN C 3 158 ? 134.078 84.266 26.962 1.00 35.30 158 ASN L CA 1
ATOM 3027 C C . ASN C 3 158 ? 133.681 85.058 25.711 1.00 43.32 158 ASN L C 1
ATOM 3028 O O . ASN C 3 158 ? 133.295 86.230 25.794 1.00 38.10 158 ASN L O 1
ATOM 3033 N N . SER C 3 159 ? 133.748 84.413 24.552 1.00 44.96 159 SER L N 1
ATOM 3034 C CA . SER C 3 159 ? 133.337 85.061 23.310 1.00 42.97 159 SER L CA 1
ATOM 3035 C C . SER C 3 159 ? 132.447 84.156 22.488 1.00 43.18 159 SER L C 1
ATOM 3036 O O . SER C 3 159 ? 132.480 82.937 22.656 1.00 38.80 159 SER L O 1
ATOM 3039 N N . GLN C 3 160 ? 131.659 84.759 21.600 1.00 44.12 160 GLN L N 1
ATOM 3040 C CA . GLN C 3 160 ? 130.794 84.012 20.689 1.00 39.25 160 GLN L CA 1
ATOM 3041 C C . GLN C 3 160 ? 130.766 84.633 19.298 1.00 39.29 160 GLN L C 1
ATOM 3042 O O . GLN C 3 160 ? 130.737 85.859 19.154 1.00 37.54 160 GLN L O 1
ATOM 3048 N N . GLU C 3 161 ? 130.765 83.781 18.276 1.00 35.29 161 GLU L N 1
ATOM 3049 C CA . GLU C 3 161 ? 130.774 84.241 16.890 1.00 34.33 161 GLU L CA 1
ATOM 3050 C C . GLU C 3 161 ? 129.448 83.991 16.193 1.00 35.28 161 GLU L C 1
ATOM 3051 O O . GLU C 3 161 ? 128.714 83.044 16.497 1.00 42.80 161 GLU L O 1
ATOM 3057 N N . SER C 3 162 ? 129.155 84.846 15.235 1.00 27.15 162 SER L N 1
ATOM 3058 C CA . SER C 3 162 ? 128.045 84.614 14.340 1.00 35.94 162 SER L CA 1
ATOM 3059 C C . SER C 3 162 ? 128.475 85.068 12.956 1.00 32.66 162 SER L C 1
ATOM 3060 O O . SER C 3 162 ? 129.121 86.103 12.813 1.00 37.28 162 SER L O 1
ATOM 3063 N N . VAL C 3 163 ? 128.135 84.282 11.944 1.00 31.13 163 VAL L N 1
ATOM 3064 C CA . VAL C 3 163 ? 128.503 84.612 10.576 1.00 38.14 163 VAL L CA 1
ATOM 3065 C C . VAL C 3 163 ? 127.258 84.680 9.696 1.00 33.00 163 VAL L C 1
ATOM 3066 O O . VAL C 3 163 ? 126.312 83.920 9.876 1.00 39.73 163 VAL L O 1
ATOM 3070 N N . THR C 3 164 ? 127.244 85.619 8.759 1.00 34.61 164 THR L N 1
ATOM 3071 C CA . THR C 3 164 ? 126.096 85.766 7.885 1.00 37.82 164 THR L CA 1
ATOM 3072 C C . THR C 3 164 ? 126.069 84.671 6.823 1.00 52.54 164 THR L C 1
ATOM 3073 O O . THR C 3 164 ? 127.037 83.923 6.653 1.00 41.71 164 THR L O 1
ATOM 3077 N N . GLU C 3 165 ? 124.946 84.577 6.121 1.00 50.43 165 GLU L N 1
ATOM 3078 C CA . GLU C 3 165 ? 124.867 83.767 4.920 1.00 44.12 165 GLU L CA 1
ATOM 3079 C C . GLU C 3 165 ? 125.599 84.501 3.809 1.00 44.63 165 GLU L C 1
ATOM 3080 O O . GLU C 3 165 ? 125.779 85.720 3.871 1.00 35.43 165 GLU L O 1
ATOM 3086 N N . GLN C 3 166 ? 126.025 83.762 2.793 1.00 38.69 166 GLN L N 1
ATOM 3087 C CA . GLN C 3 166 ? 126.786 84.353 1.707 1.00 39.32 166 GLN L CA 1
ATOM 3088 C C . GLN C 3 166 ? 126.010 85.475 1.019 1.00 34.47 166 GLN L C 1
ATOM 3089 O O . GLN C 3 166 ? 124.819 85.357 0.756 1.00 37.01 166 GLN L O 1
ATOM 3095 N N . ASP C 3 167 ? 126.699 86.568 0.731 1.00 29.90 167 ASP L N 1
ATOM 3096 C CA . ASP C 3 167 ? 126.058 87.734 0.146 1.00 25.74 167 ASP L CA 1
ATOM 3097 C C . ASP C 3 167 ? 125.619 87.494 -1.300 1.00 45.97 167 ASP L C 1
ATOM 3098 O O . ASP C 3 167 ? 126.375 86.947 -2.110 1.00 41.03 167 ASP L O 1
ATOM 3103 N N . SER C 3 168 ? 124.412 87.947 -1.628 1.00 45.73 168 SER L N 1
ATOM 3104 C CA A SER C 3 168 ? 123.811 87.732 -2.942 0.38 44.04 168 SER L CA 1
ATOM 3105 C CA B SER C 3 168 ? 123.850 87.687 -2.947 0.62 44.09 168 SER L CA 1
ATOM 3106 C C . SER C 3 168 ? 124.454 88.571 -4.039 1.00 41.76 168 SER L C 1
ATOM 3107 O O . SER C 3 168 ? 124.252 88.314 -5.223 1.00 38.51 168 SER L O 1
ATOM 3112 N N . LYS C 3 169 ? 125.215 89.592 -3.653 1.00 35.55 169 LYS L N 1
ATOM 3113 C CA . LYS C 3 169 ? 125.875 90.430 -4.664 1.00 36.49 169 LYS L CA 1
ATOM 3114 C C . LYS C 3 169 ? 127.383 90.153 -4.842 1.00 37.19 169 LYS L C 1
ATOM 3115 O O . LYS C 3 169 ? 127.844 90.016 -5.970 1.00 43.60 169 LYS L O 1
ATOM 3121 N N . ASP C 3 170 ? 128.157 90.089 -3.757 1.00 36.09 170 ASP L N 1
ATOM 3122 C CA . ASP C 3 170 ? 129.603 89.896 -3.912 1.00 44.29 170 ASP L CA 1
ATOM 3123 C C . ASP C 3 170 ? 130.116 88.549 -3.376 1.00 35.06 170 ASP L C 1
ATOM 3124 O O . ASP C 3 170 ? 131.315 88.270 -3.455 1.00 38.44 170 ASP L O 1
ATOM 3129 N N . SER C 3 171 ? 129.209 87.726 -2.847 1.00 25.08 171 SER L N 1
ATOM 3130 C CA . SER C 3 171 ? 129.507 86.342 -2.457 1.00 24.77 171 SER L CA 1
ATOM 3131 C C . SER C 3 171 ? 130.440 86.267 -1.254 1.00 35.58 171 SER L C 1
ATOM 3132 O O . SER C 3 171 ? 131.127 85.263 -1.049 1.00 34.45 171 SER L O 1
ATOM 3135 N N . THR C 3 172 ? 130.456 87.326 -0.458 1.00 34.70 172 THR L N 1
ATOM 3136 C CA . THR C 3 172 ? 131.292 87.371 0.731 1.00 29.59 172 THR L CA 1
ATOM 3137 C C . THR C 3 172 ? 130.506 87.033 1.984 1.00 35.51 172 THR L C 1
ATOM 3138 O O . THR C 3 172 ? 129.272 86.930 1.964 1.00 32.88 172 THR L O 1
ATOM 3142 N N . TYR C 3 173 ? 131.235 86.876 3.079 1.00 34.46 173 TYR L N 1
ATOM 3143 C CA . TYR C 3 173 ? 130.631 86.694 4.388 1.00 27.76 173 TYR L CA 1
ATOM 3144 C C . TYR C 3 173 ? 131.010 87.844 5.319 1.00 27.41 173 TYR L C 1
ATOM 3145 O O . TYR C 3 173 ? 131.944 88.607 5.049 1.00 30.20 173 TYR L O 1
ATOM 3154 N N . SER C 3 174 ? 130.287 87.963 6.421 1.00 31.47 174 SER L N 1
ATOM 3155 C CA . SER C 3 174 ? 130.720 88.842 7.494 1.00 32.62 174 SER L CA 1
ATOM 3156 C C . SER C 3 174 ? 130.579 88.070 8.777 1.00 31.52 174 SER L C 1
ATOM 3157 O O . SER C 3 174 ? 129.827 87.102 8.844 1.00 36.91 174 SER L O 1
ATOM 3160 N N . LEU C 3 175 ? 131.328 88.481 9.788 1.00 28.98 175 LEU L N 1
ATOM 3161 C CA . LEU C 3 175 ? 131.345 87.761 11.040 1.00 30.22 175 LEU L CA 1
ATOM 3162 C C . LEU C 3 175 ? 131.421 88.753 12.186 1.00 34.48 175 LEU L C 1
ATOM 3163 O O . LEU C 3 175 ? 132.144 89.746 12.105 1.00 32.76 175 LEU L O 1
ATOM 3168 N N . SER C 3 176 ? 130.646 88.506 13.236 1.00 33.60 176 SER L N 1
ATOM 3169 C CA . SER C 3 176 ? 130.790 89.261 14.475 1.00 33.83 176 SER L CA 1
ATOM 3170 C C . SER C 3 176 ? 131.280 88.343 15.580 1.00 39.42 176 SER L C 1
ATOM 3171 O O . SER C 3 176 ? 130.766 87.234 15.754 1.00 47.29 176 SER L O 1
ATOM 3174 N N . SER C 3 177 ? 132.292 88.796 16.309 1.00 31.63 177 SER L N 1
ATOM 3175 C CA . SER C 3 177 ? 132.707 88.122 17.524 1.00 27.80 177 SER L CA 1
ATOM 3176 C C . SER C 3 177 ? 132.420 89.032 18.701 1.00 44.08 177 SER L C 1
ATOM 3177 O O . SER C 3 177 ? 132.874 90.177 18.735 1.00 43.02 177 SER L O 1
ATOM 3180 N N . THR C 3 178 ? 131.656 88.523 19.661 1.00 39.62 178 THR L N 1
ATOM 3181 C CA . THR C 3 178 ? 131.314 89.299 20.843 1.00 35.54 178 THR L CA 1
ATOM 3182 C C . THR C 3 178 ? 131.985 88.755 22.087 1.00 35.97 178 THR L C 1
ATOM 3183 O O . THR C 3 178 ? 131.764 87.607 22.466 1.00 35.17 178 THR L O 1
ATOM 3187 N N . LEU C 3 179 ? 132.809 89.593 22.711 1.00 30.51 179 LEU L N 1
ATOM 3188 C CA . LEU C 3 179 ? 133.463 89.257 23.961 1.00 31.76 179 LEU L CA 1
ATOM 3189 C C . LEU C 3 179 ? 132.679 89.854 25.127 1.00 36.08 179 LEU L C 1
ATOM 3190 O O . LEU C 3 179 ? 132.415 91.053 25.143 1.00 38.75 179 LEU L O 1
ATOM 3195 N N . THR C 3 180 ? 132.293 89.027 26.095 1.00 38.25 180 THR L N 1
ATOM 3196 C CA . THR C 3 180 ? 131.466 89.513 27.202 1.00 40.61 180 THR L CA 1
ATOM 3197 C C . THR C 3 180 ? 132.141 89.356 28.556 1.00 38.91 180 THR L C 1
ATOM 3198 O O . THR C 3 180 ? 132.563 88.267 28.937 1.00 42.56 180 THR L O 1
ATOM 3202 N N . LEU C 3 181 ? 132.254 90.474 29.262 1.00 46.37 181 LEU L N 1
ATOM 3203 C CA . LEU C 3 181 ? 132.883 90.534 30.572 1.00 36.28 181 LEU L CA 1
ATOM 3204 C C . LEU C 3 181 ? 131.936 91.196 31.539 1.00 43.32 181 LEU L C 1
ATOM 3205 O O . LEU C 3 181 ? 131.044 91.938 31.123 1.00 41.48 181 LEU L O 1
ATOM 3210 N N . SER C 3 182 ? 132.132 90.953 32.828 1.00 36.00 182 SER L N 1
ATOM 3211 C CA . SER C 3 182 ? 131.469 91.776 33.824 1.00 50.60 182 SER L CA 1
ATOM 3212 C C . SER C 3 182 ? 132.074 93.179 33.735 1.00 51.45 182 SER L C 1
ATOM 3213 O O . SER C 3 182 ? 133.230 93.334 33.324 1.00 44.26 182 SER L O 1
ATOM 3216 N N . LYS C 3 183 ? 131.290 94.194 34.093 1.00 47.81 183 LYS L N 1
ATOM 3217 C CA . LYS C 3 183 ? 131.785 95.564 34.150 1.00 52.40 183 LYS L CA 1
ATOM 3218 C C . LYS C 3 183 ? 133.044 95.616 35.010 1.00 58.03 183 LYS L C 1
ATOM 3219 O O . LYS C 3 183 ? 134.019 96.294 34.670 1.00 57.67 183 LYS L O 1
ATOM 3225 N N . ALA C 3 184 ? 133.018 94.873 36.115 1.00 53.48 184 ALA L N 1
ATOM 3226 C CA . ALA C 3 184 ? 134.136 94.831 37.050 1.00 59.17 184 ALA L CA 1
ATOM 3227 C C . ALA C 3 184 ? 135.410 94.365 36.362 1.00 53.67 184 ALA L C 1
ATOM 3228 O O . ALA C 3 184 ? 136.448 95.010 36.479 1.00 60.30 184 ALA L O 1
ATOM 3230 N N . ASP C 3 185 ? 135.327 93.248 35.642 1.00 64.30 185 ASP L N 1
ATOM 3231 C CA . ASP C 3 185 ? 136.487 92.703 34.934 1.00 56.29 185 ASP L CA 1
ATOM 3232 C C . ASP C 3 185 ? 136.925 93.636 33.822 1.00 51.21 185 ASP L C 1
ATOM 3233 O O . ASP C 3 185 ? 138.120 93.841 33.605 1.00 52.86 185 ASP L O 1
ATOM 3238 N N . TYR C 3 186 ? 135.948 94.201 33.121 1.00 45.59 186 TYR L N 1
ATOM 3239 C CA . TYR C 3 186 ? 136.236 95.107 32.020 1.00 41.91 186 TYR L CA 1
ATOM 3240 C C . TYR C 3 186 ? 137.097 96.275 32.483 1.00 46.51 186 TYR L C 1
ATOM 3241 O O . TYR C 3 186 ? 138.071 96.635 31.822 1.00 50.28 186 TYR L O 1
ATOM 3250 N N . GLU C 3 187 ? 136.757 96.857 33.628 1.00 52.46 187 GLU L N 1
ATOM 3251 C CA . GLU C 3 187 ? 137.447 98.070 34.066 1.00 56.97 187 GLU L CA 1
ATOM 3252 C C . GLU C 3 187 ? 138.808 97.782 34.709 1.00 53.19 187 GLU L C 1
ATOM 3253 O O . GLU C 3 187 ? 139.588 98.697 34.958 1.00 59.15 187 GLU L O 1
ATOM 3259 N N . LYS C 3 188 ? 139.109 96.512 34.953 1.00 47.84 188 LYS L N 1
ATOM 3260 C CA . LYS C 3 188 ? 140.423 96.160 35.474 1.00 50.36 188 LYS L CA 1
ATOM 3261 C C . LYS C 3 188 ? 141.485 96.040 34.374 1.00 59.96 188 LYS L C 1
ATOM 3262 O O . LYS C 3 188 ? 142.636 95.716 34.662 1.00 60.55 188 LYS L O 1
ATOM 3268 N N . HIS C 3 189 ? 141.112 96.299 33.121 1.00 56.11 189 HIS L N 1
ATOM 3269 C CA . HIS C 3 189 ? 142.067 96.171 32.016 1.00 49.98 189 HIS L CA 1
ATOM 3270 C C . HIS C 3 189 ? 142.048 97.366 31.068 1.00 47.20 189 HIS L C 1
ATOM 3271 O O . HIS C 3 189 ? 141.091 98.139 31.044 1.00 43.69 189 HIS L O 1
ATOM 3278 N N . LYS C 3 190 ? 143.115 97.523 30.289 1.00 48.09 190 LYS L N 1
ATOM 3279 C CA . LYS C 3 190 ? 143.205 98.670 29.395 1.00 53.08 190 LYS L CA 1
ATOM 3280 C C . LYS C 3 190 ? 142.985 98.300 27.926 1.00 47.11 190 LYS L C 1
ATOM 3281 O O . LYS C 3 190 ? 142.099 98.846 27.273 1.00 60.75 190 LYS L O 1
ATOM 3287 N N . VAL C 3 191 ? 143.790 97.382 27.406 1.00 47.59 191 VAL L N 1
ATOM 3288 C CA . VAL C 3 191 ? 143.813 97.147 25.966 1.00 44.72 191 VAL L CA 1
ATOM 3289 C C . VAL C 3 191 ? 142.959 95.967 25.540 1.00 49.56 191 VAL L C 1
ATOM 3290 O O . VAL C 3 191 ? 143.208 94.826 25.924 1.00 51.88 191 VAL L O 1
ATOM 3294 N N . TYR C 3 192 ? 141.948 96.261 24.733 1.00 51.38 192 TYR L N 1
ATOM 3295 C CA . TYR C 3 192 ? 141.084 95.233 24.182 1.00 42.75 192 TYR L CA 1
ATOM 3296 C C . TYR C 3 192 ? 141.361 95.077 22.694 1.00 45.52 192 TYR L C 1
ATOM 3297 O O . TYR C 3 192 ? 141.355 96.056 21.948 1.00 41.87 192 TYR L O 1
ATOM 3306 N N . ALA C 3 193 ? 141.621 93.840 22.276 1.00 39.23 193 ALA L N 1
ATOM 3307 C CA . ALA C 3 193 ? 142.059 93.567 20.916 1.00 39.74 193 ALA L CA 1
ATOM 3308 C C . ALA C 3 193 ? 141.458 92.287 20.374 1.00 39.59 193 ALA L C 1
ATOM 3309 O O . ALA C 3 193 ? 141.331 91.298 21.093 1.00 44.54 193 ALA L O 1
ATOM 3311 N N . CYS C 3 194 ? 141.079 92.300 19.103 1.00 35.45 194 CYS L N 1
ATOM 3312 C CA . CYS C 3 194 ? 140.814 91.040 18.427 1.00 40.41 194 CYS L CA 1
ATOM 3313 C C . CYS C 3 194 ? 141.820 90.883 17.296 1.00 44.37 194 CYS L C 1
ATOM 3314 O O . CYS C 3 194 ? 142.149 91.835 16.588 1.00 39.32 194 CYS L O 1
ATOM 3317 N N . GLU C 3 195 ? 142.341 89.669 17.180 1.00 45.35 195 GLU L N 1
ATOM 3318 C CA . GLU C 3 195 ? 143.362 89.347 16.211 1.00 43.31 195 GLU L CA 1
ATOM 3319 C C . GLU C 3 195 ? 142.713 88.438 15.199 1.00 42.92 195 GLU L C 1
ATOM 3320 O O . GLU C 3 195 ? 142.090 87.430 15.560 1.00 38.74 195 GLU L O 1
ATOM 3326 N N . VAL C 3 196 ? 142.824 88.818 13.932 1.00 39.11 196 VAL L N 1
ATOM 3327 C CA . VAL C 3 196 ? 142.147 88.098 12.881 1.00 38.99 196 VAL L CA 1
ATOM 3328 C C . VAL C 3 196 ? 143.147 87.415 11.970 1.00 43.33 196 VAL L C 1
ATOM 3329 O O . VAL C 3 196 ? 144.129 88.014 11.524 1.00 37.89 196 VAL L O 1
ATOM 3333 N N . THR C 3 197 ? 142.882 86.142 11.723 1.00 37.97 197 THR L N 1
ATOM 3334 C CA . THR C 3 197 ? 143.693 85.326 10.845 1.00 41.54 197 THR L CA 1
ATOM 3335 C C . THR C 3 197 ? 142.801 84.873 9.722 1.00 36.08 197 THR L C 1
ATOM 3336 O O . THR C 3 197 ? 141.710 84.366 9.973 1.00 36.03 197 THR L O 1
ATOM 3340 N N . HIS C 3 198 ? 143.242 85.076 8.486 1.00 34.34 198 HIS L N 1
ATOM 3341 C CA . HIS C 3 198 ? 142.403 84.754 7.344 1.00 37.79 198 HIS L CA 1
ATOM 3342 C C . HIS C 3 198 ? 143.221 84.550 6.089 1.00 34.27 198 HIS L C 1
ATOM 3343 O O . HIS C 3 198 ? 144.320 85.095 5.958 1.00 35.10 198 HIS L O 1
ATOM 3350 N N . GLN C 3 199 ? 142.666 83.774 5.162 1.00 33.00 199 GLN L N 1
ATOM 3351 C CA . GLN C 3 199 ? 143.332 83.457 3.900 1.00 38.88 199 GLN L CA 1
ATOM 3352 C C . GLN C 3 199 ? 143.802 84.707 3.143 1.00 44.50 199 GLN L C 1
ATOM 3353 O O . GLN C 3 199 ? 144.885 84.718 2.567 1.00 40.05 199 GLN L O 1
ATOM 3359 N N . GLY C 3 200 ? 142.987 85.759 3.159 1.00 47.08 200 GLY L N 1
ATOM 3360 C CA . GLY C 3 200 ? 143.294 86.978 2.430 1.00 38.23 200 GLY L CA 1
ATOM 3361 C C . GLY C 3 200 ? 144.309 87.876 3.110 1.00 42.03 200 GLY L C 1
ATOM 3362 O O . GLY C 3 200 ? 144.670 88.920 2.579 1.00 38.95 200 GLY L O 1
ATOM 3363 N N . LEU C 3 201 ? 144.774 87.475 4.288 1.00 42.33 201 LEU L N 1
ATOM 3364 C CA . LEU C 3 201 ? 145.725 88.281 5.037 1.00 37.89 201 LEU L CA 1
ATOM 3365 C C . LEU C 3 201 ? 147.087 87.602 5.064 1.00 50.67 201 LEU L C 1
ATOM 3366 O O . LEU C 3 201 ? 147.190 86.445 5.461 1.00 49.24 201 LEU L O 1
ATOM 3371 N N . SER C 3 202 ? 148.126 88.319 4.637 1.00 51.77 202 SER L N 1
ATOM 3372 C CA . SER C 3 202 ? 149.486 87.770 4.635 1.00 53.25 202 SER L CA 1
ATOM 3373 C C . SER C 3 202 ? 149.944 87.458 6.061 1.00 59.84 202 SER L C 1
ATOM 3374 O O . SER C 3 202 ? 150.612 86.451 6.302 1.00 61.16 202 SER L O 1
ATOM 3377 N N . SER C 3 203 ? 149.584 88.327 7.001 1.00 54.20 203 SER L N 1
ATOM 3378 C CA . SER C 3 203 ? 149.784 88.045 8.417 1.00 59.92 203 SER L CA 1
ATOM 3379 C C . SER C 3 203 ? 148.564 88.517 9.200 1.00 59.00 203 SER L C 1
ATOM 3380 O O . SER C 3 203 ? 147.810 89.369 8.723 1.00 55.43 203 SER L O 1
ATOM 3383 N N . PRO C 3 204 ? 148.370 87.964 10.408 1.00 59.41 204 PRO L N 1
ATOM 3384 C CA . PRO C 3 204 ? 147.188 88.246 11.237 1.00 54.06 204 PRO L CA 1
ATOM 3385 C C . PRO C 3 204 ? 147.043 89.725 11.560 1.00 47.20 204 PRO L C 1
ATOM 3386 O O . PRO C 3 204 ? 148.033 90.416 11.790 1.00 49.00 204 PRO L O 1
ATOM 3390 N N . VAL C 3 205 ? 145.805 90.201 11.555 1.00 46.69 205 VAL L N 1
ATOM 3391 C CA . VAL C 3 205 ? 145.516 91.610 11.771 1.00 40.24 205 VAL L CA 1
ATOM 3392 C C . VAL C 3 205 ? 144.975 91.847 13.181 1.00 49.64 205 VAL L C 1
ATOM 3393 O O . VAL C 3 205 ? 144.185 91.051 13.703 1.00 40.21 205 VAL L O 1
ATOM 3397 N N . THR C 3 206 ? 145.406 92.940 13.803 1.00 38.68 206 THR L N 1
ATOM 3398 C CA . THR C 3 206 ? 144.901 93.299 15.116 1.00 42.77 206 THR L CA 1
ATOM 3399 C C . THR C 3 206 ? 144.116 94.608 15.080 1.00 46.13 206 THR L C 1
ATOM 3400 O O . THR C 3 206 ? 144.572 95.607 14.523 1.00 45.99 206 THR L O 1
ATOM 3404 N N . LYS C 3 207 ? 142.910 94.571 15.636 1.00 45.92 207 LYS L N 1
ATOM 3405 C CA . LYS C 3 207 ? 142.133 95.774 15.896 1.00 41.85 207 LYS L CA 1
ATOM 3406 C C . LYS C 3 207 ? 141.962 95.892 17.402 1.00 45.46 207 LYS L C 1
ATOM 3407 O O . LYS C 3 207 ? 141.511 94.953 18.059 1.00 53.14 207 LYS L O 1
ATOM 3413 N N . SER C 3 208 ? 142.337 97.037 17.951 1.00 33.20 208 SER L N 1
ATOM 3414 C CA . SER C 3 208 ? 142.354 97.200 19.395 1.00 38.46 208 SER L CA 1
ATOM 3415 C C . SER C 3 208 ? 142.000 98.615 19.803 1.00 35.19 208 SER L C 1
ATOM 3416 O O . SER C 3 208 ? 142.107 99.541 19.008 1.00 43.88 208 SER L O 1
ATOM 3419 N N . PHE C 3 209 ? 141.577 98.771 21.050 1.00 42.68 209 PHE L N 1
ATOM 3420 C CA . PHE C 3 209 ? 141.386 100.091 21.633 1.00 39.94 209 PHE L CA 1
ATOM 3421 C C . PHE C 3 209 ? 141.822 100.073 23.083 1.00 39.70 209 PHE L C 1
ATOM 3422 O O . PHE C 3 209 ? 141.964 99.009 23.679 1.00 44.49 209 PHE L O 1
ATOM 3430 N N . ASN C 3 210 ? 142.048 101.258 23.635 1.00 48.47 210 ASN L N 1
ATOM 3431 C CA . ASN C 3 210 ? 142.314 101.413 25.055 1.00 48.37 210 ASN L CA 1
ATOM 3432 C C . ASN C 3 210 ? 141.057 101.858 25.773 1.00 51.68 210 ASN L C 1
ATOM 3433 O O . ASN C 3 210 ? 140.463 102.871 25.412 1.00 51.03 210 ASN L O 1
ATOM 3438 N N . ARG C 3 211 ? 140.640 101.101 26.780 1.00 48.24 211 ARG L N 1
ATOM 3439 C CA . ARG C 3 211 ? 139.562 101.553 27.636 1.00 53.49 211 ARG L CA 1
ATOM 3440 C C . ARG C 3 211 ? 140.036 102.843 28.291 1.00 74.26 211 ARG L C 1
ATOM 3441 O O . ARG C 3 211 ? 141.242 103.067 28.431 1.00 79.57 211 ARG L O 1
ATOM 3449 N N . GLY C 3 212 ? 139.104 103.704 28.675 1.00 98.61 212 GLY L N 1
ATOM 3450 C CA . GLY C 3 212 ? 139.475 104.984 29.253 1.00 116.31 212 GLY L CA 1
ATOM 3451 C C . GLY C 3 212 ? 139.613 106.032 28.169 1.00 121.98 212 GLY L C 1
ATOM 3452 O O . GLY C 3 212 ? 139.449 107.228 28.413 1.00 127.84 212 GLY L O 1
ATOM 3453 N N . GLU C 3 213 ? 139.935 105.575 26.965 1.00 117.22 213 GLU L N 1
ATOM 3454 C CA . GLU C 3 213 ? 139.837 106.412 25.780 1.00 107.51 213 GLU L CA 1
ATOM 3455 C C . GLU C 3 213 ? 138.544 106.058 25.071 1.00 114.03 213 GLU L C 1
ATOM 3456 O O . GLU C 3 213 ? 137.945 106.891 24.394 1.00 119.74 213 GLU L O 1
ATOM 3462 N N . CYS C 3 214 ? 138.126 104.806 25.244 1.00 113.81 214 CYS L N 1
ATOM 3463 C CA . CYS C 3 214 ? 136.878 104.305 24.682 1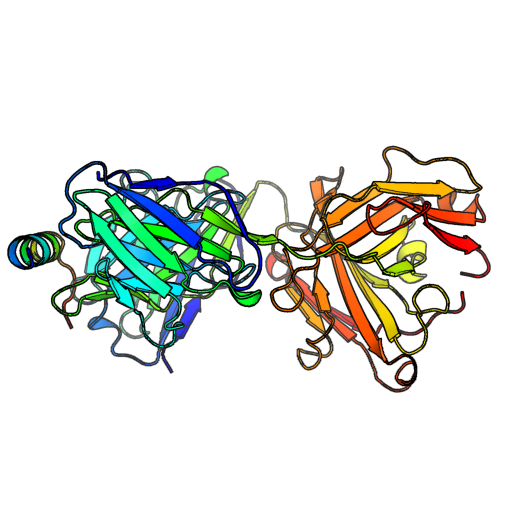.00 103.79 214 CYS L CA 1
ATOM 3464 C C . CYS C 3 214 ? 135.924 103.900 25.794 1.00 98.75 214 CYS L C 1
ATOM 3465 O O . CYS C 3 214 ? 134.788 103.508 25.532 1.00 105.87 214 CYS L O 1
#

Sequence (455 aa):
EDNIRRLRALADGVQKVQIQLVQSGPDLKKPGETVKISCRTSGYAFTNYGVNWVKQAPGKGLKWMGWINTNTGQTTYAEEFRGRFAISLETSASTAFLTISNLKNEDSATYFCARLIYDGDYISSDFWGQGTTLTVSSASTKGPSVFPLAPSSKSTSGGTAALGCLVKDYFPEPVTVSWNSGALTSGVHTFPAVLQSSGLYSLSSVVTVPSSSLGTQTYICNVNHKPSNTKVDKKVEPKSCDIQMTQSPDSLSASVGETVTITCGASENIYGALNWYQRRKQGKSPQLLIYGATNLADGMSSRFSGSRSGRQYSLKISSLHPDDVATYYCQNALSMPYTFGGGTNLETKRTVAAPSVFIFPPSDEQLKSGTASVVCLLNNFYPREAKVQWKVDNALQSGNSQESVTEQDSSKDSTYSLSSTLTLSKADYEKHKVYACEVTHQGLSSPVTKSFNRGEC

Nearest PDB structures (foldseek):
  7lfd-assembly1_H  TM=1.004E+00  e=1.594E-43  Homo sapiens
  7jmx-assembly1_H  TM=9.756E-01  e=2.243E-35  Homo sapiens
  7lud-assembly2_A  TM=9.511E-01  e=9.613E-35  Homo sapiens
  6pzg-assembly1_H  TM=7.269E-01  e=9.766E-36  Homo sapiens
  4nm4-assembly2_I  TM=6.319E-01  e=6.022E-35  Homo sapiens

GO terms:
  GO:0005576 extracellular region (C, TAS)
  GO:0005788 endoplasmic reticulum lumen (C, TAS)
  GO:0005515 protein binding (F, IPI)
  GO:0005254 chloride channel activity (F, IDA)
  GO:0005576 extracellular region (C, IDA)
  GO:0045087 innate immune response (P, IDA)
  GO:0008289 lipid binding (F, IDA)
  GO:0034361 very-low-density lipoprotein particle (C, IDA)
  GO:0034364 high-density lipoprotein particle (C, IDA)
  GO:0140367 antibacterial innate immune response (P, IDA)
  GO:1902476 chloride transmembrane transport (P, IDA)
  GO:0016020 membrane (C, IC)
  GO:0072562 blood microparticle (C, HDA)

Radius of gyration: 24.45 Å; Cα contacts (8 Å, |Δi|>4): 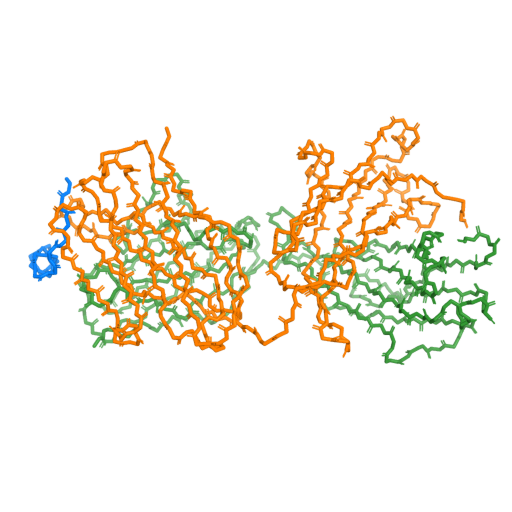1228; chains: 3; bounding box: 66×59×56 Å

B-factor: mean 46.55, std 16.11, range [22.1, 178.8]

Solvent-accessible surface area: 19456 Å² total; per-residue (Å²): 92,65,102,48,21,121,96,71,0,139,85,23,25,17,17,140,94,177,40,77,11,53,8,41,40,26,55,38,54,100,61,48,71,67,6,130,3,28,0,138,6,53,53,38,55,10,50,72,31,1,0,0,0,1,20,25,19,112,90,152,24,11,91,4,3,0,0,4,6,3,108,92,35,78,50,35,32,8,121,107,2,124,75,55,12,47,10,47,50,84,70,114,45,33,10,0,22,1,30,0,46,74,3,84,88,123,2,26,4,32,0,3,0,0,11,3,37,10,73,10,45,42,6,7,2,30,82,30,0,104,12,3,34,2,20,7,16,93,49,88,50,96,22,9,48,6,16,24,3,5,1,9,80,58,0,47,61,68,56,67,0,0,0,0,0,4,0,20,34,0,28,1,56,39,17,64,27,43,2,32,99,38,94,35,101,89,31,41,28,60,3,63,24,37,102,33,129,76,40,41,51,12,16,3,0,0,0,36,7,77,28,107,20,47,71,120,88,59,11,50,0,25,3,33,0,98,25,27,136,31,163,42,98,43,105,5,96,70,55,94,34,116,11,117,18,94,16,54,48,112,75,45,45,3,50,80,41,85,86,7,72,2,40,0,12,6,50,77,51,0,54,7,4,0,1,0,0,7,44,81,129,54,140,26,1,94,15,0,0,64,3,3,76,50,64,8,147,86,29,43,100,38,8,49,13,60,82,83,51,126,94,0,22,1,96,2,50,35,0,70,31,60,2,17,13,30,0,11,0,3,0,3,1,20,24,17,2,32,21,2,64,9,0,78,3,45,1,97,80,100,80,21,49,10,52,14,6,0,0,1,3,5,86,74,2,32,174,77,32,40,0,1,0,0,0,0,0,5,57,0,34,32,89,122,27,107,18,49,4,54,5,64,127,55,101,42,106,84,42,47,70,84,13,51,16,91,12,43,57,183,59,2,6,6,0,7,6,1,25,0,51,22,51,75,54,64,4,83,143,68,116,51,0,10,0,35,0,49,11,137,29,34,128,70,73,52,78,50,31,2,45,72,72,108,25